Protein AF-A0A971F1V4-F1 (afdb_monomer_lite)

Sequence (699 aa):
MQKIMDLFNEAIDFMSVTNNIVQFIVFFAAVISVFYVFSNKYLYPVSILLNSLGIKRRYVLRAMILCRKNPRKYIRIFCEYFILKSQGQYKDKNWWKDNYKEFVAFFKDSLPSDFIYEIDNCTDILCEDVSNKADCYFNYFDQQKIRKKYDLNQELPISFCMEIRIKQGFLSPNFLLSGLLDRYKNNWGNLVRKYVSSTCNENDTNYSSEIYYTFAWLLWGPSYQMKYQEGHYKLCQYAFGDESNSLNVVLNSNEKLTDLWNSITNDSNGILCELTCRLFKAKKYIDYYRDEFSPLNIYFTNKVANESTGFLLEPIVFDIKKNYAALNYYCTAYVWIMFESITDEDSCFQPSKAITFFEHANLANKISYEACINSLITKSFEHFDRIFSNDNIERKYRYCLSMNTYIESKFLDRYKAKIELDDELSQKYRSCIITNMSCAESDVFSSFDTYFSNSYEDLSLMEVNIQDKPSVALLGEYYTSIYINAFPKNERESLDNIIDYLSKKENGWYGKNNYHVILAIESGVTIGGLICDYFERSNCGVIEFIAIKQECQSEGIGTRIYQKAIELLRKDARNNKKNNIDYIFCEIEKSDTSINKEASKYLWFWNKMGYRKISLRYIQPALDDGKENVHCLDLVALQLNEKIESQRGINANTIKNFLLDYARYAMRIEEPEKNISISRMIEEIESLKTSIIETDTIL

Foldseek 3Di:
DVVVVVVVVVVVVVVVVVVVVVVVVVVVVVVVVVVVVQCVLQLVVVCVLCVQQVDDPVLSVVQCVLCVVQSLLSSLVVSLLCLLVSLLHHDDPVCCVVVSVVVSVLSVVDDQQAQEDEDAALLSCVRPSSLVSVVVSQVVCLDPVNCVSSVHDNQDFDWRSYWYKHNKWKKFLKAWQDAPQLPPPPPVVLLVVLLCVLQPPVPDNLLNVQLVQLSVCRHRTAIARDDFDQQAKGWIWTAAQENVSIAIEIQHSDPVSVVVVVVNVVVFGTFMKIFTWIKGQLLSNCVSCVLRHDLLCLLVSLSLNPRPRHMYTYGDDMGTDDDCVPPPGFYKHKWKWKKFWDDPPDLADASSRMGMQIDIAGRHDRVRRVVRLVVSLVVVVVSLLVQLVDPVDPIAMEGEDTRDVVSVVVNVVVLVVLLVVPDPSSVCSVRRYHDPQYDSPSRNVVNVVCSSLDPAPQKDKDKQQLVDPLSLVLVVQCCVQKQPVPDDPQLDDDSVVVSVLNVCQVVCVCPLKDKIKMFIAGPSHTFWIWIKIADQVLLEMETRDTIGHPVCPPSCVSVVRVSVVLSVSQVSCVVSVHSGRFKYKYKAFAPVVCPDPVSVVVLVVCLSSSKWFWQFQDWACRLDPPHHIDRRITMIMRGDDPVDDDDQFDFLVSVLVVLQRCCCSVSVPVGLCPDPNSVVRNVVSVPDPDRGTGTHRSD

Structure (mmCIF, N/CA/C/O backbone):
data_AF-A0A971F1V4-F1
#
_entry.id   AF-A0A971F1V4-F1
#
loop_
_atom_site.group_PDB
_atom_site.id
_atom_site.type_symbol
_atom_site.label_atom_id
_atom_site.label_alt_id
_atom_site.label_comp_id
_atom_site.label_asym_id
_atom_site.label_entity_id
_atom_site.label_seq_id
_atom_site.pdbx_PDB_ins_code
_atom_site.Cartn_x
_atom_site.Cartn_y
_atom_site.Cartn_z
_atom_site.occupancy
_atom_site.B_iso_or_equiv
_atom_site.auth_seq_id
_atom_site.auth_comp_id
_atom_site.auth_asym_id
_atom_site.auth_atom_id
_atom_site.pdbx_PDB_model_num
ATOM 1 N N . MET A 1 1 ? 49.795 -37.412 -77.909 1.00 56.66 1 MET A N 1
ATOM 2 C CA . MET A 1 1 ? 50.248 -37.371 -76.503 1.00 56.66 1 MET A CA 1
ATOM 3 C C . MET A 1 1 ? 50.131 -35.958 -75.932 1.00 56.66 1 MET A C 1
ATOM 5 O O . MET A 1 1 ? 49.363 -35.797 -75.000 1.00 56.66 1 MET A O 1
ATOM 9 N N . GLN A 1 2 ? 50.735 -34.934 -76.556 1.00 63.81 2 GLN A N 1
ATOM 10 C CA . GLN A 1 2 ? 50.627 -33.521 -76.129 1.00 63.81 2 GLN A CA 1
ATOM 11 C C . GLN A 1 2 ? 49.178 -33.025 -75.942 1.00 63.81 2 GLN A C 1
ATOM 13 O O . GLN A 1 2 ? 48.805 -32.637 -74.848 1.00 63.81 2 GLN A O 1
ATOM 18 N N . LYS A 1 3 ? 48.312 -33.196 -76.955 1.00 64.06 3 LYS A N 1
ATOM 19 C CA . LYS A 1 3 ? 46.885 -32.815 -76.874 1.00 64.06 3 LYS A CA 1
ATOM 20 C C . LYS A 1 3 ? 46.101 -33.498 -75.745 1.00 64.06 3 LYS A C 1
ATOM 22 O O . LYS A 1 3 ? 45.101 -32.960 -75.299 1.00 64.06 3 LYS A O 1
ATOM 27 N N . ILE A 1 4 ? 46.521 -34.693 -75.320 1.00 66.06 4 ILE A N 1
ATOM 28 C CA . ILE A 1 4 ? 45.875 -35.413 -74.213 1.00 66.06 4 ILE A CA 1
ATOM 29 C C . ILE A 1 4 ? 46.336 -34.820 -72.879 1.00 66.06 4 ILE A C 1
ATOM 31 O O . ILE A 1 4 ? 45.510 -34.662 -71.992 1.00 66.06 4 ILE A O 1
ATOM 35 N N . MET A 1 5 ? 47.616 -34.446 -72.753 1.00 63.56 5 MET A N 1
ATOM 36 C CA . MET A 1 5 ? 48.119 -33.719 -71.582 1.00 63.56 5 MET A CA 1
ATOM 37 C C . MET A 1 5 ? 47.484 -32.333 -71.444 1.00 63.56 5 MET A C 1
ATOM 39 O O . MET A 1 5 ? 47.124 -31.961 -70.335 1.00 63.56 5 MET A O 1
ATOM 43 N N . ASP A 1 6 ? 47.295 -31.604 -72.546 1.00 72.25 6 ASP A N 1
ATOM 44 C CA . ASP A 1 6 ? 46.666 -30.277 -72.518 1.00 72.25 6 ASP A CA 1
ATOM 45 C C . ASP A 1 6 ? 45.198 -30.367 -72.061 1.00 72.25 6 ASP A C 1
ATOM 47 O O . ASP A 1 6 ? 44.794 -29.650 -71.152 1.00 72.25 6 ASP A O 1
ATOM 51 N N . LEU A 1 7 ? 44.437 -31.339 -72.582 1.00 68.19 7 LEU A N 1
ATOM 52 C CA . LEU A 1 7 ? 43.073 -31.648 -72.122 1.00 68.19 7 LEU A CA 1
ATOM 53 C C . LEU A 1 7 ? 43.021 -32.081 -70.648 1.00 68.19 7 LEU A C 1
ATOM 55 O O . LEU A 1 7 ? 42.063 -31.770 -69.944 1.00 68.19 7 LEU A O 1
ATOM 59 N N . PHE A 1 8 ? 44.035 -32.808 -70.172 1.00 68.12 8 PHE A N 1
ATOM 60 C CA . PHE A 1 8 ? 44.112 -33.239 -68.776 1.00 68.12 8 PHE A CA 1
ATOM 61 C C . PHE A 1 8 ? 44.419 -32.063 -67.840 1.00 68.12 8 PHE A C 1
ATOM 63 O O . PHE A 1 8 ? 43.823 -31.964 -66.770 1.00 68.12 8 PHE A O 1
ATOM 70 N N . ASN A 1 9 ? 45.293 -31.147 -68.260 1.00 70.12 9 ASN A N 1
ATOM 71 C CA . ASN A 1 9 ? 45.602 -29.926 -67.518 1.00 70.12 9 ASN A CA 1
ATOM 72 C C . ASN A 1 9 ? 44.402 -28.967 -67.488 1.00 70.12 9 ASN A C 1
ATOM 74 O O . ASN A 1 9 ? 44.065 -28.468 -66.418 1.00 70.12 9 ASN A O 1
ATOM 78 N N . GLU A 1 10 ? 43.686 -28.794 -68.604 1.00 71.06 10 GLU A N 1
ATOM 79 C CA . GLU A 1 10 ? 42.431 -28.025 -68.644 1.00 71.06 10 GLU A CA 1
ATOM 80 C C . GLU A 1 10 ? 41.349 -28.639 -67.742 1.00 71.06 10 GLU A C 1
ATOM 82 O O . GLU A 1 10 ? 40.634 -27.917 -67.046 1.00 71.06 10 GLU A O 1
ATOM 87 N N . ALA A 1 11 ? 41.243 -29.972 -67.696 1.00 62.62 11 ALA A N 1
ATOM 88 C CA . ALA A 1 11 ? 40.315 -30.660 -66.800 1.00 62.62 11 ALA A CA 1
ATOM 89 C C . ALA A 1 11 ? 40.697 -30.492 -65.318 1.00 62.62 11 ALA A C 1
ATOM 91 O O . ALA A 1 11 ? 39.814 -30.331 -64.474 1.00 62.62 11 ALA A O 1
ATOM 92 N N . ILE A 1 12 ? 41.993 -30.495 -64.989 1.00 69.81 12 ILE A N 1
ATOM 93 C CA . ILE A 1 12 ? 42.494 -30.236 -63.630 1.00 69.81 12 ILE A CA 1
ATOM 94 C C . ILE A 1 12 ? 42.215 -28.785 -63.215 1.00 69.81 12 ILE A C 1
ATOM 96 O O . ILE A 1 12 ? 41.717 -28.561 -62.109 1.00 69.81 12 ILE A O 1
ATOM 100 N N . ASP A 1 13 ? 42.447 -27.812 -64.097 1.00 70.38 13 ASP A N 1
ATOM 101 C CA . ASP A 1 13 ? 42.135 -26.401 -63.839 1.00 70.38 13 ASP A CA 1
ATOM 102 C C . ASP A 1 13 ? 40.625 -26.169 -63.692 1.00 70.38 13 ASP A C 1
ATOM 104 O O . ASP A 1 13 ? 40.181 -25.469 -62.778 1.00 70.38 13 ASP A O 1
ATOM 108 N N . PHE A 1 14 ? 39.805 -26.828 -64.511 1.00 71.62 14 PHE A N 1
ATOM 109 C CA . PHE A 1 14 ? 38.350 -26.793 -64.372 1.00 71.62 14 PHE A CA 1
ATOM 110 C C . PHE A 1 14 ? 37.878 -27.417 -63.046 1.00 71.62 14 PHE A C 1
ATOM 112 O O . PHE A 1 14 ? 37.012 -26.858 -62.363 1.00 71.62 14 PHE A O 1
ATOM 119 N N . MET A 1 15 ? 38.471 -28.540 -62.624 1.00 63.19 15 MET A N 1
ATOM 120 C CA . MET A 1 15 ? 38.194 -29.154 -61.317 1.00 63.19 15 MET A CA 1
ATOM 121 C C . MET A 1 15 ? 38.641 -28.267 -60.142 1.00 63.19 15 MET A C 1
ATOM 123 O O . MET A 1 15 ? 37.952 -28.192 -59.127 1.00 63.19 15 MET A O 1
ATOM 127 N N . SER A 1 16 ? 39.749 -27.541 -60.284 1.00 69.31 16 SER A N 1
ATOM 128 C CA . SER A 1 16 ? 40.227 -26.548 -59.312 1.00 69.31 16 SER A CA 1
ATOM 129 C C . SER A 1 16 ? 39.246 -25.377 -59.159 1.00 69.31 16 SER A C 1
ATOM 131 O O . SER A 1 16 ? 38.829 -25.045 -58.045 1.00 69.31 16 SER A O 1
ATOM 133 N N . VAL A 1 17 ? 38.796 -24.793 -60.274 1.00 75.25 17 VAL A N 1
ATOM 134 C CA . VAL A 1 17 ? 37.833 -23.679 -60.277 1.00 75.25 17 VAL A CA 1
ATOM 135 C C . VAL A 1 17 ? 36.484 -24.109 -59.701 1.00 75.25 17 VAL A C 1
ATOM 137 O O . VAL A 1 17 ? 35.913 -23.400 -58.871 1.00 75.25 17 VAL A O 1
ATOM 140 N N . THR A 1 18 ? 35.981 -25.283 -60.084 1.00 71.81 18 THR A N 1
ATOM 141 C CA . THR A 1 18 ? 34.719 -25.813 -59.545 1.00 71.81 18 THR A CA 1
ATOM 142 C C . THR A 1 18 ? 34.819 -26.123 -58.052 1.00 71.81 18 THR A C 1
ATOM 144 O O . THR A 1 18 ? 33.910 -25.755 -57.308 1.00 71.81 18 THR A O 1
ATOM 147 N N . ASN A 1 19 ? 35.933 -26.685 -57.571 1.00 74.88 19 ASN A N 1
ATOM 148 C CA . ASN A 1 19 ? 36.167 -26.893 -56.139 1.00 74.88 19 ASN A CA 1
ATOM 149 C C . ASN A 1 19 ? 36.203 -25.563 -55.364 1.00 74.88 19 ASN A C 1
ATOM 151 O O . ASN A 1 19 ? 35.571 -25.449 -54.317 1.00 74.88 19 ASN A O 1
ATOM 155 N N . ASN A 1 20 ? 36.843 -24.522 -55.905 1.00 78.50 20 ASN A N 1
ATOM 156 C CA . ASN A 1 20 ? 36.846 -23.185 -55.298 1.00 78.50 20 ASN A CA 1
ATOM 157 C C . ASN A 1 20 ? 35.438 -22.568 -55.229 1.00 78.50 20 ASN A C 1
ATOM 159 O O . ASN A 1 20 ? 35.076 -21.964 -54.218 1.00 78.50 20 ASN A O 1
ATOM 163 N N . ILE A 1 21 ? 34.612 -22.752 -56.265 1.00 79.25 21 ILE A N 1
ATOM 164 C CA . ILE A 1 21 ? 33.214 -22.290 -56.274 1.00 79.25 21 ILE A CA 1
ATOM 165 C C . ILE A 1 21 ? 32.380 -23.055 -55.239 1.00 79.25 21 ILE A C 1
ATOM 167 O O . ILE A 1 21 ? 31.633 -22.439 -54.479 1.00 79.25 21 ILE A O 1
ATOM 171 N N . VAL A 1 22 ? 32.522 -24.381 -55.159 1.00 78.56 22 VAL A N 1
ATOM 172 C CA . VAL A 1 22 ? 31.827 -25.212 -54.161 1.00 78.56 22 VAL A CA 1
ATOM 173 C C . VAL A 1 22 ? 32.255 -24.820 -52.746 1.00 78.56 22 VAL A C 1
ATOM 175 O O . VAL A 1 22 ? 31.394 -24.615 -51.893 1.00 78.56 22 VAL A O 1
ATOM 178 N N . GLN A 1 23 ? 33.552 -24.629 -52.493 1.00 73.44 23 GLN A N 1
ATOM 179 C CA . GLN A 1 23 ? 34.060 -24.156 -51.200 1.00 73.44 23 GLN A CA 1
ATOM 180 C C . GLN A 1 23 ? 33.522 -22.768 -50.844 1.00 73.44 23 GLN A C 1
ATOM 182 O O . GLN A 1 23 ? 33.129 -22.546 -49.698 1.00 73.44 23 GLN A O 1
ATOM 187 N N . PHE A 1 24 ? 33.425 -21.855 -51.813 1.00 78.38 24 PHE A N 1
ATOM 188 C CA . PHE A 1 24 ? 32.818 -20.541 -51.608 1.00 78.38 24 PHE A CA 1
ATOM 189 C C . PHE A 1 24 ? 31.323 -20.642 -51.276 1.00 78.38 24 PHE A C 1
ATOM 191 O O . PHE A 1 24 ? 30.864 -19.988 -50.342 1.00 78.38 24 PHE A O 1
ATOM 198 N N . ILE A 1 25 ? 30.564 -21.495 -51.974 1.00 81.06 25 ILE A N 1
ATOM 199 C CA . ILE A 1 25 ? 29.137 -21.734 -51.699 1.00 81.06 25 ILE A CA 1
ATOM 200 C C . ILE A 1 25 ? 28.944 -22.361 -50.314 1.00 81.06 25 ILE A C 1
ATOM 202 O O . ILE A 1 25 ? 28.070 -21.923 -49.570 1.00 81.06 25 ILE A O 1
ATOM 206 N N . VAL A 1 26 ? 29.766 -23.342 -49.933 1.00 75.69 26 VAL A N 1
ATOM 207 C CA . VAL A 1 26 ? 29.714 -23.988 -48.611 1.00 75.69 26 VAL A CA 1
ATOM 208 C C . VAL A 1 26 ? 30.084 -22.999 -47.507 1.00 75.69 26 VAL A C 1
ATOM 210 O O . VAL A 1 26 ? 29.381 -22.922 -46.501 1.00 75.69 26 VAL A O 1
ATOM 213 N N . PHE A 1 27 ? 31.125 -22.187 -47.702 1.00 78.00 27 PHE A N 1
ATOM 214 C CA . PHE A 1 27 ? 31.477 -21.104 -46.785 1.00 78.00 27 PHE A CA 1
ATOM 215 C C . PHE A 1 27 ? 30.332 -20.093 -46.655 1.00 78.00 27 PHE A C 1
ATOM 217 O O . PHE A 1 27 ? 29.944 -19.733 -45.545 1.00 78.00 27 PHE A O 1
ATOM 224 N N . PHE A 1 28 ? 29.729 -19.681 -47.770 1.00 76.19 28 PHE A N 1
ATOM 225 C CA . PHE A 1 28 ? 28.610 -18.744 -47.784 1.00 76.19 28 PHE A CA 1
ATOM 226 C C . PHE A 1 28 ? 27.362 -19.326 -47.102 1.00 76.19 28 PHE A C 1
ATOM 228 O O . PHE A 1 28 ? 26.725 -18.643 -46.302 1.00 76.19 28 PHE A O 1
ATOM 235 N N . ALA A 1 29 ? 27.052 -20.603 -47.329 1.00 70.38 29 ALA A N 1
ATOM 236 C CA . ALA A 1 29 ? 25.966 -21.319 -46.664 1.00 70.38 29 ALA A CA 1
ATOM 237 C C . ALA A 1 29 ? 26.224 -21.498 -45.159 1.00 70.38 29 ALA A C 1
ATOM 239 O O . ALA A 1 29 ? 25.301 -21.335 -44.359 1.00 70.38 29 ALA A O 1
ATOM 240 N N . ALA A 1 30 ? 27.467 -21.766 -44.749 1.00 70.25 30 ALA A N 1
ATOM 241 C CA . ALA A 1 30 ? 27.863 -21.837 -43.344 1.00 70.25 30 ALA A CA 1
ATOM 242 C C . ALA A 1 30 ? 27.744 -20.467 -42.660 1.00 70.25 30 ALA A C 1
ATOM 244 O O . ALA A 1 30 ? 27.166 -20.371 -41.578 1.00 70.25 30 ALA A O 1
ATOM 245 N N . VAL A 1 31 ? 28.193 -19.391 -43.316 1.00 71.31 31 VAL A N 1
ATOM 246 C CA . VAL A 1 31 ? 28.009 -18.012 -42.844 1.00 71.31 31 VAL A CA 1
ATOM 247 C C . VAL A 1 31 ? 26.519 -17.693 -42.716 1.00 71.31 31 VAL A C 1
ATOM 249 O O . VAL A 1 31 ? 26.094 -17.261 -41.648 1.00 71.31 31 VAL A O 1
ATOM 252 N N . ILE A 1 32 ? 25.697 -17.972 -43.733 1.00 71.69 32 ILE A N 1
ATOM 253 C CA . ILE A 1 32 ? 24.239 -17.766 -43.676 1.00 71.69 32 ILE A CA 1
ATOM 254 C C . ILE A 1 32 ? 23.606 -18.574 -42.544 1.00 71.69 32 ILE A C 1
ATOM 256 O O . ILE A 1 32 ? 22.764 -18.040 -41.829 1.00 71.69 32 ILE A O 1
ATOM 260 N N . SER A 1 33 ? 24.017 -19.824 -42.337 1.00 63.06 33 SER A N 1
ATOM 261 C CA . SER A 1 33 ? 23.469 -20.696 -41.292 1.00 63.06 33 SER A CA 1
ATOM 262 C C . SER A 1 33 ? 23.841 -20.205 -39.893 1.00 63.06 33 SER A C 1
ATOM 264 O O . SER A 1 33 ? 22.980 -20.134 -39.017 1.00 63.06 33 SER A O 1
ATOM 266 N N . VAL A 1 34 ? 25.090 -19.773 -39.688 1.00 64.31 34 VAL A N 1
ATOM 267 C CA . VAL A 1 34 ? 25.532 -19.131 -38.441 1.00 64.31 34 VAL A CA 1
ATOM 268 C C . VAL A 1 34 ? 24.749 -17.841 -38.206 1.00 64.31 34 VAL A C 1
ATOM 270 O O . VAL A 1 34 ? 24.225 -17.643 -37.110 1.00 64.31 34 VAL A O 1
ATOM 273 N N . PHE A 1 35 ? 24.588 -17.001 -39.233 1.00 64.12 35 PHE A N 1
ATOM 274 C CA . PHE A 1 35 ? 23.773 -15.786 -39.168 1.00 64.12 35 PHE A CA 1
ATOM 275 C C . PHE A 1 35 ? 22.302 -16.094 -38.872 1.00 64.12 35 PHE A C 1
ATOM 277 O O . PHE A 1 35 ? 21.695 -15.397 -38.065 1.00 64.12 35 PHE A O 1
ATOM 284 N N . TYR A 1 36 ? 21.719 -17.132 -39.468 1.00 63.94 36 TYR A N 1
ATOM 285 C CA . TYR A 1 36 ? 20.329 -17.538 -39.269 1.00 63.94 36 TYR A CA 1
ATOM 286 C C . TYR A 1 36 ? 20.096 -18.052 -37.842 1.00 63.94 36 TYR A C 1
ATOM 288 O O . TYR A 1 36 ? 19.192 -17.584 -37.151 1.00 63.94 36 TYR A O 1
ATOM 296 N N . VAL A 1 37 ? 20.966 -18.931 -37.341 1.00 60.50 37 VAL A N 1
ATOM 297 C CA . VAL A 1 37 ? 20.886 -19.464 -35.972 1.00 60.50 37 VAL A CA 1
ATOM 298 C C . VAL A 1 37 ? 21.106 -18.358 -34.933 1.00 60.50 37 VAL A C 1
ATOM 300 O O . VAL A 1 37 ? 20.349 -18.270 -33.964 1.00 60.50 37 VAL A O 1
ATOM 303 N N . PHE A 1 38 ? 22.078 -17.460 -35.135 1.00 59.62 38 PHE A N 1
ATOM 304 C CA . PHE A 1 38 ? 22.305 -16.327 -34.226 1.00 59.62 38 PHE A CA 1
ATOM 305 C C . PHE A 1 38 ? 21.182 -15.284 -34.275 1.00 59.62 38 PHE A C 1
ATOM 307 O O . PHE A 1 38 ? 20.748 -14.804 -33.223 1.00 59.62 38 PHE A O 1
ATOM 314 N N . SER A 1 39 ? 20.682 -14.949 -35.469 1.00 59.03 39 SER A N 1
ATOM 315 C CA . SER A 1 39 ? 19.616 -13.955 -35.642 1.00 59.03 39 SER A CA 1
ATOM 316 C C . SER A 1 39 ? 18.288 -14.425 -35.047 1.00 59.03 39 SER A C 1
ATOM 318 O O . SER A 1 39 ? 17.641 -13.666 -34.325 1.00 59.03 39 SER A O 1
ATOM 320 N N . ASN A 1 40 ? 17.920 -15.694 -35.226 1.00 61.81 40 ASN A N 1
ATOM 321 C CA . ASN A 1 40 ? 16.687 -16.242 -34.654 1.00 61.81 40 ASN A CA 1
ATOM 322 C C . ASN A 1 40 ? 16.792 -16.438 -33.121 1.00 61.81 40 ASN A C 1
ATOM 324 O O . ASN A 1 40 ? 15.812 -16.324 -32.372 1.00 61.81 40 ASN A O 1
ATOM 328 N N . LYS A 1 41 ? 18.008 -16.671 -32.600 1.00 65.62 41 LYS A N 1
ATOM 329 C CA . LYS A 1 41 ? 18.238 -16.828 -31.157 1.00 65.62 41 LYS A CA 1
ATOM 330 C C . LYS A 1 41 ? 18.249 -15.488 -30.400 1.00 65.62 41 LYS A C 1
ATOM 332 O O . LYS A 1 41 ? 17.609 -15.404 -29.361 1.00 65.62 41 LYS A O 1
ATOM 337 N N . TYR A 1 42 ? 18.866 -14.417 -30.889 1.00 66.19 42 TYR A N 1
ATOM 338 C CA . TYR A 1 42 ? 19.013 -13.201 -30.061 1.00 66.19 42 TYR A CA 1
ATOM 339 C C . TYR A 1 42 ? 18.424 -11.909 -30.650 1.00 66.19 42 TYR A C 1
ATOM 341 O O . TYR A 1 42 ? 18.390 -10.910 -29.940 1.00 66.19 42 TYR A O 1
ATOM 349 N N . LEU A 1 43 ? 17.914 -11.899 -31.892 1.00 66.81 43 LEU A N 1
ATOM 350 C CA . LEU A 1 43 ? 17.397 -10.669 -32.533 1.00 66.81 43 LEU A CA 1
ATOM 351 C C . LEU A 1 43 ? 15.885 -10.618 -32.740 1.00 66.81 43 LEU A C 1
ATOM 353 O O . LEU A 1 43 ? 15.344 -9.524 -32.891 1.00 66.81 43 LEU A O 1
ATOM 357 N N . TYR A 1 44 ? 15.194 -11.760 -32.713 1.00 70.38 44 TYR A N 1
ATOM 358 C CA . TYR A 1 44 ? 13.729 -11.795 -32.659 1.00 70.38 44 TYR A CA 1
ATOM 359 C C . TYR A 1 44 ? 13.144 -10.839 -31.588 1.00 70.38 44 TYR A C 1
ATOM 361 O O . TYR A 1 44 ? 12.267 -10.050 -31.938 1.00 70.38 44 TYR A O 1
ATOM 369 N N . PRO A 1 45 ? 13.688 -10.770 -30.351 1.00 71.06 45 PRO A N 1
ATOM 370 C CA . PRO A 1 45 ? 13.277 -9.770 -29.358 1.00 71.06 45 PRO A CA 1
ATOM 371 C C . PRO A 1 45 ? 13.373 -8.317 -29.820 1.00 71.06 45 PRO A C 1
ATOM 373 O O . PRO A 1 45 ? 12.455 -7.545 -29.583 1.00 71.06 45 PRO A O 1
ATOM 376 N N . VAL A 1 46 ? 14.465 -7.931 -30.490 1.00 79.31 46 VAL A N 1
ATOM 377 C CA . VAL A 1 46 ? 14.674 -6.550 -30.963 1.00 79.31 46 VAL A CA 1
ATOM 378 C C . VAL A 1 46 ? 13.593 -6.176 -31.973 1.00 79.31 46 VAL A C 1
ATOM 380 O O . VAL A 1 46 ? 13.049 -5.075 -31.941 1.00 79.31 46 VAL A O 1
ATOM 383 N N . SER A 1 47 ? 13.249 -7.118 -32.854 1.00 79.25 47 SER A N 1
ATOM 384 C CA . SER A 1 47 ? 12.164 -6.934 -33.813 1.00 79.25 47 SER A CA 1
ATOM 385 C C . SER A 1 47 ? 10.782 -6.945 -33.163 1.00 79.25 47 SER A C 1
ATOM 387 O O . SER A 1 47 ? 9.873 -6.358 -33.728 1.00 79.25 47 SER A O 1
ATOM 389 N N . ILE A 1 48 ? 10.575 -7.598 -32.022 1.00 83.12 48 ILE A N 1
ATOM 390 C CA . ILE A 1 48 ? 9.291 -7.520 -31.311 1.00 83.12 48 ILE A CA 1
ATOM 391 C C . ILE A 1 48 ? 9.180 -6.180 -30.587 1.00 83.12 48 ILE A C 1
ATOM 393 O O . ILE A 1 48 ? 8.211 -5.450 -30.773 1.00 83.12 48 ILE A O 1
ATOM 397 N N . LEU A 1 49 ? 10.194 -5.846 -29.791 1.00 88.00 49 LEU A N 1
ATOM 398 C CA . LEU A 1 49 ? 10.150 -4.728 -28.853 1.00 88.00 49 LEU A CA 1
ATOM 399 C C . LEU A 1 49 ? 10.275 -3.368 -29.548 1.00 88.00 49 LEU A C 1
ATOM 401 O O . LEU A 1 49 ? 9.634 -2.409 -29.127 1.00 88.00 49 LEU A O 1
ATOM 405 N N . LEU A 1 50 ? 11.068 -3.271 -30.623 1.00 91.81 50 LEU A N 1
ATOM 406 C CA . LEU A 1 50 ? 11.389 -1.986 -31.261 1.00 91.81 50 LEU A CA 1
ATOM 407 C C . LEU A 1 50 ? 10.750 -1.791 -32.646 1.00 91.81 50 LEU A C 1
ATOM 409 O O . LEU A 1 50 ? 10.914 -0.727 -33.242 1.00 91.81 50 LEU A O 1
ATOM 413 N N . ASN A 1 51 ? 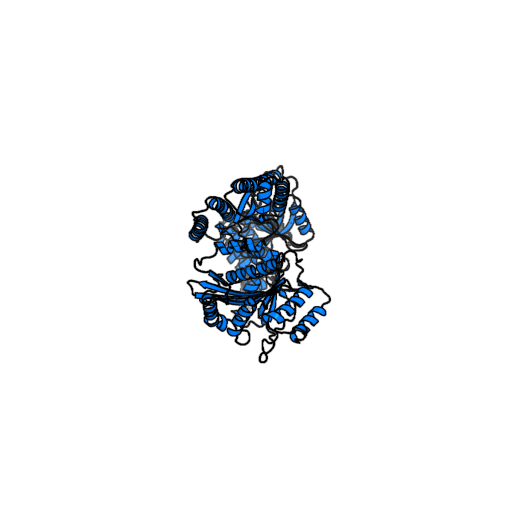10.019 -2.766 -33.201 1.00 89.81 51 ASN A N 1
ATOM 414 C CA . ASN A 1 51 ? 9.406 -2.604 -34.532 1.00 89.81 51 ASN A CA 1
ATOM 415 C C . ASN A 1 51 ? 8.336 -1.510 -34.561 1.00 89.81 51 ASN A C 1
ATOM 417 O O . ASN A 1 51 ? 8.295 -0.726 -35.507 1.00 89.81 51 ASN A O 1
ATOM 421 N N . SER A 1 52 ? 7.557 -1.369 -33.487 1.00 91.06 52 SER A N 1
ATOM 422 C CA . SER A 1 52 ? 6.636 -0.236 -33.325 1.00 91.06 52 SER A CA 1
ATOM 423 C C . SER A 1 52 ? 7.347 1.122 -33.290 1.00 91.06 52 SER A C 1
ATOM 425 O O . SER A 1 52 ? 6.726 2.137 -33.569 1.00 91.06 52 SER A O 1
ATOM 427 N N . LEU A 1 53 ? 8.648 1.147 -32.977 1.00 93.69 53 LEU A N 1
ATOM 428 C CA . LEU A 1 53 ? 9.475 2.359 -32.967 1.00 93.69 53 LEU A CA 1
ATOM 429 C C . LEU A 1 53 ? 10.082 2.668 -34.352 1.00 93.69 53 LEU A C 1
ATOM 431 O O . LEU A 1 53 ? 10.855 3.613 -34.510 1.00 93.69 53 LEU A O 1
ATOM 435 N N . GLY A 1 54 ? 9.772 1.865 -35.376 1.00 91.56 54 GLY A N 1
ATOM 436 C CA . GLY A 1 54 ? 10.218 2.082 -36.754 1.00 91.56 54 GLY A CA 1
ATOM 437 C C . GLY A 1 54 ? 11.600 1.519 -37.095 1.00 91.56 54 GLY A C 1
ATOM 438 O O . GLY A 1 54 ? 12.137 1.835 -38.167 1.00 91.56 54 GLY A O 1
ATOM 439 N N . ILE A 1 55 ? 12.181 0.667 -36.235 1.00 91.38 55 ILE A N 1
ATOM 440 C CA . ILE A 1 55 ? 13.508 0.090 -36.484 1.00 91.38 55 ILE A CA 1
ATOM 441 C C . ILE A 1 55 ? 13.536 -0.682 -37.811 1.00 91.38 55 ILE A C 1
ATOM 443 O O . ILE A 1 55 ? 12.690 -1.521 -38.115 1.00 91.38 55 ILE A O 1
ATOM 447 N N . LYS A 1 56 ? 14.552 -0.417 -38.637 1.00 87.06 56 LYS A N 1
ATOM 448 C CA . LYS A 1 56 ? 14.759 -1.152 -39.895 1.00 87.06 56 LYS A CA 1
ATOM 449 C C . LYS A 1 56 ? 15.667 -2.358 -39.672 1.00 87.06 56 LYS A C 1
ATOM 451 O O . LYS A 1 56 ? 16.643 -2.271 -38.927 1.00 87.06 56 LYS A O 1
ATOM 456 N N . ARG A 1 57 ? 15.439 -3.440 -40.431 1.00 83.44 57 ARG A N 1
ATOM 457 C CA . ARG A 1 57 ? 16.232 -4.692 -40.388 1.00 83.44 57 ARG A CA 1
ATOM 458 C C . ARG A 1 57 ? 17.750 -4.471 -40.409 1.00 83.44 57 ARG A C 1
ATOM 460 O O . ARG A 1 57 ? 18.481 -5.162 -39.710 1.00 83.44 57 ARG A O 1
ATOM 467 N N . ARG A 1 58 ? 18.235 -3.469 -41.152 1.00 85.00 58 ARG A N 1
ATOM 468 C CA . ARG A 1 58 ? 19.667 -3.119 -41.199 1.00 85.00 58 ARG A CA 1
ATOM 469 C C . ARG A 1 58 ? 20.255 -2.728 -39.835 1.00 85.00 58 ARG A C 1
ATOM 471 O O . ARG A 1 58 ? 21.412 -3.032 -39.582 1.00 85.00 58 ARG A O 1
ATOM 478 N N . TYR A 1 59 ? 19.491 -2.059 -38.970 1.00 87.50 59 TYR A N 1
ATOM 479 C CA . TYR A 1 59 ? 19.956 -1.650 -37.639 1.00 87.50 59 TYR A CA 1
ATOM 480 C C . TYR A 1 59 ? 19.892 -2.805 -36.646 1.00 87.50 59 TYR A C 1
ATOM 482 O O . TYR A 1 59 ? 20.805 -2.948 -35.844 1.00 87.50 59 TYR A O 1
ATOM 490 N N . VAL A 1 60 ? 18.901 -3.691 -36.786 1.00 84.25 60 VAL A N 1
ATOM 491 C CA . VAL A 1 60 ? 18.853 -4.972 -36.061 1.00 84.25 60 VAL A CA 1
ATOM 492 C C . VAL A 1 60 ? 20.112 -5.800 -36.357 1.00 84.25 60 VAL A C 1
ATOM 494 O O . VAL A 1 60 ? 20.771 -6.291 -35.442 1.00 84.25 60 VAL A O 1
ATOM 497 N N . LEU A 1 61 ? 20.511 -5.887 -37.632 1.00 81.81 61 LEU A N 1
ATOM 498 C CA . LEU A 1 61 ? 21.734 -6.587 -38.039 1.00 81.81 61 LEU A CA 1
ATOM 499 C C . LEU A 1 61 ? 23.008 -5.928 -37.491 1.00 81.81 61 LEU A C 1
ATOM 501 O O . LEU A 1 61 ? 23.943 -6.615 -37.092 1.00 81.81 61 LEU A O 1
ATOM 505 N N . ARG A 1 62 ? 23.063 -4.593 -37.469 1.00 86.44 62 ARG A N 1
ATOM 506 C CA . ARG A 1 62 ? 24.223 -3.868 -36.934 1.00 86.44 62 ARG A CA 1
ATOM 507 C C . ARG A 1 62 ? 24.340 -4.004 -35.414 1.00 86.44 62 ARG A C 1
ATOM 509 O O . ARG A 1 62 ? 25.449 -4.223 -34.931 1.00 86.44 62 ARG A O 1
ATOM 516 N N . ALA A 1 63 ? 23.218 -3.967 -34.694 1.00 84.38 63 ALA A N 1
ATOM 517 C CA . ALA A 1 63 ? 23.172 -4.229 -33.258 1.00 84.38 63 ALA A CA 1
ATOM 518 C C . ALA A 1 63 ? 23.740 -5.618 -32.936 1.00 84.38 63 ALA A C 1
ATOM 520 O O . ALA A 1 63 ? 24.568 -5.751 -32.043 1.00 84.38 63 ALA A O 1
ATOM 521 N N . MET A 1 64 ? 23.409 -6.641 -33.733 1.00 78.56 64 MET A N 1
ATOM 522 C CA . MET A 1 64 ? 23.989 -7.983 -33.584 1.00 78.56 64 MET A CA 1
ATOM 523 C C . MET A 1 64 ? 25.520 -7.978 -33.638 1.00 78.56 64 MET A C 1
ATOM 525 O O . MET A 1 64 ? 26.174 -8.579 -32.788 1.00 78.56 64 MET A O 1
ATOM 529 N N . ILE A 1 65 ? 26.091 -7.318 -34.649 1.00 82.25 65 ILE A N 1
ATOM 530 C CA . ILE A 1 65 ? 27.543 -7.289 -34.855 1.00 82.25 65 ILE A CA 1
ATOM 531 C C . ILE A 1 65 ? 28.221 -6.582 -33.680 1.00 82.25 65 ILE A C 1
ATOM 533 O O . ILE A 1 65 ? 29.247 -7.051 -33.187 1.00 82.25 65 ILE A O 1
ATOM 537 N N . LEU A 1 66 ? 27.630 -5.482 -33.215 1.00 86.12 66 LEU A N 1
ATOM 538 C CA . LEU A 1 66 ? 28.143 -4.704 -32.093 1.00 86.12 66 LEU A CA 1
ATOM 539 C C . LEU A 1 66 ? 28.079 -5.493 -30.774 1.00 86.12 66 LEU A C 1
ATOM 541 O O . LEU A 1 66 ? 29.063 -5.564 -30.040 1.00 86.12 66 LEU A O 1
ATOM 545 N N . CYS A 1 67 ? 26.957 -6.164 -30.516 1.00 85.62 67 CYS A N 1
ATOM 546 C CA . CYS A 1 67 ? 26.670 -6.874 -29.270 1.00 85.62 67 CYS A CA 1
ATOM 547 C C . CYS A 1 67 ? 27.246 -8.305 -29.207 1.00 85.62 67 CYS A C 1
ATOM 549 O O . CYS A 1 67 ? 27.051 -8.994 -28.205 1.00 85.62 67 CYS A O 1
ATOM 551 N N . ARG A 1 68 ? 27.978 -8.770 -30.234 1.00 84.00 68 ARG A N 1
ATOM 552 C CA . ARG A 1 68 ? 28.419 -10.175 -30.387 1.00 84.00 68 ARG A CA 1
ATOM 553 C C . ARG A 1 68 ? 29.246 -10.745 -29.230 1.00 84.00 68 ARG A C 1
ATOM 555 O O . ARG A 1 68 ? 29.267 -11.956 -29.054 1.00 84.00 68 ARG A O 1
ATOM 562 N N . LYS A 1 69 ? 29.935 -9.893 -28.459 1.00 83.69 69 LYS A N 1
ATOM 563 C CA . LYS A 1 69 ? 30.778 -10.318 -27.325 1.00 83.69 69 LYS A CA 1
ATOM 564 C C . LYS A 1 69 ? 29.955 -10.861 -26.151 1.00 83.69 69 LYS A C 1
ATOM 566 O O . LYS A 1 69 ? 30.380 -11.805 -25.503 1.00 83.69 69 LYS A O 1
ATOM 571 N N . ASN A 1 70 ? 28.791 -10.270 -25.884 1.00 86.25 70 ASN A N 1
ATOM 572 C CA . ASN A 1 70 ? 27.846 -10.742 -24.872 1.00 86.25 70 ASN A CA 1
ATOM 573 C C . ASN A 1 70 ? 26.415 -10.419 -25.337 1.00 86.25 70 ASN A C 1
ATOM 575 O O . ASN A 1 70 ? 25.808 -9.446 -24.879 1.00 86.25 70 ASN A O 1
ATOM 579 N N . PRO A 1 71 ? 25.862 -11.208 -26.274 1.00 84.81 71 PRO A N 1
ATOM 580 C CA . PRO A 1 71 ? 24.565 -10.911 -26.873 1.00 84.81 71 PRO A CA 1
ATOM 581 C C . PRO A 1 71 ? 23.419 -10.984 -25.857 1.00 84.81 71 PRO A C 1
ATOM 583 O O . PRO A 1 71 ? 22.399 -10.332 -26.053 1.00 84.81 71 PRO A O 1
ATOM 586 N N . ARG A 1 72 ? 23.583 -11.733 -24.758 1.00 86.75 72 ARG A N 1
ATOM 587 C CA . ARG A 1 72 ? 22.574 -11.853 -23.697 1.00 86.75 72 ARG A CA 1
ATOM 588 C C . ARG A 1 72 ? 22.382 -10.526 -22.956 1.00 86.75 72 ARG A C 1
ATOM 590 O O . ARG A 1 72 ? 21.252 -10.080 -22.796 1.00 86.75 72 ARG A O 1
ATOM 597 N N . LYS A 1 73 ? 23.475 -9.863 -22.568 1.00 88.94 73 LYS A N 1
ATOM 598 C CA . LYS A 1 73 ? 23.428 -8.564 -21.876 1.00 88.94 73 LYS A CA 1
ATOM 599 C C . LYS A 1 73 ? 23.228 -7.397 -22.848 1.00 88.94 73 LYS A C 1
ATOM 601 O O . LYS A 1 73 ? 22.350 -6.562 -22.663 1.00 88.94 73 LYS A O 1
ATOM 606 N N . TYR A 1 74 ? 24.019 -7.340 -23.916 1.00 90.69 74 TYR A N 1
ATOM 607 C CA . TYR A 1 74 ? 24.114 -6.135 -24.744 1.00 90.69 74 TYR A CA 1
ATOM 608 C C . TYR A 1 74 ? 22.909 -5.900 -25.661 1.00 90.69 74 TYR A C 1
ATOM 610 O O . TYR A 1 74 ? 22.612 -4.754 -25.982 1.00 90.69 74 TYR A O 1
ATOM 618 N N . ILE A 1 75 ? 22.172 -6.948 -26.045 1.00 90.75 75 ILE A N 1
ATOM 619 C CA . ILE A 1 75 ? 20.903 -6.767 -26.767 1.00 90.75 75 ILE A CA 1
ATOM 620 C C . ILE A 1 75 ? 19.835 -6.146 -25.864 1.00 90.75 75 ILE A C 1
ATOM 622 O O . ILE A 1 75 ? 19.039 -5.338 -26.335 1.00 90.75 75 ILE A O 1
ATOM 626 N N . ARG A 1 76 ? 19.828 -6.490 -24.571 1.00 92.88 76 ARG A N 1
ATOM 627 C CA . ARG A 1 76 ? 18.911 -5.888 -23.597 1.00 92.88 76 ARG A CA 1
ATOM 628 C C . ARG A 1 76 ? 19.197 -4.396 -23.454 1.00 92.88 76 ARG A C 1
ATOM 630 O O . ARG A 1 76 ? 18.290 -3.606 -23.675 1.00 92.88 76 ARG A O 1
ATOM 637 N N . ILE A 1 77 ? 20.469 -4.031 -23.274 1.00 93.38 77 ILE A N 1
ATOM 638 C CA . ILE A 1 77 ? 20.942 -2.633 -23.272 1.00 93.38 77 ILE A CA 1
ATOM 639 C C . ILE A 1 77 ? 20.529 -1.893 -24.550 1.00 93.38 77 ILE A C 1
ATOM 641 O O . ILE A 1 77 ? 20.040 -0.773 -24.476 1.00 93.38 77 ILE A O 1
ATOM 645 N N . PHE A 1 78 ? 20.670 -2.516 -25.726 1.00 93.88 78 PHE A N 1
ATOM 646 C CA . PHE A 1 78 ? 20.220 -1.912 -26.984 1.00 93.88 78 PHE A CA 1
ATOM 647 C C . PHE A 1 78 ? 18.714 -1.609 -26.966 1.00 93.88 78 PHE A C 1
ATOM 649 O O . PHE A 1 78 ? 18.303 -0.511 -27.332 1.00 93.88 78 PHE A O 1
ATOM 656 N N . CYS A 1 79 ? 17.883 -2.562 -26.535 1.00 94.31 79 CYS A N 1
ATOM 657 C CA . CYS A 1 79 ? 16.442 -2.343 -26.421 1.00 94.31 79 CYS A CA 1
ATOM 658 C C . CYS A 1 79 ? 16.109 -1.244 -25.407 1.00 94.31 79 CYS A C 1
ATOM 660 O O . CYS A 1 79 ? 15.355 -0.337 -25.742 1.00 94.31 79 CYS A O 1
ATOM 662 N N . GLU A 1 80 ? 16.683 -1.303 -24.207 1.00 95.12 80 GLU A N 1
ATOM 663 C CA . GLU A 1 80 ? 16.436 -0.342 -23.125 1.00 95.12 80 GLU A CA 1
ATOM 664 C C . GLU A 1 80 ? 16.831 1.084 -23.542 1.00 95.12 80 GLU A C 1
ATOM 666 O O . GLU A 1 80 ? 16.031 2.008 -23.401 1.00 95.12 80 GLU A O 1
ATOM 671 N N . TYR A 1 81 ? 18.009 1.253 -24.158 1.00 95.56 81 TYR A N 1
ATOM 672 C CA . TYR A 1 81 ? 18.477 2.540 -24.679 1.00 95.56 81 TYR A CA 1
ATOM 673 C C . TYR A 1 81 ? 17.483 3.143 -25.666 1.00 95.56 81 TYR A C 1
ATOM 675 O O . TYR A 1 81 ? 17.132 4.312 -25.554 1.00 95.56 81 TYR A O 1
ATOM 683 N N . PHE A 1 82 ? 17.004 2.359 -26.636 1.00 95.88 82 PHE A N 1
ATOM 684 C CA . PHE A 1 82 ? 16.092 2.882 -27.652 1.00 95.88 82 PHE A CA 1
ATOM 685 C C . PHE A 1 82 ? 14.657 3.054 -27.155 1.00 95.88 82 PHE A C 1
ATOM 687 O O . PHE A 1 82 ? 13.965 3.918 -27.688 1.00 95.88 82 PHE A O 1
ATOM 694 N N . ILE A 1 83 ? 14.214 2.310 -26.137 1.00 94.88 83 ILE A N 1
ATOM 695 C CA . ILE A 1 83 ? 12.937 2.575 -25.456 1.00 94.88 83 ILE A CA 1
ATOM 696 C C . ILE A 1 83 ? 12.966 3.983 -24.845 1.00 94.88 83 ILE A C 1
ATOM 698 O O . ILE A 1 83 ? 12.097 4.790 -25.175 1.00 94.88 83 ILE A O 1
ATOM 702 N N . LEU A 1 84 ? 14.007 4.304 -24.067 1.00 94.75 84 LEU A N 1
ATOM 703 C CA . LEU A 1 84 ? 14.169 5.616 -23.425 1.00 94.75 84 LEU A CA 1
ATOM 704 C C . LEU A 1 84 ? 14.448 6.724 -24.452 1.00 94.75 84 LEU A C 1
ATOM 706 O O . LEU A 1 84 ? 13.728 7.714 -24.525 1.00 94.75 84 LEU A O 1
ATOM 710 N N . LYS A 1 85 ? 15.440 6.540 -25.329 1.00 95.31 85 LYS A N 1
ATOM 711 C CA . LYS A 1 85 ? 15.862 7.557 -26.308 1.00 95.31 85 LYS A CA 1
ATOM 712 C C . LYS A 1 85 ? 14.758 7.934 -27.297 1.00 95.31 85 LYS A C 1
ATOM 714 O O . LYS A 1 85 ? 14.691 9.080 -27.735 1.00 95.31 85 LYS A O 1
ATOM 719 N N . SER A 1 86 ? 13.900 6.985 -27.680 1.00 94.00 86 SER A N 1
ATOM 720 C CA . SER A 1 86 ? 12.769 7.264 -28.577 1.00 94.00 86 SER A CA 1
ATOM 721 C C . SER A 1 86 ? 11.563 7.881 -27.869 1.00 94.00 86 SER A C 1
ATOM 723 O O . SER A 1 86 ? 10.633 8.301 -28.564 1.00 94.00 86 SER A O 1
ATOM 725 N N . GLN A 1 87 ? 11.568 7.943 -26.533 1.00 93.25 87 GLN A N 1
ATOM 726 C CA . GLN A 1 87 ? 10.399 8.289 -25.723 1.00 93.25 87 GLN A CA 1
ATOM 727 C C . GLN A 1 87 ? 9.199 7.375 -26.044 1.00 93.25 87 GLN A C 1
ATOM 729 O O . GLN A 1 87 ? 8.062 7.819 -26.107 1.00 93.25 87 GLN A O 1
ATOM 734 N N . GLY A 1 88 ? 9.463 6.096 -26.351 1.00 90.69 88 GLY A N 1
ATOM 735 C CA . GLY A 1 88 ? 8.445 5.090 -26.682 1.00 90.69 88 GLY A CA 1
ATOM 736 C C . GLY A 1 88 ? 7.731 5.258 -28.035 1.00 90.69 88 GLY A C 1
ATOM 737 O O . GLY A 1 88 ? 6.883 4.433 -28.386 1.00 90.69 88 GLY A O 1
ATOM 738 N N . GLN A 1 89 ? 8.100 6.264 -28.832 1.00 93.06 89 GLN A N 1
ATOM 739 C CA . GLN A 1 89 ? 7.388 6.654 -30.053 1.00 93.06 89 GLN A CA 1
ATOM 740 C C . GLN A 1 89 ? 8.036 6.150 -31.348 1.00 93.06 89 GLN A C 1
ATOM 742 O O . GLN A 1 89 ? 9.239 5.893 -31.425 1.00 93.06 89 GLN A O 1
ATOM 747 N N . TYR A 1 90 ? 7.239 6.078 -32.418 1.00 95.25 90 TYR A N 1
ATOM 748 C CA . TYR A 1 90 ? 7.739 5.793 -33.765 1.00 95.25 90 TYR A CA 1
ATOM 749 C C . TYR A 1 90 ? 8.755 6.848 -34.224 1.00 95.25 90 TYR A C 1
ATOM 751 O O . TYR A 1 90 ? 8.501 8.049 -34.129 1.00 95.25 90 TYR A O 1
ATOM 759 N N . LYS A 1 91 ? 9.889 6.400 -34.778 1.00 95.81 91 LYS A N 1
ATOM 760 C CA . LYS A 1 91 ? 10.943 7.270 -35.316 1.00 95.81 91 LYS A CA 1
ATOM 761 C C . LYS A 1 91 ? 11.265 6.953 -36.771 1.00 95.81 91 LYS A C 1
ATOM 763 O O . LYS A 1 91 ? 11.217 5.806 -37.223 1.00 95.81 91 LYS A O 1
ATOM 768 N N . ASP A 1 92 ? 11.627 7.995 -37.512 1.00 93.75 92 ASP A N 1
ATOM 769 C CA . ASP A 1 92 ? 11.927 7.897 -38.934 1.00 93.75 92 ASP A CA 1
ATOM 770 C C . ASP A 1 92 ? 13.337 7.343 -39.230 1.00 93.75 92 ASP A C 1
ATOM 772 O O . ASP A 1 92 ? 14.156 7.044 -38.356 1.00 93.75 92 ASP A O 1
ATOM 776 N N . LYS A 1 93 ? 13.643 7.197 -40.521 1.00 91.44 93 LYS A N 1
ATOM 777 C CA . LYS A 1 93 ? 14.914 6.636 -40.994 1.00 91.44 93 LYS A CA 1
ATOM 778 C C . LYS A 1 93 ? 16.136 7.495 -40.633 1.00 91.44 93 LYS A C 1
ATOM 780 O O . LYS A 1 93 ? 17.219 6.921 -40.473 1.00 91.44 93 LYS A O 1
ATOM 785 N N . ASN A 1 94 ? 15.994 8.817 -40.587 1.00 93.25 94 ASN A N 1
ATOM 786 C CA . ASN A 1 94 ? 17.099 9.736 -40.313 1.00 93.25 94 ASN A CA 1
ATOM 787 C C . ASN A 1 94 ? 17.422 9.712 -38.823 1.00 93.25 94 ASN A C 1
ATOM 789 O O . ASN A 1 94 ? 18.572 9.471 -38.462 1.00 93.25 94 ASN A O 1
ATOM 793 N N . TRP A 1 95 ? 16.393 9.758 -37.980 1.00 96.06 95 TRP A N 1
ATOM 794 C CA . TRP A 1 95 ? 16.526 9.604 -36.539 1.00 96.06 95 TRP A CA 1
ATOM 795 C C . TRP A 1 95 ? 17.283 8.321 -36.174 1.00 96.06 95 TRP A C 1
ATOM 797 O O . TRP A 1 95 ? 18.283 8.375 -35.461 1.00 96.06 95 TRP A O 1
ATOM 807 N N . TRP A 1 96 ? 16.904 7.170 -36.747 1.00 94.19 96 TRP A N 1
ATOM 808 C CA . TRP A 1 96 ? 17.611 5.902 -36.510 1.00 94.19 96 TRP A CA 1
ATOM 809 C C . TRP A 1 96 ? 19.061 5.908 -37.010 1.00 94.19 96 TRP A C 1
ATOM 811 O O . TRP A 1 96 ? 19.903 5.187 -36.480 1.00 94.19 96 TRP A O 1
ATOM 821 N N . LYS A 1 97 ? 19.383 6.664 -38.065 1.00 92.38 97 LYS A N 1
ATOM 822 C CA . LYS A 1 97 ? 20.759 6.772 -38.574 1.00 92.38 97 LYS A CA 1
ATOM 823 C C . LYS A 1 97 ? 21.649 7.515 -37.586 1.00 92.38 97 LYS A C 1
ATOM 825 O O . LYS A 1 97 ? 22.775 7.063 -37.377 1.00 92.38 97 LYS A O 1
ATOM 830 N N . ASP A 1 98 ? 21.151 8.601 -37.016 1.00 93.69 98 ASP A N 1
ATOM 831 C CA . ASP A 1 98 ? 21.937 9.476 -36.152 1.00 93.69 98 ASP A CA 1
ATOM 832 C C . ASP A 1 98 ? 22.019 8.899 -34.734 1.00 93.69 98 ASP A C 1
ATOM 834 O O . ASP A 1 98 ? 23.116 8.655 -34.234 1.00 93.69 98 ASP A O 1
ATOM 838 N N . ASN A 1 99 ? 20.891 8.461 -34.171 1.00 95.31 99 ASN A N 1
ATOM 839 C CA . ASN A 1 99 ? 20.838 7.885 -32.824 1.00 95.31 99 ASN A CA 1
ATOM 840 C C . ASN A 1 99 ? 21.513 6.507 -32.726 1.00 95.31 99 ASN A C 1
ATOM 842 O O . ASN A 1 99 ? 22.011 6.129 -31.670 1.00 95.31 99 ASN A O 1
ATOM 846 N N . TYR A 1 100 ? 21.611 5.746 -33.824 1.00 94.62 100 TYR A N 1
ATOM 847 C CA . TYR A 1 100 ? 22.438 4.533 -33.828 1.00 94.62 100 TYR A CA 1
ATOM 848 C C . TYR A 1 100 ? 23.931 4.855 -33.684 1.00 94.62 100 TYR A C 1
ATOM 850 O O . TYR A 1 100 ? 24.662 4.080 -33.073 1.00 94.62 100 TYR A O 1
ATOM 858 N N . LYS A 1 101 ? 24.411 5.975 -34.244 1.00 93.06 101 LYS A N 1
ATOM 859 C CA . LYS A 1 101 ? 25.811 6.390 -34.058 1.00 93.06 101 LYS A CA 1
ATOM 860 C C . LYS A 1 101 ? 26.063 6.817 -32.617 1.00 93.06 101 LYS A C 1
ATOM 862 O O . LYS A 1 101 ? 27.084 6.420 -32.068 1.00 93.06 101 LYS A O 1
ATOM 867 N N . GLU A 1 102 ? 25.127 7.552 -32.019 1.00 94.00 102 GLU A N 1
ATOM 868 C CA . GLU A 1 102 ? 25.174 7.907 -30.594 1.00 94.00 102 GLU A CA 1
ATOM 869 C C . GLU A 1 102 ? 25.212 6.656 -29.716 1.00 94.00 102 GLU A C 1
ATOM 871 O O . GLU A 1 102 ? 26.093 6.537 -28.871 1.00 94.00 102 GLU A O 1
ATOM 876 N N . PHE A 1 103 ? 24.352 5.667 -29.989 1.00 94.06 103 PHE A N 1
ATOM 877 C CA . PHE A 1 103 ? 24.399 4.390 -29.280 1.00 94.06 103 PHE A CA 1
ATOM 878 C C . PHE A 1 103 ? 25.750 3.682 -29.435 1.00 94.06 103 PHE A C 1
ATOM 880 O O . PHE A 1 103 ? 26.251 3.109 -28.479 1.00 94.06 103 PHE A O 1
ATOM 887 N N . VAL A 1 104 ? 26.363 3.695 -30.624 1.00 93.62 104 VAL A N 1
ATOM 888 C CA . VAL A 1 104 ? 27.688 3.081 -30.826 1.00 93.62 104 VAL A CA 1
ATOM 889 C C . VAL A 1 104 ? 28.766 3.783 -30.000 1.00 93.62 104 VAL A C 1
ATOM 891 O O . VAL A 1 104 ? 29.661 3.096 -29.514 1.00 93.62 104 VAL A O 1
ATOM 894 N N . ALA A 1 105 ? 28.707 5.112 -29.876 1.00 91.69 105 ALA A N 1
ATOM 895 C CA . ALA A 1 105 ? 29.629 5.875 -29.037 1.00 91.69 105 ALA A CA 1
ATOM 896 C C . ALA A 1 105 ? 29.415 5.520 -27.560 1.00 91.69 105 ALA A C 1
ATOM 898 O O . ALA A 1 105 ? 30.311 4.955 -26.943 1.00 91.69 105 ALA A O 1
ATOM 899 N N . PHE A 1 106 ? 28.178 5.667 -27.073 1.00 91.44 106 PHE A N 1
ATOM 900 C CA . PHE A 1 106 ? 27.752 5.235 -25.738 1.00 91.44 106 PHE A CA 1
ATOM 901 C C . PHE A 1 106 ? 28.227 3.811 -25.416 1.00 91.44 106 PHE A C 1
ATOM 903 O O . PHE A 1 106 ? 28.868 3.564 -24.404 1.00 91.44 106 PHE A O 1
ATOM 910 N N . PHE A 1 107 ? 28.003 2.870 -26.333 1.00 90.81 107 PHE A N 1
ATOM 911 C CA . PHE A 1 107 ? 28.347 1.470 -26.129 1.00 90.81 107 PHE A CA 1
ATOM 912 C C . PHE A 1 107 ? 29.856 1.197 -26.050 1.00 90.81 107 PHE A C 1
ATOM 914 O O . PHE A 1 107 ? 30.267 0.211 -25.439 1.00 90.81 107 PHE A O 1
ATOM 921 N N . LYS A 1 108 ? 30.681 2.007 -26.720 1.00 88.12 108 LYS A N 1
ATOM 922 C CA . LYS A 1 108 ? 32.143 1.852 -26.728 1.00 88.12 108 LYS A CA 1
ATOM 923 C C . LYS A 1 108 ? 32.814 2.562 -25.561 1.00 88.12 108 LYS A C 1
ATOM 925 O O . LYS A 1 108 ? 33.846 2.075 -25.105 1.00 88.12 108 LYS A O 1
ATOM 930 N N . ASP A 1 109 ? 32.240 3.677 -25.130 1.00 84.81 109 ASP A N 1
ATOM 931 C CA . ASP A 1 109 ? 32.796 4.524 -24.080 1.00 84.81 109 ASP A CA 1
ATOM 932 C C . ASP A 1 109 ? 32.423 4.001 -22.679 1.00 84.81 109 ASP A C 1
ATOM 934 O O . ASP A 1 109 ? 33.134 4.264 -21.712 1.00 84.81 109 ASP A O 1
ATOM 938 N N . SER A 1 110 ? 31.355 3.202 -22.565 1.00 82.69 110 SER A N 1
ATOM 939 C CA . SER A 1 110 ? 30.963 2.536 -21.318 1.00 82.69 110 SER A CA 1
ATOM 940 C C . SER A 1 110 ? 31.792 1.283 -21.017 1.00 82.69 110 SER A C 1
ATOM 942 O O . SER A 1 110 ? 32.001 0.412 -21.869 1.00 82.69 110 SER A O 1
ATOM 944 N N . LEU A 1 111 ? 32.184 1.127 -19.750 1.00 75.50 111 LEU A N 1
ATOM 945 C CA . LEU A 1 111 ? 32.689 -0.145 -19.240 1.00 75.50 111 LEU A CA 1
ATOM 946 C C . LEU A 1 111 ? 31.555 -1.185 -19.173 1.00 75.50 111 LEU A C 1
ATOM 948 O O . LEU A 1 111 ? 30.390 -0.823 -19.002 1.00 75.50 111 LEU A O 1
ATOM 952 N N . PRO A 1 112 ? 31.856 -2.498 -19.252 1.00 64.19 112 PRO A N 1
ATOM 953 C CA . PRO A 1 112 ? 30.838 -3.547 -19.184 1.00 64.19 112 PRO A CA 1
ATOM 954 C C . PRO A 1 112 ? 29.941 -3.511 -17.936 1.00 64.19 112 PRO A C 1
ATOM 956 O O . PRO A 1 112 ? 28.859 -4.104 -17.971 1.00 64.19 112 PRO A O 1
ATOM 959 N N . SER A 1 113 ? 30.380 -2.871 -16.849 1.00 60.81 113 SER A N 1
ATOM 960 C CA . SER A 1 113 ? 29.637 -2.665 -15.600 1.00 60.81 113 SER A CA 1
ATOM 961 C C . SER A 1 113 ? 28.843 -1.351 -15.542 1.00 60.81 113 SER A C 1
ATOM 963 O O . SER A 1 113 ? 27.934 -1.280 -14.729 1.00 60.81 113 SER A O 1
ATOM 965 N N . ASP A 1 114 ? 29.099 -0.378 -16.428 1.00 77.19 114 ASP A N 1
ATOM 966 C CA . ASP A 1 114 ? 28.762 1.043 -16.204 1.00 77.19 114 ASP A CA 1
ATOM 967 C C . ASP A 1 114 ? 27.895 1.630 -17.338 1.00 77.19 114 ASP A C 1
ATOM 969 O O . ASP A 1 114 ? 28.135 2.728 -17.848 1.00 77.19 114 ASP A O 1
ATOM 973 N N . PHE A 1 115 ? 26.887 0.885 -17.796 1.00 91.44 115 PHE A N 1
ATOM 974 C CA . PHE A 1 115 ? 25.924 1.427 -18.759 1.00 91.44 115 PHE A CA 1
ATOM 975 C C . PHE A 1 115 ? 24.899 2.293 -18.028 1.00 91.44 115 PHE A C 1
ATOM 977 O O . PHE A 1 115 ? 23.864 1.788 -17.597 1.00 91.44 115 PHE A O 1
ATOM 984 N N . ILE A 1 116 ? 25.197 3.586 -17.903 1.00 93.75 116 ILE A N 1
ATOM 985 C CA . ILE A 1 116 ? 24.338 4.571 -17.238 1.00 93.75 116 ILE A CA 1
ATOM 986 C C . ILE A 1 116 ? 23.657 5.441 -18.294 1.00 93.75 116 ILE A C 1
ATOM 988 O O . ILE A 1 116 ? 24.325 6.146 -19.050 1.00 93.75 116 ILE A O 1
ATOM 992 N N . TYR A 1 117 ? 22.328 5.401 -18.344 1.00 94.38 117 TYR A N 1
ATOM 993 C CA . TYR A 1 117 ? 21.531 6.301 -19.172 1.00 94.38 117 TYR A CA 1
ATOM 994 C C . TYR A 1 117 ? 21.041 7.476 -18.322 1.00 94.38 117 TYR A C 1
ATOM 996 O O . TYR A 1 117 ? 20.408 7.275 -17.287 1.00 94.38 117 TYR A O 1
ATOM 1004 N N . GLU A 1 118 ? 21.349 8.700 -18.744 1.00 94.75 118 GLU A N 1
ATOM 1005 C CA . GLU A 1 118 ? 20.967 9.905 -18.008 1.00 94.75 118 GLU A CA 1
ATOM 1006 C C . GLU A 1 118 ? 19.625 10.455 -18.495 1.00 94.75 118 GLU A C 1
ATOM 1008 O O . GLU A 1 118 ? 19.415 10.613 -19.700 1.00 94.75 118 GLU A O 1
ATOM 1013 N N . ILE A 1 119 ? 18.754 10.789 -17.545 1.00 94.56 119 ILE A N 1
ATOM 1014 C CA . ILE A 1 119 ? 17.507 11.529 -17.754 1.00 94.56 119 ILE A CA 1
ATOM 1015 C C . ILE A 1 119 ? 17.442 12.708 -16.784 1.00 94.56 119 ILE A C 1
ATOM 1017 O O . ILE A 1 119 ? 18.065 12.693 -15.716 1.00 94.56 119 ILE A O 1
ATOM 1021 N N . ASP A 1 120 ? 16.695 13.744 -17.151 1.00 90.62 120 ASP A N 1
ATOM 1022 C CA . ASP A 1 120 ? 16.624 14.956 -16.334 1.00 90.62 120 ASP A CA 1
ATOM 1023 C C . ASP A 1 120 ? 15.769 14.738 -15.079 1.00 90.62 120 ASP A C 1
ATOM 1025 O O . ASP A 1 120 ? 16.166 15.141 -13.986 1.00 90.62 120 ASP A O 1
ATOM 1029 N N . ASN A 1 121 ? 14.634 14.048 -15.216 1.00 91.44 121 ASN A N 1
ATOM 1030 C CA . ASN A 1 121 ? 13.712 13.727 -14.125 1.00 91.44 121 ASN A CA 1
ATOM 1031 C C . ASN A 1 121 ? 12.913 12.438 -14.427 1.00 91.44 121 ASN A C 1
ATOM 1033 O O . ASN A 1 121 ? 13.048 11.846 -15.497 1.00 91.44 121 ASN A O 1
ATOM 1037 N N . CYS A 1 122 ? 12.085 11.980 -13.483 1.00 90.19 122 CYS A N 1
ATOM 1038 C CA . CYS A 1 122 ? 11.349 10.716 -13.595 1.00 90.19 122 CYS A CA 1
ATOM 1039 C C . CYS A 1 122 ? 10.191 10.718 -14.615 1.00 90.19 122 CYS A C 1
ATOM 1041 O O . CYS A 1 122 ? 9.712 9.638 -14.970 1.00 90.19 122 CYS A O 1
ATOM 1043 N N . THR A 1 123 ? 9.764 11.877 -15.134 1.00 89.25 123 THR A N 1
ATOM 1044 C CA . THR A 1 123 ? 8.637 11.956 -16.088 1.00 89.25 123 THR A CA 1
ATOM 1045 C C . THR A 1 123 ? 8.930 11.259 -17.417 1.00 89.25 123 THR A C 1
ATOM 1047 O O . THR A 1 123 ? 8.021 10.690 -18.019 1.00 89.25 123 THR A O 1
ATOM 1050 N N . ASP A 1 124 ? 10.203 11.183 -17.818 1.00 88.69 124 ASP A N 1
ATOM 1051 C CA . ASP A 1 124 ? 10.644 10.442 -19.007 1.00 88.69 124 ASP A CA 1
ATOM 1052 C C . ASP A 1 124 ? 10.285 8.948 -18.933 1.00 88.69 124 ASP A C 1
ATOM 1054 O O . ASP A 1 124 ? 10.039 8.309 -19.953 1.00 88.69 124 ASP A O 1
ATOM 1058 N N . ILE A 1 125 ? 10.236 8.371 -17.729 1.00 90.75 125 ILE A N 1
ATOM 1059 C CA . ILE A 1 125 ? 9.841 6.970 -17.521 1.00 90.75 125 ILE A CA 1
ATOM 1060 C C . ILE A 1 125 ? 8.312 6.853 -17.457 1.00 90.75 125 ILE A C 1
ATOM 1062 O O . ILE A 1 125 ? 7.742 5.910 -18.007 1.00 90.75 125 ILE A O 1
ATOM 1066 N N . LEU A 1 126 ? 7.656 7.814 -16.799 1.00 88.00 126 LEU A N 1
ATOM 1067 C CA . LEU A 1 126 ? 6.206 7.834 -16.562 1.00 88.00 126 LEU A CA 1
ATOM 1068 C C . LEU A 1 126 ? 5.378 8.156 -17.809 1.00 88.00 126 LEU A C 1
ATOM 1070 O O . LEU A 1 126 ? 4.183 7.874 -17.833 1.00 88.00 126 LEU A O 1
ATOM 1074 N N . CYS A 1 127 ? 5.998 8.712 -18.851 1.00 88.00 127 CYS A N 1
ATOM 1075 C CA . CYS A 1 127 ? 5.365 8.910 -20.149 1.00 88.00 127 CYS A CA 1
ATOM 1076 C C . CYS A 1 127 ? 4.672 7.619 -20.622 1.00 88.00 127 CYS A C 1
ATOM 1078 O O . CYS A 1 127 ? 5.296 6.556 -20.659 1.00 88.00 127 CYS A O 1
ATOM 1080 N N . GLU A 1 128 ? 3.394 7.711 -21.011 1.00 88.56 128 GLU A N 1
ATOM 1081 C CA . GLU A 1 128 ? 2.553 6.558 -21.370 1.00 88.56 128 GLU A CA 1
ATOM 1082 C C . GLU A 1 128 ? 3.210 5.670 -22.441 1.00 88.56 128 GLU A C 1
ATOM 1084 O O . GLU A 1 128 ? 3.259 4.444 -22.307 1.00 88.56 128 GLU A O 1
ATOM 1089 N N . ASP A 1 129 ? 3.792 6.283 -23.475 1.00 91.56 129 ASP A N 1
ATOM 1090 C CA . ASP A 1 129 ? 4.486 5.573 -24.551 1.00 91.56 129 ASP A CA 1
ATOM 1091 C C . ASP A 1 129 ? 5.703 4.789 -24.031 1.00 91.56 129 ASP A C 1
ATOM 1093 O O . ASP A 1 129 ? 5.901 3.623 -24.393 1.00 91.56 129 ASP A O 1
ATOM 1097 N N . VAL A 1 130 ? 6.519 5.400 -23.165 1.00 92.12 130 VAL A N 1
ATOM 1098 C CA . VAL A 1 130 ? 7.704 4.758 -22.568 1.00 92.12 130 VAL A CA 1
ATOM 1099 C C . VAL A 1 130 ? 7.282 3.645 -21.623 1.00 92.12 130 VAL A C 1
ATOM 1101 O O . VAL A 1 130 ? 7.780 2.523 -21.743 1.00 92.12 130 VAL A O 1
ATOM 1104 N N . SER A 1 131 ? 6.322 3.925 -20.745 1.00 91.00 131 SER A N 1
ATOM 1105 C CA . SER A 1 131 ? 5.763 2.977 -19.786 1.00 91.00 131 SER A CA 1
ATOM 1106 C C . SER A 1 131 ? 5.224 1.726 -20.481 1.00 91.00 131 SER A C 1
ATOM 1108 O O . SER A 1 131 ? 5.603 0.607 -20.134 1.00 91.00 131 SER A O 1
ATOM 1110 N N . ASN A 1 132 ? 4.441 1.887 -21.549 1.00 91.44 132 ASN A N 1
ATOM 1111 C CA . ASN A 1 132 ? 3.919 0.766 -22.333 1.00 91.44 132 ASN A CA 1
ATOM 1112 C C . ASN A 1 132 ? 5.037 -0.079 -22.970 1.00 91.44 132 ASN A C 1
ATOM 1114 O O . ASN A 1 132 ? 4.948 -1.311 -23.033 1.00 91.44 132 ASN A O 1
ATOM 1118 N N . LYS A 1 133 ? 6.119 0.552 -23.443 1.00 92.56 133 LYS A N 1
ATOM 1119 C CA . LYS A 1 133 ? 7.262 -0.166 -24.034 1.00 92.56 133 LYS A CA 1
ATOM 1120 C C . LYS A 1 133 ? 8.130 -0.858 -22.993 1.00 92.56 133 LYS A C 1
ATOM 1122 O O . LYS A 1 133 ? 8.560 -1.988 -23.238 1.00 92.56 133 LYS A O 1
ATOM 1127 N N . ALA A 1 134 ? 8.368 -0.221 -21.855 1.00 93.00 134 ALA A N 1
ATOM 1128 C CA . ALA A 1 134 ? 9.063 -0.825 -20.729 1.00 93.00 134 ALA A CA 1
ATOM 1129 C C . ALA A 1 134 ? 8.278 -2.033 -20.192 1.00 93.00 134 ALA A C 1
ATOM 1131 O O . ALA A 1 134 ? 8.867 -3.084 -19.945 1.00 93.00 134 ALA A O 1
ATOM 1132 N N . ASP A 1 135 ? 6.948 -1.950 -20.122 1.00 91.81 135 ASP A N 1
ATOM 1133 C CA . ASP A 1 135 ? 6.107 -3.083 -19.730 1.00 91.81 135 ASP A CA 1
ATOM 1134 C C . ASP A 1 135 ? 6.210 -4.254 -20.721 1.00 91.81 135 ASP A C 1
ATOM 1136 O O . ASP A 1 135 ? 6.479 -5.391 -20.327 1.00 91.81 135 ASP A O 1
ATOM 1140 N N . CYS A 1 136 ? 6.124 -3.976 -22.029 1.00 92.06 136 CYS A N 1
ATOM 1141 C CA . CYS A 1 136 ? 6.364 -4.982 -23.070 1.00 92.06 136 CYS A CA 1
ATOM 1142 C C . CYS A 1 136 ? 7.746 -5.640 -22.935 1.00 92.06 136 CYS A C 1
ATOM 1144 O O . CYS A 1 136 ? 7.879 -6.849 -23.140 1.00 92.06 136 CYS A O 1
ATOM 1146 N N . TYR A 1 137 ? 8.775 -4.857 -22.596 1.00 94.25 137 TYR A N 1
ATOM 1147 C CA . TYR A 1 137 ? 10.122 -5.359 -22.345 1.00 94.25 137 TYR A CA 1
ATOM 1148 C C . TYR A 1 137 ? 10.136 -6.344 -21.169 1.00 94.25 137 TYR A C 1
ATOM 1150 O O . TYR A 1 137 ? 10.595 -7.477 -21.341 1.00 94.25 137 TYR A O 1
ATOM 1158 N N . PHE A 1 138 ? 9.603 -5.959 -20.005 1.00 94.06 138 PHE A N 1
ATOM 1159 C CA . PHE A 1 138 ? 9.598 -6.829 -18.825 1.00 94.06 138 PHE A CA 1
ATOM 1160 C C . PHE A 1 138 ? 8.789 -8.102 -19.085 1.00 94.06 138 PHE A C 1
ATOM 1162 O O . PHE A 1 138 ? 9.309 -9.199 -18.878 1.00 94.06 138 PHE A O 1
ATOM 1169 N N . ASN A 1 139 ? 7.586 -7.978 -19.651 1.00 91.75 139 ASN A N 1
ATOM 1170 C CA . ASN A 1 139 ? 6.722 -9.113 -19.989 1.00 91.75 139 ASN A CA 1
ATOM 1171 C C . ASN A 1 139 ? 7.383 -10.084 -20.976 1.00 91.75 139 ASN A C 1
ATOM 1173 O O . ASN A 1 139 ? 7.201 -11.297 -20.875 1.00 91.75 139 ASN A O 1
ATOM 1177 N N . TYR A 1 140 ? 8.162 -9.578 -21.934 1.00 91.88 140 TYR A N 1
ATOM 1178 C CA . TYR A 1 140 ? 8.887 -10.426 -22.876 1.00 91.88 140 TYR A CA 1
ATOM 1179 C C . TYR A 1 140 ? 10.009 -11.213 -22.189 1.00 91.88 140 TYR A C 1
ATOM 1181 O O . TYR A 1 140 ? 10.127 -12.426 -22.384 1.00 91.88 140 TYR A O 1
ATOM 1189 N N . PHE A 1 141 ? 10.843 -10.539 -21.392 1.00 91.88 141 PHE A N 1
ATOM 1190 C CA . PHE A 1 141 ? 11.985 -11.188 -20.745 1.00 91.88 141 PHE A CA 1
ATOM 1191 C C . PHE A 1 141 ? 11.581 -12.100 -19.583 1.00 91.88 141 PHE A C 1
ATOM 1193 O O . PHE A 1 141 ? 12.336 -13.022 -19.279 1.00 91.88 141 PHE A O 1
ATOM 1200 N N . ASP A 1 142 ? 10.399 -11.903 -18.994 1.00 90.75 142 ASP A N 1
ATOM 1201 C CA . ASP A 1 142 ? 9.883 -12.716 -17.885 1.00 90.75 142 ASP A CA 1
ATOM 1202 C C . ASP A 1 142 ? 9.424 -14.120 -18.308 1.00 90.75 142 ASP A C 1
ATOM 1204 O O . ASP A 1 142 ? 9.323 -15.033 -17.491 1.00 90.75 142 ASP A O 1
ATOM 1208 N N . GLN A 1 143 ? 9.213 -14.351 -19.604 1.00 91.00 143 GLN A N 1
ATOM 1209 C CA . GLN A 1 143 ? 8.803 -15.656 -20.118 1.00 91.00 143 GLN A CA 1
ATOM 1210 C C . GLN A 1 143 ? 9.874 -16.721 -19.846 1.00 91.00 143 GLN A C 1
ATOM 1212 O O . GLN A 1 143 ? 11.027 -16.572 -20.252 1.00 91.00 143 GLN A O 1
ATOM 1217 N N . GLN A 1 144 ? 9.488 -17.867 -19.273 1.00 89.31 144 GLN A N 1
ATOM 1218 C CA . GLN A 1 144 ? 10.416 -18.945 -18.890 1.00 89.31 144 GLN A CA 1
ATOM 1219 C C . GLN A 1 144 ? 11.358 -19.384 -20.032 1.00 89.31 144 GLN A C 1
ATOM 1221 O O . GLN A 1 144 ? 12.556 -19.593 -19.828 1.00 89.31 144 GLN A O 1
ATOM 1226 N N . LYS A 1 145 ? 10.835 -19.484 -21.265 1.00 89.00 145 LYS A N 1
ATOM 1227 C CA . LYS A 1 145 ? 11.632 -19.810 -22.464 1.00 89.00 145 LYS A CA 1
ATOM 1228 C C . LYS A 1 145 ? 12.689 -18.743 -22.757 1.00 89.00 145 LYS A C 1
ATOM 1230 O O . LYS A 1 145 ? 13.796 -19.079 -23.175 1.00 89.00 145 LYS A O 1
ATOM 1235 N N . ILE A 1 146 ? 12.355 -17.471 -22.548 1.00 89.19 146 ILE A N 1
ATOM 1236 C CA . ILE A 1 146 ? 13.249 -16.336 -22.778 1.00 89.19 146 ILE A CA 1
ATOM 1237 C C . ILE A 1 146 ? 14.280 -16.225 -21.654 1.00 89.19 146 ILE A C 1
ATOM 1239 O O . ILE A 1 146 ? 15.463 -16.093 -21.969 1.00 89.19 146 ILE A O 1
ATOM 1243 N N . ARG A 1 147 ? 13.889 -16.401 -20.385 1.00 90.88 147 ARG A N 1
ATOM 1244 C CA . ARG A 1 147 ? 14.820 -16.448 -19.244 1.00 90.88 147 ARG A CA 1
ATOM 1245 C C . ARG A 1 147 ? 15.925 -17.486 -19.460 1.00 90.88 147 ARG A C 1
ATOM 1247 O O . ARG A 1 147 ? 17.100 -17.129 -19.460 1.00 90.88 147 ARG A O 1
ATOM 1254 N N . LYS A 1 148 ? 15.568 -18.731 -19.811 1.00 88.38 148 LYS A N 1
ATOM 1255 C CA . LYS A 1 148 ? 16.541 -19.793 -20.159 1.00 88.38 148 LYS A CA 1
ATOM 1256 C C . LYS A 1 148 ? 17.441 -19.414 -21.341 1.00 88.38 148 LYS A C 1
ATOM 1258 O O . LYS A 1 148 ? 18.631 -19.709 -21.355 1.00 88.38 148 LYS A O 1
ATOM 1263 N N . LYS A 1 149 ? 16.882 -18.748 -22.354 1.00 85.56 149 LYS A N 1
ATOM 1264 C CA . LYS A 1 149 ? 17.609 -18.338 -23.567 1.00 85.56 149 LYS A CA 1
ATOM 1265 C C . LYS A 1 149 ? 18.653 -17.253 -23.289 1.00 85.56 149 LYS A C 1
ATOM 1267 O O . LYS A 1 149 ? 19.715 -17.259 -23.916 1.00 85.56 149 LYS A O 1
ATOM 1272 N N . TYR A 1 150 ? 18.343 -16.343 -22.371 1.00 87.38 150 TYR A N 1
ATOM 1273 C CA . TYR A 1 150 ? 19.189 -15.220 -21.971 1.00 87.38 150 TYR A CA 1
ATOM 1274 C C . TYR A 1 150 ? 20.020 -15.488 -20.713 1.00 87.38 150 TYR A C 1
ATOM 1276 O O . TYR A 1 150 ? 20.782 -14.607 -20.328 1.00 87.38 150 TYR A O 1
ATOM 1284 N N . ASP A 1 151 ? 19.937 -16.696 -20.146 1.00 88.44 151 ASP A N 1
ATOM 1285 C CA . ASP A 1 151 ? 20.645 -17.093 -18.920 1.00 88.44 151 ASP A CA 1
ATOM 1286 C C . ASP A 1 151 ? 20.297 -16.190 -17.730 1.00 88.44 151 ASP A C 1
ATOM 1288 O O . ASP A 1 151 ? 21.152 -15.733 -16.977 1.00 88.44 151 ASP A O 1
ATOM 1292 N N . LEU A 1 152 ? 19.009 -15.860 -17.628 1.00 89.94 152 LEU A N 1
ATOM 1293 C CA . LEU A 1 152 ? 18.451 -15.101 -16.517 1.00 89.94 152 LEU A CA 1
ATOM 1294 C C . LEU A 1 152 ? 18.010 -16.084 -15.432 1.00 89.94 152 LEU A C 1
ATOM 1296 O O . LEU A 1 152 ? 17.419 -17.122 -15.745 1.00 89.94 152 LEU A O 1
ATOM 1300 N N . ASN A 1 153 ? 18.255 -15.728 -14.170 1.00 89.31 153 ASN A N 1
ATOM 1301 C CA . ASN A 1 153 ? 17.738 -16.469 -13.020 1.00 89.31 153 ASN A CA 1
ATOM 1302 C C . ASN A 1 153 ? 16.206 -16.605 -13.152 1.00 89.31 153 ASN A C 1
ATOM 1304 O O . ASN A 1 153 ? 15.552 -15.678 -13.627 1.00 89.31 153 ASN A O 1
ATOM 1308 N N . GLN A 1 154 ? 15.639 -17.770 -12.829 1.00 84.31 154 GLN A N 1
ATOM 1309 C CA . GLN A 1 154 ? 14.206 -18.029 -13.014 1.00 84.31 154 GLN A CA 1
ATOM 1310 C C . GLN A 1 154 ? 13.332 -17.381 -11.938 1.00 84.31 154 GLN A C 1
ATOM 1312 O O . GLN A 1 154 ? 12.179 -17.077 -12.224 1.00 84.31 154 GLN A O 1
ATOM 1317 N N . GLU A 1 155 ? 13.892 -17.132 -10.761 1.00 83.25 155 GLU A N 1
ATOM 1318 C CA . GLU A 1 155 ? 13.167 -16.656 -9.584 1.00 83.25 155 GLU A CA 1
ATOM 1319 C C . GLU A 1 155 ? 13.310 -15.139 -9.421 1.00 83.25 155 GLU A C 1
ATOM 1321 O O . GLU A 1 1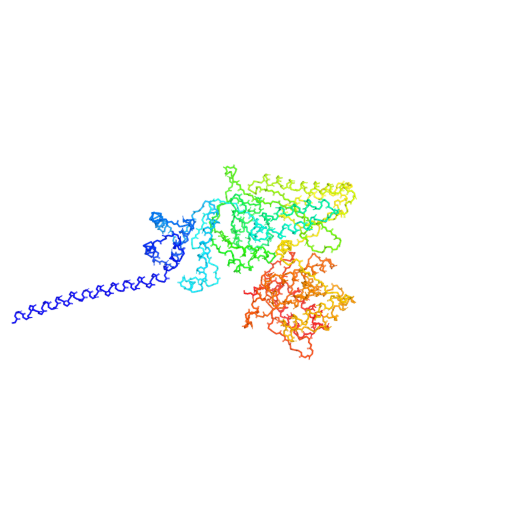55 ? 12.343 -14.458 -9.097 1.00 83.25 155 GLU A O 1
ATOM 1326 N N . LEU A 1 156 ? 14.485 -14.579 -9.741 1.00 90.81 156 LEU A N 1
ATOM 1327 C CA . LEU A 1 156 ? 14.740 -13.152 -9.524 1.00 90.81 156 LEU A CA 1
ATOM 1328 C C . LEU A 1 156 ? 13.877 -12.233 -10.414 1.00 90.81 156 LEU A C 1
ATOM 1330 O O . LEU A 1 156 ? 13.689 -12.508 -11.615 1.00 90.81 156 LEU A O 1
ATOM 1334 N N . PRO A 1 157 ? 13.424 -11.082 -9.878 1.00 92.94 157 PRO A N 1
ATOM 1335 C CA . PRO A 1 157 ? 12.746 -10.065 -10.667 1.00 92.94 157 PRO A CA 1
ATOM 1336 C C . PRO A 1 157 ? 13.689 -9.498 -11.734 1.00 92.94 157 PRO A C 1
ATOM 1338 O O . PRO A 1 157 ? 14.881 -9.284 -11.511 1.00 92.94 157 PRO A O 1
ATOM 1341 N N . ILE A 1 158 ? 13.154 -9.258 -12.932 1.00 94.00 158 ILE A N 1
ATOM 1342 C CA . ILE A 1 158 ? 13.936 -8.683 -14.030 1.00 94.00 158 ILE A CA 1
ATOM 1343 C C . ILE A 1 158 ? 14.059 -7.179 -13.818 1.00 94.00 158 ILE A C 1
ATOM 1345 O O . ILE A 1 158 ? 13.051 -6.485 -13.712 1.00 94.00 158 ILE A O 1
ATOM 1349 N N . SER A 1 159 ? 15.294 -6.686 -13.842 1.00 94.69 159 SER A N 1
ATOM 1350 C CA . SER A 1 159 ? 15.617 -5.263 -13.942 1.00 94.69 159 SER A CA 1
ATOM 1351 C C . SER A 1 159 ? 16.024 -4.888 -15.363 1.00 94.69 159 SER A C 1
ATOM 1353 O O . SER A 1 159 ? 16.404 -5.760 -16.155 1.00 94.69 159 SER A O 1
ATOM 1355 N N . PHE A 1 160 ? 16.064 -3.594 -15.675 1.00 94.25 160 PHE A N 1
ATOM 1356 C CA . PHE A 1 160 ? 16.917 -3.113 -16.767 1.00 94.25 160 PHE A CA 1
ATOM 1357 C C . PHE A 1 160 ? 18.384 -3.512 -16.522 1.00 94.25 160 PHE A C 1
ATOM 1359 O O . PHE A 1 160 ? 18.839 -3.623 -15.380 1.00 94.25 160 PHE A O 1
ATOM 1366 N N . CYS A 1 161 ? 19.106 -3.811 -17.602 1.00 92.19 161 CYS A N 1
ATOM 1367 C CA . CYS A 1 161 ? 20.548 -4.049 -17.574 1.00 92.19 161 CYS A CA 1
ATOM 1368 C C . CYS A 1 161 ? 21.340 -2.749 -17.444 1.00 92.19 161 CYS A C 1
ATOM 1370 O O . CYS A 1 161 ? 22.443 -2.780 -16.899 1.00 92.19 161 CYS A O 1
ATOM 1372 N N . MET A 1 162 ? 20.814 -1.659 -18.001 1.00 93.69 162 MET A N 1
ATOM 1373 C CA . MET A 1 162 ? 21.321 -0.311 -17.788 1.00 93.69 162 MET A CA 1
ATOM 1374 C C . MET A 1 162 ? 20.843 0.234 -16.445 1.00 93.69 162 MET A C 1
ATOM 1376 O O . MET A 1 162 ? 19.727 -0.044 -16.001 1.00 93.69 162 MET A O 1
ATOM 1380 N N . GLU A 1 163 ? 21.682 1.061 -15.844 1.00 95.31 163 GLU A N 1
ATOM 1381 C CA . GLU A 1 163 ? 21.307 1.917 -14.726 1.00 95.31 163 GLU A CA 1
ATOM 1382 C C . GLU A 1 163 ? 20.771 3.239 -15.274 1.00 95.31 163 GLU A C 1
ATOM 1384 O O . GLU A 1 163 ? 21.187 3.706 -16.339 1.00 95.31 163 GLU A O 1
ATOM 1389 N N . ILE A 1 164 ? 19.828 3.840 -14.557 1.00 95.94 164 ILE A N 1
ATOM 1390 C CA . ILE A 1 164 ? 19.236 5.121 -14.931 1.00 95.94 164 ILE A CA 1
ATOM 1391 C C . ILE A 1 164 ? 19.682 6.155 -13.910 1.00 95.94 164 ILE A C 1
ATOM 1393 O O . ILE A 1 164 ? 19.408 6.004 -12.718 1.00 95.94 164 ILE A O 1
ATOM 1397 N N . ARG A 1 165 ? 20.360 7.203 -14.378 1.00 96.12 165 ARG A N 1
ATOM 1398 C CA . ARG A 1 165 ? 20.696 8.373 -13.566 1.00 96.12 165 ARG A CA 1
ATOM 1399 C C . ARG A 1 165 ? 19.651 9.452 -13.789 1.00 96.12 165 ARG A C 1
ATOM 1401 O O . ARG A 1 165 ? 19.547 9.987 -14.890 1.00 96.12 165 ARG A O 1
ATOM 1408 N N . ILE A 1 166 ? 18.914 9.771 -12.736 1.00 95.19 166 ILE A N 1
ATOM 1409 C CA . ILE A 1 166 ? 17.900 10.817 -12.708 1.00 95.19 166 ILE A CA 1
ATOM 1410 C C . ILE A 1 166 ? 18.492 12.029 -11.998 1.00 95.19 166 ILE A C 1
ATOM 1412 O O . ILE A 1 166 ? 18.808 11.960 -10.808 1.00 95.19 166 ILE A O 1
ATOM 1416 N N . LYS A 1 167 ? 18.688 13.119 -12.744 1.00 91.69 167 LYS A N 1
ATOM 1417 C CA . LYS A 1 167 ? 19.417 14.308 -12.270 1.00 91.69 167 LYS A CA 1
ATOM 1418 C C . LYS A 1 167 ? 18.662 15.088 -11.202 1.00 91.69 167 LYS A C 1
ATOM 1420 O O . LYS A 1 167 ? 19.292 15.700 -10.339 1.00 91.69 167 LYS A O 1
ATOM 1425 N N . GLN A 1 168 ? 17.335 15.115 -11.289 1.00 88.19 168 GLN A N 1
ATOM 1426 C CA . GLN A 1 168 ? 16.488 15.944 -10.442 1.00 88.19 168 GLN A CA 1
ATOM 1427 C C . GLN A 1 168 ? 15.243 15.183 -9.988 1.00 88.19 168 GLN A C 1
ATOM 1429 O O . GLN A 1 168 ? 14.502 14.629 -10.801 1.00 88.19 168 GLN A O 1
ATOM 1434 N N . GLY A 1 169 ? 14.997 15.218 -8.683 1.00 90.75 169 GLY A N 1
ATOM 1435 C CA . GLY A 1 169 ? 13.806 14.653 -8.068 1.00 90.75 169 GLY A CA 1
ATOM 1436 C C . GLY A 1 169 ? 13.837 14.786 -6.550 1.00 90.75 169 GLY A C 1
ATOM 1437 O O . GLY A 1 169 ? 14.907 14.906 -5.943 1.00 90.75 169 GLY A O 1
ATOM 1438 N N . PHE A 1 170 ? 12.651 14.802 -5.948 1.00 91.50 170 PHE A N 1
ATOM 1439 C CA . PHE A 1 170 ? 12.452 14.902 -4.506 1.00 91.50 170 PHE A CA 1
ATOM 1440 C C . PHE A 1 170 ? 12.075 13.543 -3.955 1.00 91.50 170 PHE A C 1
ATOM 1442 O O . PHE A 1 170 ? 11.032 12.991 -4.299 1.00 91.50 170 PHE A O 1
ATOM 1449 N N . LEU A 1 171 ? 12.960 12.998 -3.128 1.00 92.81 171 LEU A N 1
ATOM 1450 C CA . LEU A 1 171 ? 12.772 11.724 -2.466 1.00 92.81 171 LEU A CA 1
ATOM 1451 C C . LEU A 1 171 ? 12.060 11.965 -1.137 1.00 92.81 171 LEU A C 1
ATOM 1453 O O . LEU A 1 171 ? 12.637 12.538 -0.214 1.00 92.81 171 LEU A O 1
ATOM 1457 N N . SER A 1 172 ? 10.808 11.534 -1.051 1.00 91.50 172 SER A N 1
ATOM 1458 C CA . SER A 1 172 ? 9.940 11.710 0.114 1.00 91.50 172 SER A CA 1
ATOM 1459 C C . SER A 1 172 ? 9.603 10.352 0.734 1.00 91.50 172 SER A C 1
ATOM 1461 O O . SER A 1 172 ? 9.419 9.393 -0.014 1.00 91.50 172 SER A O 1
ATOM 1463 N N . PRO A 1 173 ? 9.483 10.227 2.073 1.00 90.94 173 PRO A N 1
ATOM 1464 C CA . PRO A 1 173 ? 9.060 8.977 2.706 1.00 90.94 173 PRO A CA 1
ATOM 1465 C C . PRO A 1 173 ? 7.549 8.730 2.547 1.00 90.94 173 PRO A C 1
ATOM 1467 O O . PRO A 1 173 ? 7.042 7.705 2.999 1.00 90.94 173 PRO A O 1
ATOM 1470 N N . ASN A 1 174 ? 6.837 9.679 1.935 1.00 89.56 174 ASN A N 1
ATOM 1471 C CA . ASN A 1 174 ? 5.434 9.571 1.573 1.00 89.56 174 ASN A CA 1
ATOM 1472 C C . ASN A 1 174 ? 5.296 8.894 0.209 1.00 89.56 174 ASN A C 1
ATOM 1474 O O . ASN A 1 174 ? 6.219 8.938 -0.602 1.00 89.56 174 ASN A O 1
ATOM 1478 N N . PHE A 1 175 ? 4.134 8.311 -0.052 1.00 87.38 175 PHE A N 1
ATOM 1479 C CA . PHE A 1 175 ? 3.761 7.823 -1.375 1.00 87.38 175 PHE A CA 1
ATOM 1480 C C . PHE A 1 175 ? 2.284 8.121 -1.634 1.00 87.38 175 PHE A C 1
ATOM 1482 O O . PHE A 1 175 ? 1.462 8.095 -0.711 1.00 87.38 175 PHE A O 1
ATOM 1489 N N . LEU A 1 176 ? 1.962 8.420 -2.889 1.00 87.25 176 LEU A N 1
ATOM 1490 C CA . LEU A 1 176 ? 0.597 8.672 -3.334 1.00 87.25 176 LEU A CA 1
ATOM 1491 C C . LEU A 1 176 ? -0.175 7.352 -3.398 1.00 87.25 176 LEU A C 1
ATOM 1493 O O . LEU A 1 176 ? 0.227 6.407 -4.075 1.00 87.25 176 LEU A O 1
ATOM 1497 N N . LEU A 1 177 ? -1.312 7.292 -2.715 1.00 84.56 177 LEU A N 1
ATOM 1498 C CA . LEU A 1 177 ? -2.289 6.231 -2.897 1.00 84.56 177 LEU A CA 1
ATOM 1499 C C . LEU A 1 177 ? -3.192 6.615 -4.064 1.00 84.56 177 LEU A C 1
ATOM 1501 O O . LEU A 1 177 ? -3.803 7.681 -4.036 1.00 84.56 177 LEU A O 1
ATOM 1505 N N . SER A 1 178 ? -3.353 5.713 -5.034 1.00 77.62 178 SER A N 1
ATOM 1506 C CA . SER A 1 178 ? -4.268 5.938 -6.158 1.00 77.62 178 SER A CA 1
ATOM 1507 C C . SER A 1 178 ? -5.656 6.372 -5.665 1.00 77.62 178 SER A C 1
ATOM 1509 O O . SER A 1 178 ? -6.269 5.706 -4.808 1.00 77.62 178 SER A O 1
ATOM 1511 N N . GLY A 1 179 ? -6.090 7.527 -6.179 1.00 74.69 179 GLY A N 1
ATOM 1512 C CA . GLY A 1 179 ? -7.316 8.220 -5.795 1.00 74.69 179 GLY A CA 1
ATOM 1513 C C . GLY A 1 179 ? -8.554 7.677 -6.494 1.00 74.69 179 GLY A C 1
ATOM 1514 O O . GLY A 1 179 ? -8.516 6.657 -7.189 1.00 74.69 179 GLY A O 1
ATOM 1515 N N . LEU A 1 180 ? -9.684 8.368 -6.325 1.00 70.81 180 LEU A N 1
ATOM 1516 C CA . LEU A 1 180 ? -10.912 7.986 -7.023 1.00 70.81 180 LEU A CA 1
ATOM 1517 C C . LEU A 1 180 ? -10.756 8.162 -8.545 1.00 70.81 180 LEU A C 1
ATOM 1519 O O . LEU A 1 180 ? -11.251 7.333 -9.298 1.00 70.81 180 LEU A O 1
ATOM 1523 N N . LEU A 1 181 ? -10.032 9.168 -9.039 1.00 70.25 181 LEU A N 1
ATOM 1524 C CA . LEU A 1 181 ? -9.917 9.398 -10.489 1.00 70.25 181 LEU A CA 1
ATOM 1525 C C . LEU A 1 181 ? -9.240 8.248 -11.262 1.00 70.25 181 LEU A C 1
ATOM 1527 O O . LEU A 1 181 ? -9.709 7.889 -12.346 1.00 70.25 181 LEU A O 1
ATOM 1531 N N . ASP A 1 182 ? -8.209 7.615 -10.697 1.00 63.78 182 ASP A N 1
ATOM 1532 C CA . ASP A 1 182 ? -7.416 6.583 -11.390 1.00 63.78 182 ASP A CA 1
ATOM 1533 C C . ASP A 1 182 ? -8.194 5.292 -11.675 1.00 63.78 182 ASP A C 1
ATOM 1535 O O . ASP A 1 182 ? -7.866 4.534 -12.590 1.00 63.78 182 ASP A O 1
ATOM 1539 N N . ARG A 1 183 ? -9.253 5.022 -10.908 1.00 58.12 183 ARG A N 1
ATOM 1540 C CA . ARG A 1 183 ? -9.988 3.752 -10.966 1.00 58.12 183 ARG A CA 1
ATOM 1541 C C . ARG A 1 183 ? -11.165 3.752 -11.949 1.00 58.12 183 ARG A C 1
ATOM 1543 O O . ARG A 1 183 ? -11.690 2.680 -12.251 1.00 58.12 183 ARG A O 1
ATOM 1550 N N . TYR A 1 184 ? -11.623 4.909 -12.444 1.00 54.81 184 TYR A N 1
ATOM 1551 C CA . TYR A 1 184 ? -13.044 5.040 -12.815 1.00 54.81 184 TYR A CA 1
ATOM 1552 C C . TYR A 1 184 ? -13.369 5.808 -14.098 1.00 54.81 184 TYR A C 1
ATOM 1554 O O . TYR A 1 184 ? -14.419 6.452 -14.151 1.00 54.81 184 TYR A O 1
ATOM 1562 N N . LYS A 1 185 ? -12.608 5.641 -15.191 1.00 50.69 185 LYS A N 1
ATOM 1563 C CA . LYS A 1 185 ? -13.054 6.135 -16.518 1.00 50.69 185 LYS A CA 1
ATOM 1564 C C . LYS A 1 185 ? -14.504 5.717 -16.893 1.00 50.69 185 LYS A C 1
ATOM 1566 O O . LYS A 1 185 ? -15.082 6.360 -17.758 1.00 50.69 185 LYS A O 1
ATOM 1571 N N . ASN A 1 186 ? -15.125 4.736 -16.208 1.00 46.56 186 ASN A N 1
ATOM 1572 C CA . ASN A 1 186 ? -16.475 4.225 -16.496 1.00 46.56 186 ASN A CA 1
ATOM 1573 C C . ASN A 1 186 ? -17.524 4.264 -15.346 1.00 46.56 186 ASN A C 1
ATOM 1575 O O . ASN A 1 186 ? -18.626 3.778 -15.574 1.00 46.56 186 ASN A O 1
ATOM 1579 N N . ASN A 1 187 ? -17.253 4.787 -14.131 1.00 55.09 187 ASN A N 1
ATOM 1580 C CA . ASN A 1 187 ? -18.166 4.589 -12.969 1.00 55.09 187 ASN A CA 1
ATOM 1581 C C . ASN A 1 187 ? -18.556 5.856 -12.172 1.00 55.09 187 ASN A C 1
ATOM 1583 O O . ASN A 1 187 ? -18.971 5.776 -11.014 1.00 55.09 187 ASN A O 1
ATOM 1587 N N . TRP A 1 188 ? -18.456 7.034 -12.797 1.00 66.50 188 TRP A N 1
ATOM 1588 C CA . TRP A 1 188 ? -18.700 8.341 -12.162 1.00 66.50 188 TRP A CA 1
ATOM 1589 C C . TRP A 1 188 ? -20.083 8.471 -11.495 1.00 66.50 188 TRP A C 1
ATOM 1591 O O . TRP A 1 188 ? -20.202 9.026 -10.404 1.00 66.50 188 TRP A O 1
ATOM 1601 N N . GLY A 1 189 ? -21.129 7.902 -12.108 1.00 65.12 189 GLY A N 1
ATOM 1602 C CA . GLY A 1 189 ? -22.500 7.979 -11.592 1.00 65.12 189 GLY A CA 1
ATOM 1603 C C . GLY A 1 189 ? -22.683 7.339 -10.210 1.00 65.12 189 GLY A C 1
ATOM 1604 O O . GLY A 1 189 ? -23.365 7.908 -9.365 1.00 65.12 189 GLY A O 1
ATOM 1605 N N . ASN A 1 190 ? -22.035 6.202 -9.937 1.00 65.75 190 ASN A N 1
ATOM 1606 C CA . ASN A 1 190 ? -22.123 5.513 -8.639 1.00 65.75 190 ASN A CA 1
ATOM 1607 C C . ASN A 1 190 ? -21.502 6.322 -7.503 1.00 65.75 190 ASN A C 1
ATOM 1609 O O . ASN A 1 190 ? -22.027 6.366 -6.396 1.00 65.75 190 ASN A O 1
ATOM 1613 N N . LEU A 1 191 ? -20.388 6.981 -7.790 1.00 68.44 191 LEU A N 1
ATOM 1614 C CA . LEU A 1 191 ? -19.645 7.774 -6.825 1.00 68.44 191 LEU A CA 1
ATOM 1615 C C . LEU A 1 191 ? -20.402 9.057 -6.463 1.00 68.44 191 LEU A C 1
ATOM 1617 O O . LEU A 1 191 ? -20.557 9.359 -5.281 1.00 68.44 191 LEU A O 1
ATOM 1621 N N . VAL A 1 192 ? -20.956 9.750 -7.465 1.00 71.38 192 VAL A N 1
ATOM 1622 C CA . VAL A 1 192 ? -21.849 10.894 -7.233 1.00 71.38 192 VAL A CA 1
ATOM 1623 C C . VAL A 1 192 ? -23.086 10.450 -6.454 1.00 71.38 192 VAL A C 1
ATOM 1625 O O . VAL A 1 192 ? -23.445 11.106 -5.483 1.00 71.38 192 VAL A O 1
ATOM 1628 N N . ARG A 1 193 ? -23.699 9.309 -6.803 1.00 72.25 193 ARG A N 1
ATOM 1629 C CA . ARG A 1 193 ? -24.843 8.763 -6.057 1.00 72.25 193 ARG A CA 1
ATOM 1630 C C . ARG A 1 193 ? -24.513 8.465 -4.597 1.00 72.25 193 ARG A C 1
ATOM 1632 O O . ARG A 1 193 ? -25.287 8.878 -3.748 1.00 72.25 193 ARG A O 1
ATOM 1639 N N . LYS A 1 194 ? -23.372 7.834 -4.292 1.00 71.69 194 LYS A N 1
ATOM 1640 C CA . LYS A 1 194 ? -22.935 7.560 -2.906 1.00 71.69 194 LYS A CA 1
ATOM 1641 C C . LYS A 1 194 ? -22.672 8.831 -2.103 1.00 71.69 194 LYS A C 1
ATOM 1643 O O . LYS A 1 194 ? -23.024 8.906 -0.926 1.00 71.69 194 LYS A O 1
ATOM 1648 N N . TYR A 1 195 ? -22.077 9.841 -2.734 1.00 73.44 195 TYR A N 1
ATOM 1649 C CA . TYR A 1 195 ? -21.911 11.152 -2.112 1.00 73.44 195 TYR A CA 1
ATOM 1650 C C . TYR A 1 195 ? -23.271 11.807 -1.825 1.00 73.44 195 TYR A C 1
ATOM 1652 O O . TYR A 1 195 ? -23.530 12.233 -0.701 1.00 73.44 195 TYR A O 1
ATOM 1660 N N . VAL A 1 196 ? -24.174 11.827 -2.810 1.00 70.69 196 VAL A N 1
ATOM 1661 C CA . VAL A 1 196 ? -25.525 12.393 -2.670 1.00 70.69 196 VAL A CA 1
ATOM 1662 C C . VAL A 1 196 ? -26.320 11.643 -1.597 1.00 70.69 196 VAL A C 1
ATOM 1664 O O . VAL A 1 196 ? -26.843 12.265 -0.680 1.00 70.69 196 VAL A O 1
ATOM 1667 N N . SER A 1 197 ? -26.342 10.310 -1.617 1.00 69.31 197 SER A N 1
ATOM 1668 C CA . SER A 1 197 ? -27.062 9.514 -0.615 1.00 69.31 197 SER A CA 1
ATOM 1669 C C . SER A 1 197 ? -26.533 9.737 0.802 1.00 69.31 197 SER A C 1
ATOM 1671 O O . SER A 1 197 ? -27.313 9.737 1.746 1.00 69.31 197 SER A O 1
ATOM 1673 N N . SER A 1 198 ? -25.225 9.961 0.959 1.00 68.69 198 SER A N 1
ATOM 1674 C CA . SER A 1 198 ? -24.617 10.249 2.267 1.00 68.69 198 SER A CA 1
ATOM 1675 C C . SER A 1 198 ? -24.894 11.672 2.760 1.00 68.69 198 SER A C 1
ATOM 1677 O O . SER A 1 198 ? -24.817 11.927 3.957 1.00 68.69 198 SER A O 1
ATOM 1679 N N . THR A 1 199 ? -25.224 12.600 1.855 1.00 64.88 199 THR A N 1
ATOM 1680 C CA . THR A 1 199 ? -25.482 14.017 2.168 1.00 64.88 199 THR A CA 1
ATOM 1681 C C . THR A 1 199 ? -26.972 14.365 2.273 1.00 64.88 199 THR A C 1
ATOM 1683 O O . THR A 1 199 ? -27.302 15.385 2.869 1.00 64.88 199 THR A O 1
ATOM 1686 N N . CYS A 1 200 ? -27.880 13.529 1.755 1.00 54.28 200 CYS A N 1
ATOM 1687 C CA . CYS A 1 200 ? -29.329 13.783 1.700 1.00 54.28 200 CYS A CA 1
ATOM 1688 C C . CYS A 1 200 ? -30.125 13.500 2.993 1.00 54.28 200 CYS A C 1
ATOM 1690 O O . CYS A 1 200 ? -31.353 13.490 2.943 1.00 54.28 200 CYS A O 1
ATOM 1692 N N . ASN A 1 201 ? -29.491 13.300 4.152 1.00 54.78 201 ASN A N 1
ATOM 1693 C CA . ASN A 1 201 ? -30.234 13.273 5.418 1.00 54.78 201 ASN A CA 1
ATOM 1694 C C . ASN A 1 201 ? -30.705 14.699 5.769 1.00 54.78 201 ASN A C 1
ATOM 1696 O O . ASN A 1 201 ? -29.922 15.523 6.236 1.00 54.78 201 ASN A O 1
ATOM 1700 N N . GLU A 1 202 ? -31.993 14.983 5.544 1.00 46.00 202 GLU A N 1
ATOM 1701 C CA . GLU A 1 202 ? -32.614 16.323 5.610 1.00 46.00 202 GLU A CA 1
ATOM 1702 C C . GLU A 1 202 ? -32.501 17.036 6.975 1.00 46.00 202 GLU A C 1
ATOM 1704 O O . GLU A 1 202 ? -32.703 18.246 7.052 1.00 46.00 202 GLU A O 1
ATOM 1709 N N . ASN A 1 203 ? -32.132 16.323 8.043 1.00 50.16 203 ASN A N 1
ATOM 1710 C CA . ASN A 1 203 ? -32.084 16.864 9.403 1.00 50.16 203 ASN A CA 1
ATOM 1711 C C . ASN A 1 203 ? -30.721 17.453 9.827 1.00 50.16 203 ASN A C 1
ATOM 1713 O O . ASN A 1 203 ? -30.633 17.961 10.943 1.00 50.16 203 ASN A O 1
ATOM 1717 N N . ASP A 1 204 ? -29.660 17.404 9.002 1.00 54.69 204 ASP A N 1
ATOM 1718 C CA . ASP A 1 204 ? -28.311 17.790 9.463 1.00 54.69 204 ASP A CA 1
ATOM 1719 C C . ASP A 1 204 ? -27.435 18.487 8.399 1.00 54.69 204 ASP A C 1
ATOM 1721 O O . ASP A 1 204 ? -26.539 17.907 7.780 1.00 54.69 204 ASP A O 1
ATOM 1725 N N . THR A 1 205 ? -27.670 19.786 8.187 1.00 52.97 205 THR A N 1
ATOM 1726 C CA . THR A 1 205 ? -26.937 20.604 7.201 1.00 52.97 205 THR A CA 1
ATOM 1727 C C . THR A 1 205 ? -25.450 20.804 7.521 1.00 52.97 205 THR A C 1
ATOM 1729 O O . THR A 1 205 ? -24.688 21.160 6.625 1.00 52.97 205 THR A O 1
ATOM 1732 N N . ASN A 1 206 ? -25.005 20.599 8.768 1.00 55.06 206 ASN A N 1
ATOM 1733 C CA . ASN A 1 206 ? -23.581 20.718 9.117 1.00 55.06 206 ASN A CA 1
ATOM 1734 C C . ASN A 1 206 ? -22.769 19.531 8.580 1.00 55.06 206 ASN A C 1
ATOM 1736 O O . ASN A 1 206 ? -21.621 19.705 8.162 1.00 55.06 206 ASN A O 1
ATOM 1740 N N . TYR A 1 207 ? -23.400 18.358 8.494 1.00 65.25 207 TYR A N 1
ATOM 1741 C CA . TYR A 1 207 ? -22.784 17.121 8.023 1.00 65.25 207 TYR A CA 1
ATOM 1742 C C . TYR A 1 207 ? -22.408 17.140 6.538 1.00 65.25 207 TYR A C 1
ATOM 1744 O O . TYR A 1 207 ? -21.383 16.585 6.142 1.00 65.25 207 TYR A O 1
ATOM 1752 N N . SER A 1 208 ? -23.195 17.819 5.697 1.00 66.19 208 SER A N 1
ATOM 1753 C CA . SER A 1 208 ? -22.936 17.855 4.251 1.00 66.19 208 SER A CA 1
ATOM 1754 C C . SER A 1 208 ? -21.604 18.534 3.911 1.00 66.19 208 SER A C 1
ATOM 1756 O O . SER A 1 208 ? -20.907 18.110 2.985 1.00 66.19 208 SER A O 1
ATOM 1758 N N . SER A 1 209 ? -21.221 19.557 4.686 1.00 73.00 209 SER A N 1
ATOM 1759 C CA . SER A 1 209 ? -19.946 20.263 4.519 1.00 73.00 209 SER A CA 1
ATOM 1760 C C . SER A 1 209 ? -18.744 19.413 4.940 1.00 73.00 209 SER A C 1
ATOM 1762 O O . SER A 1 209 ? -17.703 19.455 4.288 1.00 73.00 209 SER A O 1
ATOM 1764 N N . GLU A 1 210 ? -18.909 18.590 5.976 1.00 83.00 210 GLU A N 1
ATOM 1765 C CA . GLU A 1 210 ? -17.878 17.688 6.495 1.00 83.00 210 GLU A CA 1
ATOM 1766 C C . GLU A 1 210 ? -17.581 16.552 5.506 1.00 83.00 210 GLU A C 1
ATOM 1768 O O . GLU A 1 210 ? -16.416 16.313 5.177 1.00 83.00 210 GLU A O 1
ATOM 1773 N N . ILE A 1 211 ? -18.628 15.931 4.943 1.00 78.56 211 ILE A N 1
ATOM 1774 C CA . ILE A 1 211 ? -18.496 14.885 3.914 1.00 78.56 211 ILE A CA 1
ATOM 1775 C C . ILE A 1 211 ? -17.795 15.432 2.665 1.00 78.56 211 ILE A C 1
ATOM 1777 O O . ILE A 1 211 ? -16.980 14.738 2.047 1.00 78.56 211 ILE A O 1
ATOM 1781 N N . TYR A 1 212 ? -18.093 16.677 2.273 1.00 83.81 212 TYR A N 1
ATOM 1782 C CA . TYR A 1 212 ? -17.466 17.291 1.102 1.00 83.81 212 TYR A CA 1
ATOM 1783 C C . TYR A 1 212 ? -15.940 17.355 1.228 1.00 83.81 212 TYR A C 1
ATOM 1785 O O . TYR A 1 212 ? -15.247 17.092 0.244 1.00 83.81 212 TYR A O 1
ATOM 1793 N N . TYR A 1 213 ? -15.401 17.642 2.417 1.00 88.44 213 TYR A N 1
ATOM 1794 C CA . TYR A 1 213 ? -13.951 17.699 2.611 1.00 88.44 213 TYR A CA 1
ATOM 1795 C C . TYR A 1 213 ? -13.281 16.347 2.351 1.00 88.44 213 TYR A C 1
ATOM 1797 O O . TYR A 1 213 ? -12.319 16.277 1.586 1.00 88.44 213 TYR A O 1
ATOM 1805 N N . THR A 1 214 ? -13.827 15.259 2.898 1.00 88.94 214 THR A N 1
ATOM 1806 C CA . THR A 1 214 ? -13.303 13.908 2.643 1.00 88.94 214 THR A CA 1
ATOM 1807 C C . THR A 1 214 ? -13.441 13.512 1.180 1.00 88.94 214 THR A C 1
ATOM 1809 O O . THR A 1 214 ? -12.512 12.952 0.600 1.00 88.94 214 THR A O 1
ATOM 1812 N N . PHE A 1 215 ? -14.571 13.828 0.552 1.00 85.31 215 PHE A N 1
ATOM 1813 C CA . PHE A 1 215 ? -14.775 13.518 -0.858 1.00 85.31 215 PHE A CA 1
ATOM 1814 C C . PHE A 1 215 ? -13.778 14.260 -1.762 1.00 85.31 215 PHE A C 1
ATOM 1816 O O . PHE A 1 215 ? -13.161 13.644 -2.629 1.00 85.31 215 PHE A O 1
ATOM 1823 N N . ALA A 1 216 ? -13.569 15.560 -1.530 1.00 86.00 216 ALA A N 1
ATOM 1824 C CA . ALA A 1 216 ? -12.618 16.370 -2.288 1.00 86.00 216 ALA A CA 1
ATOM 1825 C C . ALA A 1 216 ? -11.170 15.878 -2.125 1.00 86.00 216 ALA A C 1
ATOM 1827 O O . ALA A 1 216 ? -10.428 15.826 -3.106 1.00 86.00 216 ALA A O 1
ATOM 1828 N N . TRP A 1 217 ? -10.797 15.466 -0.913 1.00 89.50 217 TRP A N 1
ATOM 1829 C CA . TRP A 1 217 ? -9.506 14.845 -0.616 1.00 89.50 217 TRP A CA 1
ATOM 1830 C C . TRP A 1 217 ? -9.289 13.538 -1.398 1.00 89.50 217 TRP A C 1
ATOM 1832 O O . TRP A 1 217 ? -8.239 13.338 -2.005 1.00 89.50 217 TRP A O 1
ATOM 1842 N N . LEU A 1 218 ? -10.296 12.662 -1.459 1.00 86.19 218 LEU A N 1
ATOM 1843 C CA . LEU A 1 218 ? -10.181 11.364 -2.136 1.00 86.19 218 LEU A CA 1
ATOM 1844 C C . LEU A 1 218 ? -10.122 11.442 -3.665 1.00 86.19 218 LEU A C 1
ATOM 1846 O O . LEU A 1 218 ? -9.606 10.514 -4.292 1.00 86.19 218 LEU A O 1
ATOM 1850 N N . LEU A 1 219 ? -10.669 12.498 -4.279 1.00 81.00 219 LEU A N 1
ATOM 1851 C CA . LEU A 1 219 ? -10.702 12.633 -5.741 1.00 81.00 219 LEU A CA 1
ATOM 1852 C C . LEU A 1 219 ? -9.301 12.532 -6.352 1.00 81.00 219 LEU A C 1
ATOM 1854 O O . LEU A 1 219 ? -9.105 11.777 -7.303 1.00 81.00 219 LEU A O 1
ATOM 1858 N N . TRP A 1 220 ? -8.345 13.248 -5.768 1.00 75.31 220 TRP A N 1
ATOM 1859 C CA . TRP A 1 220 ? -6.975 13.354 -6.270 1.00 75.31 220 TRP A CA 1
ATOM 1860 C C . TRP A 1 220 ? -6.042 12.261 -5.742 1.00 75.31 220 TRP A C 1
ATOM 1862 O O . TRP A 1 220 ? -5.022 11.985 -6.361 1.00 75.31 220 TRP A O 1
ATOM 1872 N N . GLY A 1 221 ? -6.441 11.585 -4.664 1.00 81.25 221 GLY A N 1
ATOM 1873 C CA . GLY A 1 221 ? -5.671 10.513 -4.043 1.00 81.25 221 GLY A CA 1
ATOM 1874 C C . GLY A 1 221 ? -4.863 11.002 -2.841 1.00 81.25 221 GLY A C 1
ATOM 1875 O O . GLY A 1 221 ? -4.269 12.076 -2.892 1.00 81.25 221 GLY A O 1
ATOM 1876 N N . PRO A 1 222 ? -4.859 10.250 -1.729 1.00 86.12 222 PRO A N 1
ATOM 1877 C CA . PRO A 1 222 ? -4.132 10.663 -0.543 1.00 86.12 222 PRO A CA 1
ATOM 1878 C C . PRO A 1 222 ? -2.676 10.217 -0.558 1.00 86.12 222 PRO A C 1
ATOM 1880 O O . PRO A 1 222 ? -2.381 9.035 -0.722 1.00 86.12 222 PRO A O 1
ATOM 1883 N N . SER A 1 223 ? -1.763 11.132 -0.262 1.00 88.81 223 SER A N 1
ATOM 1884 C CA . SER A 1 223 ? -0.404 10.779 0.146 1.00 88.81 223 SER A CA 1
ATOM 1885 C C . SER A 1 223 ? -0.413 10.221 1.565 1.00 88.81 223 SER A C 1
ATOM 1887 O O . SER A 1 223 ? -1.136 10.720 2.432 1.00 88.81 223 SER A O 1
ATOM 1889 N N . TYR A 1 224 ? 0.414 9.219 1.842 1.00 91.12 224 TYR A N 1
ATOM 1890 C CA . TYR A 1 224 ? 0.544 8.673 3.191 1.00 91.12 224 TYR A CA 1
ATOM 1891 C C . TYR A 1 224 ? 1.986 8.255 3.495 1.00 91.12 224 TYR A C 1
ATOM 1893 O O . TYR A 1 224 ? 2.699 7.769 2.616 1.00 91.12 224 TYR A O 1
ATOM 1901 N N . GLN A 1 225 ? 2.419 8.445 4.744 1.00 90.94 225 GLN A N 1
ATOM 1902 C CA . GLN A 1 225 ? 3.690 7.934 5.247 1.00 90.94 225 GLN A CA 1
ATOM 1903 C C . GLN A 1 225 ? 3.461 6.616 5.984 1.00 90.94 225 GLN A C 1
ATOM 1905 O O . GLN A 1 225 ? 2.965 6.601 7.108 1.00 90.94 225 GLN A O 1
ATOM 1910 N N . MET A 1 226 ? 3.883 5.508 5.373 1.00 88.31 226 MET A N 1
ATOM 1911 C CA . MET A 1 226 ? 3.891 4.207 6.043 1.00 88.31 226 MET A CA 1
ATOM 1912 C C . MET A 1 226 ? 4.766 4.231 7.303 1.00 88.31 226 MET A C 1
ATOM 1914 O O . MET A 1 226 ? 5.854 4.817 7.321 1.00 88.31 226 MET A O 1
ATOM 1918 N N . LYS A 1 227 ? 4.320 3.522 8.341 1.00 82.62 227 LYS A N 1
ATOM 1919 C CA . LYS A 1 227 ? 5.121 3.255 9.537 1.00 82.62 227 LYS A CA 1
ATOM 1920 C C . LYS A 1 227 ? 6.041 2.066 9.271 1.00 82.62 227 LYS A C 1
ATOM 1922 O O . LYS A 1 227 ? 5.590 0.990 8.887 1.00 82.62 227 LYS A O 1
ATOM 1927 N N . TYR A 1 228 ? 7.342 2.250 9.469 1.00 82.69 228 TYR A N 1
ATOM 1928 C CA . TYR A 1 228 ? 8.346 1.211 9.228 1.00 82.69 228 TYR A CA 1
ATOM 1929 C C . TYR A 1 228 ? 9.008 0.769 10.527 1.00 82.69 228 TYR A C 1
ATOM 1931 O O . TYR A 1 228 ? 9.291 1.591 11.395 1.00 82.69 228 TYR A O 1
ATOM 1939 N N . GLN A 1 229 ? 9.293 -0.527 10.616 1.00 80.94 229 GLN A N 1
ATOM 1940 C CA . GLN A 1 229 ? 10.166 -1.095 11.637 1.00 80.94 229 GLN A CA 1
ATOM 1941 C C . GLN A 1 229 ? 11.625 -1.070 11.152 1.00 80.94 229 GLN A C 1
ATOM 1943 O O . GLN A 1 229 ? 11.898 -0.973 9.949 1.00 80.94 229 GLN A O 1
ATOM 1948 N N . GLU A 1 230 ? 12.568 -1.121 12.091 1.00 78.00 230 GLU A N 1
ATOM 1949 C CA . GLU A 1 230 ? 13.999 -1.118 11.784 1.00 78.00 230 GLU A CA 1
ATOM 1950 C C . GLU A 1 230 ? 14.383 -2.327 10.912 1.00 78.00 230 GLU A C 1
ATOM 1952 O O . GLU A 1 230 ? 13.814 -3.407 11.031 1.00 78.00 230 GLU A O 1
ATOM 1957 N N . GLY A 1 231 ? 15.319 -2.138 9.977 1.00 75.75 231 GLY A N 1
ATOM 1958 C CA . GLY A 1 231 ? 15.816 -3.214 9.109 1.00 75.75 231 GLY A CA 1
ATOM 1959 C C . GLY A 1 231 ? 14.898 -3.657 7.959 1.00 75.75 231 GLY A C 1
ATOM 1960 O O . GLY A 1 231 ? 15.396 -4.289 7.032 1.00 75.75 231 GLY A O 1
ATOM 1961 N N . HIS A 1 232 ? 13.613 -3.290 7.938 1.00 86.94 232 HIS A N 1
ATOM 1962 C CA . HIS A 1 232 ? 12.714 -3.619 6.822 1.00 86.94 232 HIS A CA 1
ATOM 1963 C C . HIS A 1 232 ? 12.954 -2.756 5.576 1.00 86.94 232 HIS A C 1
ATOM 1965 O O . HIS A 1 232 ? 13.445 -1.619 5.665 1.00 86.94 232 HIS A O 1
ATOM 1971 N N . TYR A 1 233 ? 12.564 -3.293 4.414 1.00 92.44 233 TYR A N 1
ATOM 1972 C CA . TYR A 1 233 ? 12.534 -2.558 3.150 1.00 92.44 233 TYR A CA 1
ATOM 1973 C C . TYR A 1 233 ? 11.500 -1.438 3.239 1.00 92.44 233 TYR A C 1
ATOM 1975 O O . TYR A 1 233 ? 10.374 -1.636 3.709 1.00 92.44 233 TYR A O 1
ATOM 1983 N N . LYS A 1 234 ? 11.895 -0.248 2.789 1.00 92.31 234 LYS A N 1
ATOM 1984 C CA . LYS A 1 234 ? 11.109 0.977 2.954 1.00 92.31 234 LYS A CA 1
ATOM 1985 C C . LYS A 1 234 ? 10.654 1.474 1.597 1.00 92.31 234 LYS A C 1
ATOM 1987 O O . LYS A 1 234 ? 11.478 1.644 0.701 1.00 92.31 234 LYS A O 1
ATOM 1992 N N . LEU A 1 235 ? 9.351 1.687 1.454 1.00 92.31 235 LEU A N 1
ATOM 1993 C CA . LEU A 1 235 ? 8.757 2.256 0.255 1.00 92.31 235 LEU A CA 1
ATOM 1994 C C . LEU A 1 235 ? 8.685 3.780 0.398 1.00 92.31 235 LEU A C 1
ATOM 1996 O O . LEU A 1 235 ? 8.201 4.315 1.396 1.00 92.31 235 LEU A O 1
ATOM 2000 N N . CYS A 1 236 ? 9.188 4.473 -0.605 1.00 91.44 236 CYS A N 1
ATOM 2001 C CA . CYS A 1 236 ? 9.188 5.923 -0.701 1.00 91.44 236 CYS A CA 1
ATOM 2002 C C . CYS A 1 236 ? 8.886 6.341 -2.140 1.00 91.44 236 CYS A C 1
ATOM 2004 O O . CYS A 1 236 ? 8.690 5.498 -3.020 1.00 91.44 236 CYS A O 1
ATOM 2006 N N . GLN A 1 237 ? 8.833 7.643 -2.388 1.00 91.00 237 GLN A N 1
ATOM 2007 C CA . GLN A 1 237 ? 8.453 8.187 -3.683 1.00 91.00 237 GLN A CA 1
ATOM 2008 C C . GLN A 1 237 ? 9.484 9.203 -4.157 1.00 91.00 237 GLN A C 1
ATOM 2010 O O . GLN A 1 237 ? 9.967 10.029 -3.381 1.00 91.00 237 GLN A O 1
ATOM 2015 N N . TYR A 1 238 ? 9.826 9.132 -5.441 1.00 93.25 238 TYR A N 1
ATOM 2016 C CA . TYR A 1 238 ? 10.716 10.079 -6.100 1.00 93.25 238 TYR A CA 1
ATOM 2017 C C . TYR A 1 238 ? 9.924 10.920 -7.094 1.00 93.25 238 TYR A C 1
ATOM 2019 O O . TYR A 1 238 ? 9.581 10.460 -8.189 1.00 93.25 238 TYR A O 1
ATOM 2027 N N . ALA A 1 239 ? 9.590 12.134 -6.667 1.00 90.88 239 ALA A N 1
ATOM 2028 C CA . ALA A 1 239 ? 8.629 13.007 -7.324 1.00 90.88 239 ALA A CA 1
ATOM 2029 C C . ALA A 1 239 ? 9.288 14.183 -8.048 1.00 90.88 239 ALA A C 1
ATOM 2031 O O . ALA A 1 239 ? 10.311 14.724 -7.604 1.00 90.88 239 ALA A O 1
ATOM 2032 N N . PHE A 1 240 ? 8.657 14.611 -9.142 1.00 89.38 240 PHE A N 1
ATOM 2033 C CA . PHE A 1 240 ? 9.038 15.802 -9.890 1.00 89.38 240 PHE A CA 1
ATOM 2034 C C . PHE A 1 240 ? 7.853 16.748 -10.093 1.00 89.38 240 PHE A C 1
ATOM 2036 O O . PHE A 1 240 ? 6.919 16.442 -10.828 1.00 89.38 240 PHE A O 1
ATOM 2043 N N . GLY A 1 241 ? 7.899 17.918 -9.445 1.00 86.94 241 GLY A N 1
ATOM 2044 C CA . GLY A 1 241 ? 6.818 18.906 -9.472 1.00 86.94 241 GLY A CA 1
ATOM 2045 C C . GLY A 1 241 ? 5.653 18.527 -8.560 1.00 86.94 241 GLY A C 1
ATOM 2046 O O . GLY A 1 241 ? 5.406 19.204 -7.568 1.00 86.94 241 GLY A O 1
ATOM 2047 N N . ASP A 1 242 ? 4.977 17.429 -8.883 1.00 84.25 242 ASP A N 1
ATOM 2048 C CA . ASP A 1 242 ? 3.787 16.937 -8.188 1.00 84.25 242 ASP A CA 1
ATOM 2049 C C . ASP A 1 242 ? 3.900 15.430 -7.920 1.00 84.25 242 ASP A C 1
ATOM 2051 O O . ASP A 1 242 ? 4.527 14.706 -8.698 1.00 84.25 242 ASP A O 1
ATOM 2055 N N . GLU A 1 243 ? 3.306 14.942 -6.833 1.00 81.06 243 GLU A N 1
ATOM 2056 C CA . GLU A 1 243 ? 3.329 13.519 -6.474 1.00 81.06 243 GLU A CA 1
ATOM 2057 C C . GLU A 1 243 ? 2.664 12.601 -7.510 1.00 81.06 243 GLU A C 1
ATOM 2059 O O . GLU A 1 243 ? 3.055 11.438 -7.620 1.00 81.06 243 GLU A O 1
ATOM 2064 N N . SER A 1 244 ? 1.740 13.108 -8.332 1.00 80.31 244 SER A N 1
ATOM 2065 C CA . SER A 1 244 ? 1.196 12.370 -9.485 1.00 80.31 244 SER A CA 1
ATOM 2066 C C . SER A 1 244 ? 2.256 12.057 -10.552 1.00 80.31 244 SER A C 1
ATOM 2068 O O . SER A 1 244 ? 2.124 11.097 -11.308 1.00 80.31 244 SER A O 1
ATOM 2070 N N . ASN A 1 245 ? 3.348 12.827 -10.584 1.00 85.38 245 ASN A N 1
ATOM 2071 C CA . ASN A 1 245 ? 4.475 12.679 -11.501 1.00 85.38 245 ASN A CA 1
ATOM 2072 C C . ASN A 1 245 ? 5.677 12.059 -10.785 1.00 85.38 245 ASN A C 1
ATOM 2074 O O . ASN A 1 245 ? 6.759 12.649 -10.698 1.00 85.38 245 ASN A O 1
ATOM 2078 N N . SER A 1 246 ? 5.487 10.870 -10.226 1.00 88.38 246 SER A N 1
ATOM 2079 C CA . SER A 1 246 ? 6.504 10.233 -9.401 1.00 88.38 246 SER A CA 1
ATOM 2080 C C . SER A 1 246 ? 6.649 8.736 -9.643 1.00 88.38 246 SER A C 1
ATOM 2082 O O . SER A 1 246 ? 5.770 8.069 -10.184 1.00 88.38 246 SER A O 1
ATOM 2084 N N . LEU A 1 247 ? 7.797 8.206 -9.229 1.00 91.62 247 LEU A N 1
ATOM 2085 C CA . LEU A 1 247 ? 8.073 6.776 -9.235 1.00 91.62 247 LEU A CA 1
ATOM 2086 C C . LEU A 1 247 ? 8.212 6.260 -7.812 1.00 91.62 247 LEU A C 1
ATOM 2088 O O . LEU A 1 247 ? 8.824 6.907 -6.959 1.00 91.62 247 LEU A O 1
ATOM 2092 N N . ASN A 1 248 ? 7.703 5.053 -7.590 1.00 93.06 248 ASN A N 1
ATOM 2093 C CA . ASN A 1 248 ? 7.926 4.328 -6.352 1.00 93.06 248 ASN A CA 1
ATOM 2094 C C . ASN A 1 248 ? 9.400 3.922 -6.246 1.00 93.06 248 ASN A C 1
ATOM 2096 O O . ASN A 1 248 ? 10.007 3.452 -7.213 1.00 93.06 248 ASN A O 1
ATOM 2100 N N . VAL A 1 249 ? 9.968 4.082 -5.059 1.00 94.81 249 VAL A N 1
ATOM 2101 C CA . VAL A 1 249 ? 11.352 3.750 -4.732 1.00 94.81 249 VAL A CA 1
ATOM 2102 C C . VAL A 1 249 ? 11.357 2.789 -3.557 1.00 94.81 249 VAL A C 1
ATOM 2104 O O . VAL A 1 249 ? 10.623 2.985 -2.592 1.00 94.81 249 VAL A O 1
ATOM 2107 N N . VAL A 1 250 ? 12.200 1.762 -3.618 1.00 95.12 250 VAL A N 1
ATOM 2108 C CA . VAL A 1 250 ? 12.461 0.893 -2.468 1.00 95.12 250 VAL A CA 1
ATOM 2109 C C . VAL A 1 250 ? 13.873 1.111 -1.966 1.00 95.12 250 VAL A C 1
ATOM 2111 O O . VAL A 1 250 ? 14.845 0.974 -2.709 1.00 95.12 250 VAL A O 1
ATOM 2114 N N . LEU A 1 251 ? 13.976 1.417 -0.677 1.00 94.50 251 LEU A N 1
ATOM 2115 C CA . LEU A 1 251 ? 15.227 1.415 0.064 1.00 94.50 251 LEU A CA 1
ATOM 2116 C C . LEU A 1 251 ? 15.350 0.072 0.778 1.00 94.50 251 LEU A C 1
ATOM 2118 O O . LEU A 1 251 ? 14.640 -0.191 1.751 1.00 94.50 251 LEU A O 1
ATOM 2122 N N . ASN A 1 252 ? 16.232 -0.785 0.267 1.00 90.69 252 ASN A N 1
ATOM 2123 C CA . ASN A 1 252 ? 16.566 -2.044 0.922 1.00 90.69 252 ASN A CA 1
ATOM 2124 C C . ASN A 1 252 ? 17.411 -1.811 2.191 1.00 90.69 252 ASN A C 1
ATOM 2126 O O . ASN A 1 252 ? 17.831 -0.693 2.493 1.00 90.69 252 ASN A O 1
ATOM 2130 N N . SER A 1 253 ? 17.680 -2.881 2.934 1.00 83.75 253 SER A N 1
ATOM 2131 C CA . SER A 1 253 ? 18.359 -2.844 4.239 1.00 83.75 253 SER A CA 1
ATOM 2132 C C . SER A 1 253 ? 19.873 -2.588 4.173 1.00 83.75 253 SER A C 1
ATOM 2134 O O . SER A 1 253 ? 20.582 -2.821 5.148 1.00 83.75 253 SER A O 1
ATOM 2136 N N . ASN A 1 254 ? 20.405 -2.132 3.034 1.00 88.19 254 ASN A N 1
ATOM 2137 C CA . ASN A 1 254 ? 21.801 -1.717 2.930 1.00 88.19 254 ASN A CA 1
ATOM 2138 C C . ASN A 1 254 ? 22.072 -0.530 3.870 1.00 88.19 254 ASN A C 1
ATOM 2140 O O . ASN A 1 254 ? 21.273 0.406 3.936 1.00 88.19 254 ASN A O 1
ATOM 2144 N N . GLU A 1 255 ? 23.219 -0.543 4.552 1.00 87.19 255 GLU A N 1
ATOM 2145 C CA . GLU A 1 255 ? 23.668 0.521 5.460 1.00 87.19 255 GLU A CA 1
ATOM 2146 C C . GLU A 1 255 ? 23.540 1.914 4.819 1.00 87.19 255 GLU A C 1
ATOM 2148 O O . GLU A 1 255 ? 22.874 2.789 5.365 1.00 87.19 255 GLU A O 1
ATOM 2153 N N . LYS A 1 256 ? 24.020 2.086 3.578 1.00 90.31 256 LYS A N 1
ATOM 2154 C CA . LYS A 1 256 ? 23.946 3.373 2.862 1.00 90.31 256 LYS A CA 1
ATOM 2155 C C . LYS A 1 256 ? 22.514 3.846 2.608 1.00 90.31 256 LYS A C 1
ATOM 2157 O O . LYS A 1 256 ? 22.248 5.044 2.636 1.00 90.31 256 LYS A O 1
ATOM 2162 N N . LEU A 1 257 ? 21.596 2.928 2.303 1.00 91.81 257 LEU A N 1
ATOM 2163 C CA . LEU A 1 257 ? 20.191 3.274 2.055 1.00 91.81 257 LEU A CA 1
ATOM 2164 C C . LEU A 1 257 ? 19.419 3.478 3.363 1.00 91.81 257 LEU A C 1
ATOM 2166 O O . LEU A 1 257 ? 18.453 4.238 3.392 1.00 91.81 257 LEU A O 1
ATOM 2170 N N . THR A 1 258 ? 19.873 2.860 4.451 1.00 89.88 258 THR A N 1
ATOM 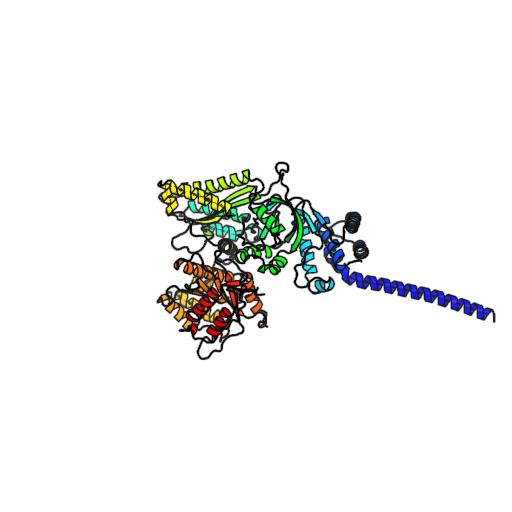2171 C CA . THR A 1 258 ? 19.376 3.130 5.803 1.00 89.88 258 THR A CA 1
ATOM 2172 C C . THR A 1 258 ? 19.777 4.535 6.253 1.00 89.88 258 THR A C 1
ATOM 2174 O O . THR A 1 258 ? 18.927 5.282 6.733 1.00 89.88 258 THR A O 1
ATOM 2177 N N . ASP A 1 259 ? 21.016 4.954 5.990 1.00 89.06 259 ASP A N 1
ATOM 2178 C CA . ASP A 1 259 ? 21.462 6.332 6.231 1.00 89.06 259 ASP A CA 1
ATOM 2179 C C . ASP A 1 259 ? 20.690 7.349 5.383 1.00 89.06 259 ASP A C 1
ATOM 2181 O O . ASP A 1 259 ? 20.310 8.422 5.866 1.00 89.06 259 ASP A O 1
ATOM 2185 N N . LEU A 1 260 ? 20.416 7.003 4.120 1.00 90.94 260 LEU A N 1
ATOM 2186 C CA . LEU A 1 260 ? 19.573 7.811 3.244 1.00 90.94 260 LEU A CA 1
ATOM 2187 C C . LEU A 1 260 ? 18.164 7.961 3.826 1.00 90.94 260 LEU A C 1
ATOM 2189 O O . LEU A 1 260 ? 17.662 9.079 3.904 1.00 90.94 260 LEU A O 1
ATOM 2193 N N . TRP A 1 261 ? 17.548 6.867 4.280 1.00 91.06 261 TRP A N 1
ATOM 2194 C CA . TRP A 1 261 ? 16.246 6.903 4.948 1.00 91.06 261 TRP A CA 1
ATOM 2195 C C . TRP A 1 261 ? 16.250 7.814 6.174 1.00 91.06 261 TRP A C 1
ATOM 2197 O O . TRP A 1 261 ? 15.397 8.692 6.283 1.00 91.06 261 TRP A O 1
ATOM 2207 N N . ASN A 1 262 ? 17.240 7.663 7.053 1.00 88.56 262 ASN A N 1
ATOM 2208 C CA . ASN A 1 262 ? 17.370 8.497 8.246 1.00 88.56 262 ASN A CA 1
ATOM 2209 C C . ASN A 1 262 ? 17.519 9.981 7.878 1.00 88.56 262 ASN A C 1
ATOM 2211 O O . ASN A 1 262 ? 16.942 10.849 8.531 1.00 88.56 262 ASN A O 1
ATOM 2215 N N . SER A 1 263 ? 18.244 10.281 6.797 1.00 87.56 263 SER A N 1
ATOM 2216 C CA . SER A 1 263 ? 18.378 11.645 6.273 1.00 87.56 263 SER A CA 1
ATOM 2217 C C . SER A 1 263 ? 17.036 12.200 5.776 1.00 87.56 263 SER A C 1
ATOM 2219 O O . SER A 1 263 ? 16.671 13.316 6.136 1.00 87.56 263 SER A O 1
ATOM 2221 N N . ILE A 1 264 ? 16.271 11.404 5.018 1.00 88.00 264 ILE A N 1
ATOM 2222 C CA . ILE A 1 264 ? 14.928 11.750 4.514 1.00 88.00 264 ILE A CA 1
ATOM 2223 C C . ILE A 1 264 ? 13.960 12.062 5.662 1.00 88.00 264 ILE A C 1
ATOM 2225 O O . ILE A 1 264 ? 13.185 13.015 5.578 1.00 88.00 264 ILE A O 1
ATOM 2229 N N . THR A 1 265 ? 13.979 11.259 6.728 1.00 82.88 265 THR A N 1
ATOM 2230 C CA . THR A 1 265 ? 13.048 11.421 7.853 1.00 82.88 265 THR A CA 1
ATOM 2231 C C . THR A 1 265 ? 13.451 12.540 8.810 1.00 82.88 265 THR A C 1
ATOM 2233 O O . THR A 1 265 ? 12.575 13.150 9.418 1.00 82.88 265 THR A O 1
ATOM 2236 N N . ASN A 1 266 ? 14.748 12.842 8.930 1.00 77.00 266 ASN A N 1
ATOM 2237 C CA . ASN A 1 266 ? 15.242 13.923 9.788 1.00 77.00 266 ASN A CA 1
ATOM 2238 C C . ASN A 1 266 ? 15.061 15.316 9.156 1.00 77.00 266 ASN A C 1
ATOM 2240 O O . ASN A 1 266 ? 14.777 16.277 9.872 1.00 77.00 266 ASN A O 1
ATOM 2244 N N . ASP A 1 267 ? 15.215 15.442 7.834 1.00 60.72 267 ASP A N 1
ATOM 2245 C CA . ASP A 1 267 ? 15.318 16.735 7.136 1.00 60.72 267 ASP A CA 1
ATOM 2246 C C . ASP A 1 267 ? 13.988 17.238 6.543 1.00 60.72 267 ASP A C 1
ATOM 2248 O O . ASP A 1 267 ? 13.935 17.809 5.458 1.00 60.72 267 ASP A O 1
ATOM 2252 N N . SER A 1 268 ? 12.883 17.097 7.283 1.00 59.69 268 SER A N 1
ATOM 2253 C CA . SER A 1 268 ? 11.557 17.633 6.910 1.00 59.69 268 SER A CA 1
ATOM 2254 C C . SER A 1 268 ? 10.939 17.045 5.621 1.00 59.69 268 SER A C 1
ATOM 2256 O O . SER A 1 268 ? 10.796 17.715 4.604 1.00 59.69 268 SER A O 1
ATOM 2258 N N . ASN A 1 269 ? 10.407 15.819 5.735 1.00 74.25 269 ASN A N 1
ATOM 2259 C CA . ASN A 1 269 ? 9.492 15.131 4.789 1.00 74.25 269 ASN A CA 1
ATOM 2260 C C . ASN A 1 269 ? 10.056 14.782 3.408 1.00 74.25 269 ASN A C 1
ATOM 2262 O O . ASN A 1 269 ? 9.307 14.341 2.529 1.00 74.25 269 ASN A O 1
ATOM 2266 N N . GLY A 1 270 ? 11.355 14.947 3.210 1.00 87.31 270 GLY A N 1
ATOM 2267 C CA . GLY A 1 270 ? 12.034 14.538 1.999 1.00 87.31 270 GLY A CA 1
ATOM 2268 C C . GLY A 1 270 ? 13.316 15.309 1.764 1.00 87.31 270 GLY A C 1
ATOM 2269 O O . GLY A 1 270 ? 13.635 16.260 2.469 1.00 87.31 270 GLY A O 1
ATOM 2270 N N . ILE A 1 271 ? 14.051 14.887 0.748 1.00 88.50 271 ILE A N 1
ATOM 2271 C CA . ILE A 1 271 ? 15.293 15.525 0.322 1.00 88.50 271 ILE A CA 1
ATOM 2272 C C . ILE A 1 271 ? 15.324 15.587 -1.193 1.00 88.50 271 ILE A C 1
ATOM 2274 O O . ILE A 1 271 ? 14.840 14.683 -1.877 1.00 88.50 271 ILE A O 1
ATOM 2278 N N . LEU A 1 272 ? 15.945 16.630 -1.732 1.00 88.62 272 LEU A N 1
ATOM 2279 C CA . LEU A 1 272 ? 16.233 16.661 -3.154 1.00 88.62 272 LEU A CA 1
ATOM 2280 C C . LEU A 1 272 ? 17.593 16.007 -3.414 1.00 88.62 272 LEU A C 1
ATOM 2282 O O . LEU A 1 272 ? 18.609 16.324 -2.784 1.00 88.62 272 LEU A O 1
ATOM 2286 N N . CYS A 1 273 ? 17.592 15.032 -4.312 1.00 90.19 273 CYS A N 1
ATOM 2287 C CA . CYS A 1 273 ? 18.767 14.229 -4.598 1.00 90.19 273 CYS A CA 1
ATOM 2288 C C . CYS A 1 273 ? 18.790 13.791 -6.056 1.00 90.19 273 CYS A C 1
ATOM 2290 O O . CYS A 1 273 ? 17.762 13.701 -6.722 1.00 90.19 273 CYS A O 1
ATOM 2292 N N . GLU A 1 274 ? 19.990 13.516 -6.543 1.00 93.69 274 GLU A N 1
ATOM 2293 C CA . GLU A 1 274 ? 20.205 12.772 -7.778 1.00 93.69 274 GLU A CA 1
ATOM 2294 C C . GLU A 1 274 ? 20.255 11.281 -7.438 1.00 93.69 274 GLU A C 1
ATOM 2296 O O . GLU A 1 274 ? 20.897 10.897 -6.456 1.00 93.69 274 GLU A O 1
ATOM 2301 N N . LEU A 1 275 ? 19.598 10.444 -8.243 1.00 94.81 275 LEU A N 1
ATOM 2302 C CA . LEU A 1 275 ? 19.562 8.996 -8.039 1.00 94.81 275 LEU A CA 1
ATOM 2303 C C . LEU A 1 275 ? 20.079 8.264 -9.272 1.00 94.81 275 LEU A C 1
ATOM 2305 O O . LEU A 1 275 ? 19.569 8.444 -10.372 1.00 94.81 275 LEU A O 1
ATOM 2309 N N . THR A 1 276 ? 21.054 7.379 -9.083 1.00 95.56 276 THR A N 1
ATOM 2310 C CA . THR A 1 276 ? 21.371 6.313 -10.041 1.00 95.56 276 THR A CA 1
ATOM 2311 C C . THR A 1 276 ? 20.740 5.023 -9.538 1.00 95.56 276 THR A C 1
ATOM 2313 O O . THR A 1 276 ? 21.025 4.583 -8.422 1.00 95.56 276 THR A O 1
ATOM 2316 N N . CYS A 1 277 ? 19.853 4.435 -10.334 1.00 95.62 277 CYS A N 1
ATOM 2317 C CA . CYS A 1 277 ? 18.956 3.373 -9.892 1.00 95.62 277 CYS A CA 1
ATOM 2318 C C . CYS A 1 277 ? 18.757 2.284 -10.951 1.00 95.62 277 CYS A C 1
ATOM 2320 O O . CYS A 1 277 ? 19.028 2.473 -12.141 1.00 95.62 277 CYS A O 1
ATOM 2322 N N . ARG A 1 278 ? 18.250 1.132 -10.505 1.00 95.12 278 ARG A N 1
ATOM 2323 C CA . ARG A 1 278 ? 17.710 0.083 -11.377 1.00 95.12 278 ARG A CA 1
ATOM 2324 C C . ARG A 1 278 ? 16.200 0.193 -11.456 1.00 95.12 278 ARG A C 1
ATOM 2326 O O . ARG A 1 278 ? 15.535 0.352 -10.438 1.00 95.12 278 ARG A O 1
ATOM 2333 N N . LEU A 1 279 ? 15.680 0.042 -12.670 1.00 95.75 279 LEU A N 1
ATOM 2334 C CA . LEU A 1 279 ? 14.249 -0.000 -12.943 1.00 95.75 279 LEU A CA 1
ATOM 2335 C C . LEU A 1 279 ? 13.742 -1.444 -12.926 1.00 95.75 279 LEU A C 1
ATOM 2337 O O . LEU A 1 279 ? 14.279 -2.300 -13.640 1.00 95.75 279 LEU A O 1
ATOM 2341 N N . PHE A 1 280 ? 12.675 -1.684 -12.172 1.00 95.50 280 PHE A N 1
ATOM 2342 C CA . PHE A 1 280 ? 11.965 -2.956 -12.076 1.00 95.50 280 PHE A CA 1
ATOM 2343 C C . PHE A 1 280 ? 10.475 -2.782 -12.370 1.00 95.50 280 PHE A C 1
ATOM 2345 O O . PHE A 1 280 ? 9.906 -1.699 -12.218 1.00 95.50 280 PHE A O 1
ATOM 2352 N N . LYS A 1 281 ? 9.810 -3.889 -12.714 1.00 93.06 281 LYS A N 1
ATOM 2353 C CA . LYS A 1 281 ? 8.349 -3.972 -12.621 1.00 93.06 281 LYS A CA 1
ATOM 2354 C C . LYS A 1 281 ? 7.956 -4.119 -11.147 1.00 93.06 281 LYS A C 1
ATOM 2356 O O . LYS A 1 281 ? 8.336 -5.113 -10.525 1.00 93.06 281 LYS A O 1
ATOM 2361 N N . ALA A 1 282 ? 7.177 -3.174 -10.614 1.00 91.94 282 ALA A N 1
ATOM 2362 C CA . ALA A 1 282 ? 6.858 -3.097 -9.184 1.00 91.94 282 ALA A CA 1
ATOM 2363 C C . ALA A 1 282 ? 6.254 -4.399 -8.653 1.00 91.94 282 ALA A C 1
ATOM 2365 O O . ALA A 1 282 ? 6.768 -4.961 -7.691 1.00 91.94 282 ALA A O 1
ATOM 2366 N N . LYS A 1 283 ? 5.243 -4.937 -9.352 1.00 89.56 283 LYS A N 1
ATOM 2367 C CA . LYS A 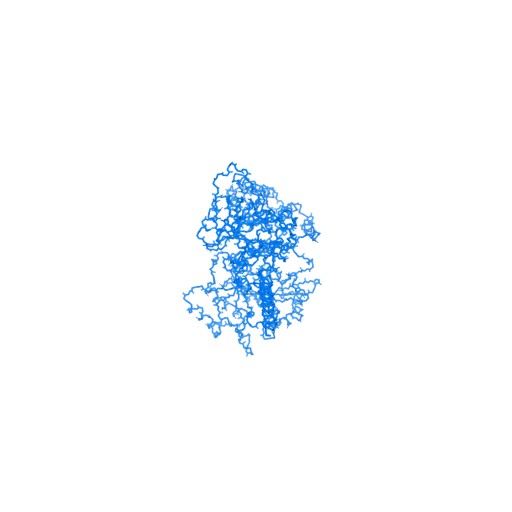1 283 ? 4.578 -6.197 -8.994 1.00 89.56 283 LYS A CA 1
ATOM 2368 C C . LYS A 1 283 ? 5.562 -7.334 -8.729 1.00 89.56 283 LYS A C 1
ATOM 2370 O O . LYS A 1 283 ? 5.534 -7.953 -7.678 1.00 89.56 283 LYS A O 1
ATOM 2375 N N . LYS A 1 284 ? 6.462 -7.577 -9.686 1.00 90.25 284 LYS A N 1
ATOM 2376 C CA . LYS A 1 284 ? 7.422 -8.687 -9.631 1.00 90.25 284 LYS A CA 1
ATOM 2377 C C . LYS A 1 284 ? 8.458 -8.495 -8.530 1.00 90.25 284 LYS A C 1
ATOM 2379 O O . LYS A 1 284 ? 8.870 -9.475 -7.926 1.00 90.25 284 LYS A O 1
ATOM 2384 N N . TYR A 1 285 ? 8.875 -7.254 -8.287 1.00 93.31 285 TYR A N 1
ATOM 2385 C CA . TYR A 1 285 ? 9.815 -6.938 -7.217 1.00 93.31 285 TYR A CA 1
ATOM 2386 C C . TYR A 1 285 ? 9.170 -7.129 -5.839 1.00 93.31 285 TYR A C 1
ATOM 2388 O O . TYR A 1 285 ? 9.721 -7.840 -5.007 1.00 93.31 285 TYR A O 1
ATOM 2396 N N . ILE A 1 286 ? 7.991 -6.542 -5.614 1.00 91.00 286 ILE A N 1
ATOM 2397 C CA . ILE A 1 286 ? 7.283 -6.613 -4.327 1.00 91.00 286 ILE A CA 1
ATOM 2398 C C . ILE A 1 286 ? 6.848 -8.044 -4.015 1.00 91.00 286 ILE A C 1
ATOM 2400 O O . ILE A 1 286 ? 6.997 -8.471 -2.878 1.00 91.00 286 ILE A O 1
ATOM 2404 N N . ASP A 1 287 ? 6.354 -8.797 -5.002 1.00 86.75 287 ASP A N 1
ATOM 2405 C CA . ASP A 1 287 ? 5.971 -10.195 -4.785 1.00 86.75 287 ASP A CA 1
ATOM 2406 C C . ASP A 1 287 ? 7.182 -11.053 -4.377 1.00 86.75 287 ASP A C 1
ATOM 2408 O O . ASP A 1 287 ? 7.052 -11.877 -3.479 1.00 86.75 287 ASP A O 1
ATOM 2412 N N . TYR A 1 288 ? 8.358 -10.824 -4.977 1.00 90.00 288 TYR A N 1
ATOM 2413 C CA . TYR A 1 288 ? 9.585 -11.558 -4.644 1.00 90.00 288 TYR A CA 1
ATOM 2414 C C . TYR A 1 288 ? 10.164 -11.162 -3.277 1.00 90.00 288 TYR A C 1
ATOM 2416 O O . TYR A 1 288 ? 10.543 -12.021 -2.491 1.00 90.00 288 TYR A O 1
ATOM 2424 N N . TYR A 1 289 ? 10.230 -9.861 -2.978 1.00 89.81 289 TYR A N 1
ATOM 2425 C CA . TYR A 1 289 ? 10.780 -9.334 -1.720 1.00 89.81 289 TYR A CA 1
ATOM 2426 C C . TYR A 1 289 ? 9.711 -9.108 -0.647 1.00 89.81 289 TYR A C 1
ATOM 2428 O O . TYR A 1 289 ? 9.921 -8.326 0.279 1.00 89.81 289 TYR A O 1
ATOM 2436 N N . ARG A 1 290 ? 8.558 -9.774 -0.758 1.00 86.00 290 ARG A N 1
ATOM 2437 C CA . ARG A 1 290 ? 7.411 -9.606 0.145 1.00 86.00 290 ARG A CA 1
ATOM 2438 C C . ARG A 1 290 ? 7.810 -9.743 1.610 1.00 86.00 290 ARG A C 1
ATOM 2440 O O . ARG A 1 290 ? 7.333 -8.978 2.445 1.00 86.00 290 ARG A O 1
ATOM 2447 N N . ASP A 1 291 ? 8.715 -10.676 1.888 1.00 83.19 291 ASP A N 1
ATOM 2448 C CA . ASP A 1 291 ? 9.160 -10.974 3.244 1.00 83.19 291 ASP A CA 1
ATOM 2449 C C . ASP A 1 291 ? 10.072 -9.918 3.862 1.00 83.19 291 ASP A C 1
ATOM 2451 O O . ASP A 1 291 ? 10.194 -9.859 5.084 1.00 83.19 291 ASP A O 1
ATOM 2455 N N . GLU A 1 292 ? 10.653 -9.052 3.035 1.00 88.12 292 GLU A N 1
ATOM 2456 C CA . GLU A 1 292 ? 11.520 -7.965 3.482 1.00 88.12 292 GLU A CA 1
ATOM 2457 C C . GLU A 1 292 ? 10.727 -6.705 3.866 1.00 88.12 292 GLU A C 1
ATOM 2459 O O . GLU A 1 292 ? 11.220 -5.854 4.613 1.00 88.12 292 GLU A O 1
ATOM 2464 N N . PHE A 1 293 ? 9.477 -6.583 3.408 1.00 87.38 293 PHE A N 1
ATOM 2465 C CA . PHE A 1 293 ? 8.567 -5.519 3.831 1.00 87.38 293 PHE A CA 1
ATOM 2466 C C . PHE A 1 293 ? 7.878 -5.864 5.154 1.00 87.38 293 PHE A C 1
ATOM 2468 O O . PHE A 1 293 ? 7.642 -7.027 5.478 1.00 87.38 293 PHE A O 1
ATOM 2475 N N . SER A 1 294 ? 7.506 -4.826 5.907 1.00 84.44 294 SER A N 1
ATOM 2476 C CA . SER A 1 294 ? 6.700 -4.996 7.119 1.00 84.44 294 SER A CA 1
ATOM 2477 C C . SER A 1 294 ? 5.331 -5.613 6.774 1.00 84.44 294 SER A C 1
ATOM 2479 O O . SER A 1 294 ? 4.650 -5.097 5.879 1.00 84.44 294 SER A O 1
ATOM 2481 N N . PRO A 1 295 ? 4.875 -6.659 7.489 1.00 76.94 295 PRO A N 1
ATOM 2482 C CA . PRO A 1 295 ? 3.554 -7.255 7.288 1.00 76.94 295 PRO A CA 1
ATOM 2483 C C . PRO A 1 295 ? 2.421 -6.262 7.583 1.00 76.94 295 PRO A C 1
ATOM 2485 O O . PRO A 1 295 ? 1.377 -6.319 6.941 1.00 76.94 295 PRO A O 1
ATOM 2488 N N . LEU A 1 296 ? 2.649 -5.283 8.465 1.00 78.44 296 LEU A N 1
ATOM 2489 C CA . LEU A 1 296 ? 1.688 -4.211 8.763 1.00 78.44 296 LEU A CA 1
ATOM 2490 C C . LEU A 1 296 ? 1.438 -3.304 7.543 1.00 78.44 296 LEU A C 1
ATOM 2492 O O . LEU A 1 296 ? 0.371 -2.710 7.404 1.00 78.44 296 LEU A O 1
ATOM 2496 N N . ASN A 1 297 ? 2.400 -3.252 6.618 1.00 84.88 297 ASN A N 1
ATOM 2497 C CA . ASN A 1 297 ? 2.356 -2.429 5.413 1.00 84.88 297 ASN A CA 1
ATOM 2498 C C . ASN A 1 297 ? 1.853 -3.183 4.174 1.00 84.88 297 ASN A C 1
ATOM 2500 O O . ASN A 1 297 ? 1.813 -2.609 3.082 1.00 84.88 297 ASN A O 1
ATOM 2504 N N . ILE A 1 298 ? 1.455 -4.454 4.318 1.00 81.81 298 ILE A N 1
ATOM 2505 C CA . ILE A 1 298 ? 1.128 -5.336 3.190 1.00 81.81 298 ILE A CA 1
ATOM 2506 C C . ILE A 1 298 ? 0.001 -4.787 2.311 1.00 81.81 298 ILE A C 1
ATOM 2508 O O . ILE A 1 298 ? 0.031 -4.925 1.091 1.00 81.81 298 ILE A O 1
ATOM 2512 N N . TYR A 1 299 ? -0.979 -4.114 2.919 1.00 83.38 299 TYR A N 1
ATOM 2513 C CA . TYR A 1 299 ? -2.060 -3.452 2.196 1.00 83.38 299 TYR A CA 1
ATOM 2514 C C . TYR A 1 299 ? -1.508 -2.441 1.180 1.00 83.38 299 TYR A C 1
ATOM 2516 O O . TYR A 1 299 ? -1.889 -2.447 0.008 1.00 83.38 299 TYR A O 1
ATOM 2524 N N . PHE A 1 300 ? -0.562 -1.609 1.611 1.00 87.00 300 PHE A N 1
ATOM 2525 C CA . PHE A 1 300 ? -0.012 -0.544 0.788 1.00 87.00 300 PHE A CA 1
ATOM 2526 C C . PHE A 1 300 ? 0.987 -1.055 -0.250 1.00 87.00 300 PHE A C 1
ATOM 2528 O O . PHE A 1 300 ? 0.936 -0.632 -1.406 1.00 87.00 300 PHE A O 1
ATOM 2535 N N . THR A 1 301 ? 1.854 -2.002 0.117 1.00 88.00 301 THR A N 1
ATOM 2536 C CA . THR A 1 301 ? 2.775 -2.626 -0.847 1.00 88.00 301 THR A CA 1
ATOM 2537 C C . THR A 1 301 ? 2.000 -3.382 -1.926 1.00 88.00 301 THR A C 1
ATOM 2539 O O . THR A 1 301 ? 2.329 -3.272 -3.107 1.00 88.00 301 THR A O 1
ATOM 2542 N N . ASN A 1 302 ? 0.899 -4.054 -1.569 1.00 84.00 302 ASN A N 1
ATOM 2543 C CA . ASN A 1 302 ? -0.010 -4.663 -2.538 1.00 84.00 302 ASN A CA 1
ATOM 2544 C C . ASN A 1 302 ? -0.711 -3.629 -3.424 1.00 84.00 302 ASN A C 1
ATOM 2546 O O . ASN A 1 302 ? -0.945 -3.915 -4.600 1.00 84.00 302 ASN A O 1
ATOM 2550 N N . LYS A 1 303 ? -1.063 -2.451 -2.896 1.00 83.88 303 LYS A N 1
ATOM 2551 C CA . LYS A 1 303 ? -1.653 -1.378 -3.707 1.00 83.88 303 LYS A CA 1
ATOM 2552 C C . LYS A 1 303 ? -0.673 -0.955 -4.803 1.00 83.88 303 LYS A C 1
ATOM 2554 O O . LYS A 1 303 ? -1.018 -1.059 -5.976 1.00 83.88 303 LYS A O 1
ATOM 2559 N N . VAL A 1 304 ? 0.579 -0.672 -4.444 1.00 86.06 304 VAL A N 1
ATOM 2560 C CA . VAL A 1 304 ? 1.648 -0.332 -5.403 1.00 86.06 304 VAL A CA 1
ATOM 2561 C C . VAL A 1 304 ? 1.960 -1.477 -6.376 1.00 86.06 304 VAL A C 1
ATOM 2563 O O . VAL A 1 304 ? 2.161 -1.256 -7.569 1.00 86.06 304 VAL A O 1
ATOM 2566 N N . ALA A 1 305 ? 1.950 -2.728 -5.911 1.00 85.12 305 ALA A N 1
ATOM 2567 C CA . ALA A 1 305 ? 2.177 -3.894 -6.765 1.00 85.12 305 ALA A CA 1
ATOM 2568 C C . ALA A 1 305 ? 1.074 -4.110 -7.818 1.00 85.12 305 ALA A C 1
ATOM 2570 O O . ALA A 1 305 ? 1.327 -4.743 -8.845 1.00 85.12 305 ALA A O 1
ATOM 2571 N N . ASN A 1 306 ? -0.149 -3.638 -7.568 1.00 77.88 306 ASN A N 1
ATOM 2572 C CA . ASN A 1 306 ? -1.306 -3.875 -8.434 1.00 77.88 306 ASN A CA 1
ATOM 2573 C C . ASN A 1 306 ? -1.712 -2.657 -9.278 1.00 77.88 306 ASN A C 1
ATOM 2575 O O . ASN A 1 306 ? -2.665 -2.756 -10.051 1.00 77.88 306 ASN A O 1
ATOM 2579 N N . GLU A 1 307 ? -0.993 -1.539 -9.184 1.00 74.00 307 GLU A N 1
ATOM 2580 C CA . GLU A 1 307 ? -1.182 -0.401 -10.084 1.00 74.00 307 GLU A CA 1
ATOM 2581 C C . GLU A 1 307 ? -0.814 -0.773 -11.530 1.00 74.00 307 GLU A C 1
ATOM 2583 O O . GLU A 1 307 ? 0.215 -1.404 -11.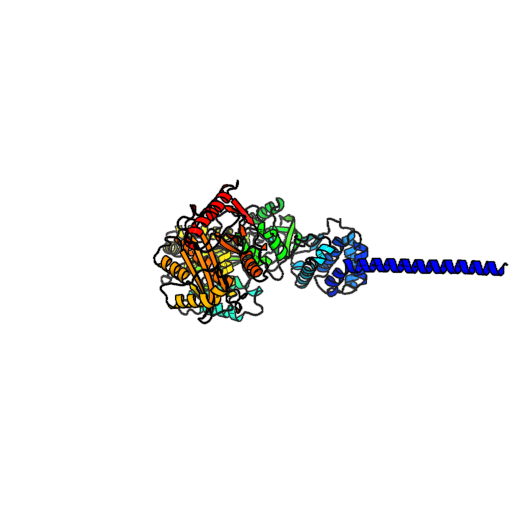800 1.00 74.00 307 GLU A O 1
ATOM 2588 N N . SER A 1 308 ? -1.669 -0.380 -12.484 1.00 54.38 308 SER A N 1
ATOM 2589 C CA . SER A 1 308 ? -1.593 -0.789 -13.898 1.00 54.38 308 SER A CA 1
ATOM 2590 C C . SER A 1 308 ? -0.246 -0.469 -14.559 1.00 54.38 308 SER A C 1
ATOM 2592 O O . SER A 1 308 ? 0.207 -1.209 -15.434 1.00 54.38 308 SER A O 1
ATOM 2594 N N . THR A 1 309 ? 0.438 0.579 -14.100 1.00 57.19 309 THR A N 1
ATOM 2595 C CA . THR A 1 309 ? 1.734 1.049 -14.617 1.00 57.19 309 THR A CA 1
ATOM 2596 C C . THR A 1 309 ? 2.798 1.170 -13.520 1.00 57.19 309 THR A C 1
ATOM 2598 O O . THR A 1 309 ? 3.667 2.033 -13.583 1.00 57.19 309 THR A O 1
ATOM 2601 N N . GLY A 1 310 ? 2.775 0.279 -12.521 1.00 77.25 310 GLY A N 1
ATOM 2602 C CA . GLY A 1 310 ? 3.745 0.303 -11.423 1.00 77.25 310 GLY A CA 1
ATOM 2603 C C . GLY A 1 310 ? 5.162 -0.090 -11.860 1.00 77.25 310 GLY A C 1
ATOM 2604 O O . GLY A 1 310 ? 5.465 -1.279 -12.034 1.00 77.25 310 GLY A O 1
ATOM 2605 N N . PHE A 1 311 ? 6.046 0.896 -12.006 1.00 90.81 311 PHE A N 1
ATOM 2606 C CA . PHE A 1 311 ? 7.495 0.695 -11.970 1.00 90.81 311 PHE A CA 1
ATOM 2607 C C . PHE A 1 311 ? 8.042 1.009 -10.584 1.00 90.81 311 PHE A C 1
ATOM 2609 O O . PHE A 1 311 ? 7.425 1.727 -9.799 1.00 90.81 311 PHE A O 1
ATOM 2616 N N . LEU A 1 312 ? 9.208 0.444 -10.297 1.00 93.88 312 LEU A N 1
ATOM 2617 C CA . LEU A 1 312 ? 9.874 0.579 -9.015 1.00 93.88 312 LEU A CA 1
ATOM 2618 C C . LEU A 1 312 ? 11.362 0.813 -9.242 1.00 93.88 312 LEU A C 1
ATOM 2620 O O . LEU A 1 312 ? 11.985 0.125 -10.057 1.00 93.88 312 LEU A O 1
ATOM 2624 N N . LEU A 1 313 ? 11.911 1.803 -8.544 1.00 95.56 313 LEU A N 1
ATOM 2625 C CA . LEU A 1 313 ? 13.330 2.124 -8.560 1.00 95.56 313 LEU A CA 1
ATOM 2626 C C . LEU A 1 313 ? 14.016 1.546 -7.326 1.00 95.56 313 LEU A C 1
ATOM 2628 O O . LEU A 1 313 ? 13.562 1.741 -6.201 1.00 95.56 313 LEU A O 1
ATOM 2632 N N . GLU A 1 314 ? 15.149 0.890 -7.537 1.00 95.38 314 GLU A N 1
ATOM 2633 C CA . GLU A 1 314 ? 16.076 0.520 -6.467 1.00 95.38 314 GLU A CA 1
ATOM 2634 C C . GLU A 1 314 ? 17.340 1.387 -6.596 1.00 95.38 314 GLU A C 1
ATOM 2636 O O . GLU A 1 314 ? 18.067 1.253 -7.593 1.00 95.38 314 GLU A O 1
ATOM 2641 N N . PRO A 1 315 ? 17.604 2.316 -5.658 1.00 95.50 315 PRO A N 1
ATOM 2642 C CA . PRO A 1 315 ? 18.780 3.176 -5.712 1.00 95.50 315 PRO A CA 1
ATOM 2643 C C . PRO A 1 315 ? 20.082 2.400 -5.495 1.00 95.50 315 PRO A C 1
ATOM 2645 O O . PRO A 1 315 ? 20.172 1.528 -4.635 1.00 95.50 315 PRO A O 1
ATOM 2648 N N . ILE A 1 316 ? 21.117 2.768 -6.250 1.00 92.75 316 ILE A N 1
ATOM 2649 C CA . ILE A 1 316 ? 22.477 2.218 -6.132 1.00 92.75 316 ILE A CA 1
ATOM 2650 C C . ILE A 1 316 ? 23.433 3.296 -5.632 1.00 92.75 316 ILE A C 1
ATOM 2652 O O . ILE A 1 316 ? 24.223 3.071 -4.715 1.00 92.75 316 ILE A O 1
ATOM 2656 N N . VAL A 1 317 ? 23.353 4.476 -6.246 1.00 92.69 317 VAL A N 1
ATOM 2657 C CA . VAL A 1 317 ? 24.137 5.656 -5.884 1.00 92.69 317 VAL A CA 1
ATOM 2658 C C . VAL A 1 317 ? 23.180 6.826 -5.761 1.00 92.69 317 VAL A C 1
ATOM 2660 O O . VAL A 1 317 ? 22.283 6.986 -6.588 1.00 92.69 317 VAL A O 1
ATOM 2663 N N . PHE A 1 318 ? 23.381 7.645 -4.741 1.00 93.12 318 PHE A N 1
ATOM 2664 C CA . PHE A 1 318 ? 22.610 8.856 -4.523 1.00 93.12 318 PHE A CA 1
ATOM 2665 C C . PHE A 1 318 ? 23.546 10.009 -4.177 1.00 93.12 318 PHE A C 1
ATOM 2667 O O . PHE A 1 318 ? 24.586 9.806 -3.548 1.00 93.12 318 PHE A O 1
ATOM 2674 N N . ASP A 1 319 ? 23.161 11.213 -4.582 1.00 91.38 319 ASP A N 1
ATOM 2675 C CA . ASP A 1 319 ? 23.848 12.446 -4.210 1.00 91.38 319 ASP A CA 1
ATOM 2676 C C . ASP A 1 319 ? 22.828 13.458 -3.681 1.00 91.38 319 ASP A C 1
ATOM 2678 O O . ASP A 1 319 ? 22.009 13.998 -4.432 1.00 91.38 319 ASP A O 1
ATOM 2682 N N . ILE A 1 320 ? 22.854 13.671 -2.362 1.00 89.19 320 ILE A N 1
ATOM 2683 C CA . ILE A 1 320 ? 21.985 14.621 -1.663 1.00 89.19 320 ILE A CA 1
ATOM 2684 C C . ILE A 1 320 ? 22.544 16.016 -1.905 1.00 89.19 320 ILE A C 1
ATOM 2686 O O . ILE A 1 320 ? 23.632 16.337 -1.414 1.00 89.19 320 ILE A O 1
ATOM 2690 N N . LYS A 1 321 ? 21.806 16.886 -2.600 1.00 84.38 321 LYS A N 1
ATOM 2691 C CA . LYS A 1 321 ? 22.285 18.263 -2.764 1.00 84.38 321 LYS A CA 1
ATOM 2692 C C . LYS A 1 321 ? 21.821 19.105 -1.570 1.00 84.38 321 LYS A C 1
ATOM 2694 O O . LYS A 1 321 ? 20.664 19.099 -1.175 1.00 84.38 321 LYS A O 1
ATOM 2699 N N . LYS A 1 322 ? 22.754 19.824 -0.946 1.00 70.38 322 LYS A N 1
ATOM 2700 C CA . LYS A 1 322 ? 22.502 20.570 0.304 1.00 70.38 322 LYS A CA 1
ATOM 2701 C C . LYS A 1 322 ? 22.121 22.038 0.095 1.00 70.38 322 LYS A C 1
ATOM 2703 O O . LYS A 1 322 ? 21.768 22.713 1.052 1.00 70.38 322 LYS A O 1
ATOM 2708 N N . ASN A 1 323 ? 22.226 22.560 -1.130 1.00 61.59 323 ASN A N 1
ATOM 2709 C CA . ASN A 1 323 ? 22.138 24.000 -1.395 1.00 61.59 323 ASN A CA 1
ATOM 2710 C C . ASN A 1 323 ? 21.023 24.335 -2.402 1.00 61.59 323 ASN A C 1
ATOM 2712 O O . ASN A 1 323 ? 21.276 24.766 -3.525 1.00 61.59 323 ASN A O 1
ATOM 2716 N N . TYR A 1 324 ? 19.774 24.088 -1.991 1.00 55.53 324 TYR A N 1
ATOM 2717 C CA . TYR A 1 324 ? 18.575 24.213 -2.832 1.00 55.53 324 TYR A CA 1
ATOM 2718 C C . TYR A 1 324 ? 17.881 25.574 -2.815 1.00 55.53 324 TYR A C 1
ATOM 2720 O O . TYR A 1 324 ? 17.031 25.816 -3.670 1.00 55.53 324 TYR A O 1
ATOM 2728 N N . ALA A 1 325 ? 18.278 26.501 -1.935 1.00 49.88 325 ALA A N 1
ATOM 2729 C CA . ALA A 1 325 ? 17.743 27.869 -1.940 1.00 49.88 325 ALA A CA 1
ATOM 2730 C C . ALA A 1 325 ? 17.957 28.596 -3.289 1.00 49.88 325 ALA A C 1
ATOM 2732 O O . ALA A 1 325 ? 17.260 29.560 -3.585 1.00 49.88 325 ALA A O 1
ATOM 2733 N N . ALA A 1 326 ? 18.886 28.113 -4.123 1.00 49.59 326 ALA A N 1
ATOM 2734 C CA . ALA A 1 326 ? 19.178 28.641 -5.455 1.00 49.59 326 ALA A CA 1
ATOM 2735 C C . ALA A 1 326 ? 18.449 27.925 -6.616 1.00 49.59 326 ALA A C 1
ATOM 2737 O O . ALA A 1 326 ? 18.572 28.363 -7.757 1.00 49.59 326 ALA A O 1
ATOM 2738 N N . LEU A 1 327 ? 17.735 26.818 -6.372 1.00 57.88 327 LEU A N 1
ATOM 2739 C CA . LEU A 1 327 ? 17.320 25.879 -7.429 1.00 57.88 327 LEU A CA 1
ATOM 2740 C C . LEU A 1 327 ? 15.820 25.907 -7.776 1.00 57.88 327 LEU A C 1
ATOM 2742 O O . LEU A 1 327 ? 15.414 25.162 -8.660 1.00 57.88 327 LEU A O 1
ATOM 2746 N N . ASN A 1 328 ? 15.015 26.780 -7.146 1.00 62.88 328 ASN A N 1
ATOM 2747 C CA . ASN A 1 328 ? 13.591 27.003 -7.473 1.00 62.88 328 ASN A CA 1
ATOM 2748 C C . ASN A 1 328 ? 12.781 25.703 -7.684 1.00 62.88 328 ASN A C 1
ATOM 2750 O O . ASN A 1 328 ? 11.957 25.620 -8.594 1.00 62.88 328 ASN A O 1
ATOM 2754 N N . TYR A 1 329 ? 13.037 24.673 -6.874 1.00 75.62 329 TYR A N 1
ATOM 2755 C CA . TYR A 1 329 ? 12.387 23.374 -7.024 1.00 75.62 329 TYR A CA 1
ATOM 2756 C C . TYR A 1 329 ? 11.066 23.302 -6.246 1.00 75.62 329 TYR A C 1
ATOM 2758 O O . TYR A 1 329 ? 10.922 23.902 -5.178 1.00 75.62 329 TYR A O 1
ATOM 2766 N N . TYR A 1 330 ? 10.111 22.538 -6.772 1.00 78.19 330 TYR A N 1
ATOM 2767 C CA . TYR A 1 330 ? 8.768 22.373 -6.226 1.00 78.19 330 TYR A CA 1
ATOM 2768 C C . TYR A 1 330 ? 8.401 20.886 -6.189 1.00 78.19 330 TYR A C 1
ATOM 2770 O O . TYR A 1 330 ? 8.633 20.171 -7.163 1.00 78.19 330 TYR A O 1
ATOM 2778 N N . CYS A 1 331 ? 7.869 20.420 -5.060 1.00 86.81 331 CYS A N 1
ATOM 2779 C CA . CYS A 1 331 ? 7.300 19.080 -4.920 1.00 86.81 331 CYS A CA 1
ATOM 2780 C C . CYS A 1 331 ? 6.056 19.171 -4.052 1.00 86.81 331 CYS A C 1
ATOM 2782 O O . CYS A 1 331 ? 6.180 19.478 -2.866 1.00 86.81 331 CYS A O 1
ATOM 2784 N N . THR A 1 332 ? 4.882 18.893 -4.605 1.00 87.88 332 THR A N 1
ATOM 2785 C CA . THR A 1 332 ? 3.630 18.958 -3.848 1.00 87.88 332 THR A CA 1
ATOM 2786 C C . THR A 1 332 ? 3.040 17.631 -3.454 1.00 87.88 332 THR A C 1
ATOM 2788 O O . THR A 1 332 ? 3.221 16.630 -4.140 1.00 87.88 332 THR A O 1
ATOM 2791 N N . ALA A 1 333 ? 2.323 17.676 -2.334 1.00 87.62 333 ALA A N 1
ATOM 2792 C CA . ALA A 1 333 ? 1.457 16.618 -1.855 1.00 87.62 333 ALA A CA 1
ATOM 2793 C C . ALA A 1 333 ? 0.318 17.205 -1.013 1.00 87.62 333 ALA A C 1
ATOM 2795 O O . ALA A 1 333 ? 0.425 18.317 -0.471 1.00 87.62 333 ALA A O 1
ATOM 2796 N N . TYR A 1 334 ? -0.753 16.436 -0.849 1.00 90.56 334 TYR A N 1
ATOM 2797 C CA . TYR A 1 334 ? -1.787 16.766 0.124 1.00 90.56 334 TYR A CA 1
ATOM 2798 C C . TYR A 1 334 ? -1.337 16.411 1.544 1.00 90.56 334 TYR A C 1
ATOM 2800 O O . TYR A 1 334 ? -1.069 15.254 1.861 1.00 90.56 334 TYR A O 1
ATOM 2808 N N . VAL A 1 335 ? -1.325 17.403 2.435 1.00 92.75 335 VAL A N 1
ATOM 2809 C CA . VAL A 1 335 ? -1.204 17.188 3.884 1.00 92.75 335 VAL A CA 1
ATOM 2810 C C . VAL A 1 335 ? -2.594 17.160 4.492 1.00 92.75 335 VAL A C 1
ATOM 2812 O O . VAL A 1 335 ? -3.435 17.986 4.141 1.00 92.75 335 VAL A O 1
ATOM 2815 N N . TRP A 1 336 ? -2.863 16.217 5.390 1.00 95.50 336 TRP A N 1
ATOM 2816 C CA . TRP A 1 336 ? -4.225 16.004 5.872 1.00 95.50 336 TRP A CA 1
ATOM 2817 C C . TRP A 1 336 ? -4.296 15.373 7.264 1.00 95.50 336 TRP A C 1
ATOM 2819 O O . TRP A 1 336 ? -3.356 14.724 7.735 1.00 95.50 336 TRP A O 1
ATOM 2829 N N . ILE A 1 337 ? -5.443 15.579 7.910 1.00 95.31 337 ILE A N 1
ATOM 2830 C CA . ILE A 1 337 ? -5.838 14.995 9.195 1.00 95.31 337 ILE A CA 1
ATOM 2831 C C . ILE A 1 337 ? -7.294 14.538 9.116 1.00 95.31 337 ILE A C 1
ATOM 2833 O O . ILE A 1 337 ? -8.139 15.239 8.552 1.00 95.31 337 ILE A O 1
ATOM 2837 N N . MET A 1 338 ? -7.584 13.360 9.663 1.00 94.62 338 MET A N 1
ATOM 2838 C CA . MET A 1 338 ? -8.892 12.729 9.560 1.00 94.62 338 MET A CA 1
ATOM 2839 C C . MET A 1 338 ? -9.511 12.448 10.923 1.00 94.62 338 MET A C 1
ATOM 2841 O O . MET A 1 338 ? -8.888 11.875 11.821 1.00 94.62 338 MET A O 1
ATOM 2845 N N . PHE A 1 339 ? -10.788 12.787 11.005 1.00 93.50 339 PHE A N 1
ATOM 2846 C CA . PHE A 1 339 ? -11.688 12.438 12.084 1.00 93.50 339 PHE A CA 1
ATOM 2847 C C . PHE A 1 339 ? -12.841 11.608 11.540 1.00 93.50 339 PHE A C 1
ATOM 2849 O O . PHE A 1 339 ? -13.078 11.537 10.335 1.00 93.50 339 PHE A O 1
ATOM 2856 N N . GLU A 1 340 ? -13.584 11.017 12.453 1.00 89.19 340 GLU A N 1
ATOM 2857 C CA . GLU A 1 340 ? -14.822 10.324 12.166 1.00 89.19 340 GLU A CA 1
ATOM 2858 C C . GLU A 1 340 ? -15.858 10.738 13.196 1.00 89.19 340 GLU A C 1
ATOM 2860 O O . GLU A 1 340 ? -15.579 10.727 14.396 1.00 89.19 340 GLU A O 1
ATOM 2865 N N . SER A 1 341 ? -17.051 11.102 12.740 1.00 86.94 341 SER A N 1
ATOM 2866 C CA . SER A 1 341 ? -18.180 11.269 13.650 1.00 86.94 341 SER A CA 1
ATOM 2867 C C . SER A 1 341 ? -18.632 9.894 14.142 1.00 86.94 341 SER A C 1
ATOM 2869 O O . SER A 1 341 ? -18.884 9.006 13.333 1.00 86.94 341 SER A O 1
ATOM 2871 N N . ILE A 1 342 ? -18.721 9.707 15.457 1.00 81.19 342 ILE A N 1
ATOM 2872 C CA . ILE A 1 342 ? -19.050 8.414 16.065 1.00 81.19 342 ILE A CA 1
ATOM 2873 C C . ILE A 1 342 ? -20.280 8.513 16.962 1.00 81.19 342 ILE A C 1
ATOM 2875 O O . ILE A 1 342 ? -20.512 9.520 17.634 1.00 81.19 342 ILE A O 1
ATOM 2879 N N . THR A 1 343 ? -21.039 7.425 16.995 1.00 69.69 343 THR A N 1
ATOM 2880 C CA . THR A 1 343 ? -22.045 7.130 18.020 1.00 69.69 343 THR A CA 1
ATOM 2881 C C . THR A 1 343 ? -21.484 6.094 18.998 1.00 69.69 343 THR A C 1
ATOM 2883 O O . THR A 1 343 ? -20.528 5.392 18.665 1.00 69.69 343 THR A O 1
ATOM 2886 N N . ASP A 1 344 ? -22.054 5.982 20.203 1.00 59.25 344 ASP A N 1
ATOM 2887 C CA . ASP A 1 344 ? -21.556 5.075 21.257 1.00 59.25 344 ASP A CA 1
ATOM 2888 C C . ASP A 1 344 ? -21.571 3.574 20.850 1.00 59.25 344 ASP A C 1
ATOM 2890 O O . ASP A 1 344 ? -21.003 2.738 21.552 1.00 59.25 344 ASP A O 1
ATOM 2894 N N . GLU A 1 345 ? -22.147 3.226 19.691 1.00 51.84 345 GLU A N 1
ATOM 2895 C CA . GLU A 1 345 ? -22.226 1.866 19.137 1.00 51.84 345 GLU A CA 1
ATOM 2896 C C . GLU A 1 345 ? -21.171 1.550 18.045 1.00 51.84 345 GLU A C 1
ATOM 2898 O O . GLU A 1 345 ? -21.003 0.383 17.670 1.00 51.84 345 GLU A O 1
ATOM 2903 N N . ASP A 1 346 ? -20.430 2.545 17.533 1.00 58.69 346 ASP A N 1
ATOM 2904 C CA . ASP A 1 346 ? -19.561 2.389 16.353 1.00 58.69 346 ASP A CA 1
ATOM 2905 C C . ASP A 1 346 ? -18.177 1.784 16.690 1.00 58.69 346 ASP A C 1
ATOM 2907 O O . ASP A 1 346 ? -17.242 2.463 17.134 1.00 58.69 346 ASP A O 1
ATOM 2911 N N . SER A 1 347 ? -17.991 0.488 16.407 1.00 62.53 347 SER A N 1
ATOM 2912 C CA . SER A 1 347 ? -16.702 -0.194 16.606 1.00 62.53 347 SER A CA 1
ATOM 2913 C C . SER A 1 347 ? -15.706 -0.023 15.456 1.00 62.53 347 SER A C 1
ATOM 2915 O O . SER A 1 347 ? -14.509 -0.136 15.691 1.00 62.53 347 SER A O 1
ATOM 2917 N N . CYS A 1 348 ? -16.118 0.278 14.227 1.00 70.69 348 CYS A N 1
ATOM 2918 C CA . CYS A 1 348 ? -15.201 0.377 13.081 1.00 70.69 348 CYS A CA 1
ATOM 2919 C C . CYS A 1 348 ? -15.291 1.715 12.361 1.00 70.69 348 CYS A C 1
ATOM 2921 O O . CYS A 1 348 ? -16.219 2.478 12.599 1.00 70.69 348 CYS A O 1
ATOM 2923 N N . PHE A 1 349 ? -14.279 1.999 11.537 1.00 82.25 349 PHE A N 1
ATOM 2924 C CA . PHE A 1 349 ? -14.222 3.217 10.741 1.00 82.25 349 PHE A CA 1
ATOM 2925 C C . PHE A 1 349 ? -15.265 3.177 9.620 1.00 82.25 349 PHE A C 1
ATOM 2927 O O . PHE A 1 349 ? -15.324 2.217 8.850 1.00 82.25 349 PHE A O 1
ATOM 2934 N N . GLN A 1 350 ? -16.060 4.233 9.509 1.00 79.81 350 GLN A N 1
ATOM 2935 C CA . GLN A 1 350 ? -17.124 4.390 8.530 1.00 79.81 350 GLN A CA 1
ATOM 2936 C C . GLN A 1 350 ? -16.781 5.530 7.562 1.00 79.81 350 GLN A C 1
ATOM 2938 O O . GLN A 1 350 ? -16.872 6.703 7.929 1.00 79.81 350 GLN A O 1
ATOM 2943 N N . PRO A 1 351 ? -16.459 5.222 6.291 1.00 82.06 351 PRO A N 1
ATOM 2944 C CA . PRO A 1 351 ? -16.142 6.222 5.268 1.00 82.06 351 PRO A CA 1
ATOM 2945 C C . PRO A 1 351 ? -17.184 7.333 5.095 1.00 82.06 351 PRO A C 1
ATOM 2947 O O . PRO A 1 351 ? -16.822 8.466 4.794 1.00 82.06 351 PRO A O 1
ATOM 2950 N N . SER A 1 352 ? -18.469 7.029 5.300 1.00 79.06 352 SER A N 1
ATOM 2951 C CA . SER A 1 352 ? -19.563 8.006 5.217 1.00 79.06 352 SER A CA 1
ATOM 2952 C C . SER A 1 352 ? -19.587 9.000 6.378 1.00 79.06 352 SER A C 1
ATOM 2954 O O . SER A 1 352 ? -20.215 10.045 6.249 1.00 79.06 352 SER A O 1
ATOM 2956 N N . LYS A 1 353 ? -18.920 8.681 7.496 1.00 84.19 353 LYS A N 1
ATOM 2957 C CA . LYS A 1 353 ? -18.802 9.541 8.681 1.00 84.19 353 LYS A CA 1
ATOM 2958 C C . LYS A 1 353 ? -17.438 10.218 8.807 1.00 84.19 353 LYS A C 1
ATOM 2960 O O . LYS A 1 353 ? -17.177 10.889 9.807 1.00 84.19 353 LYS A O 1
ATOM 2965 N N . ALA A 1 354 ? -16.574 10.028 7.815 1.00 88.94 354 ALA A N 1
ATOM 2966 C CA . ALA A 1 354 ? -15.235 10.579 7.798 1.00 88.94 354 ALA A CA 1
ATOM 2967 C C . ALA A 1 354 ? -15.247 12.086 7.516 1.00 88.94 354 ALA A C 1
ATOM 2969 O O . ALA A 1 354 ? -16.053 12.589 6.733 1.00 88.94 354 ALA A O 1
ATOM 2970 N N . ILE A 1 355 ? -14.322 12.786 8.165 1.00 92.00 355 ILE A N 1
ATOM 2971 C CA . ILE A 1 355 ? -14.133 14.229 8.071 1.00 92.00 355 ILE A CA 1
ATOM 2972 C C . ILE A 1 355 ? -12.641 14.474 7.927 1.00 92.00 355 ILE A C 1
ATOM 2974 O O . ILE A 1 355 ? -11.874 14.324 8.881 1.00 92.00 355 ILE A O 1
ATOM 2978 N N . THR A 1 356 ? -12.214 14.822 6.721 1.00 93.81 356 THR A N 1
ATOM 2979 C CA . THR A 1 356 ? -10.795 14.955 6.395 1.00 93.81 356 THR A CA 1
ATOM 2980 C C . THR A 1 356 ? -10.477 16.389 6.041 1.00 93.81 356 THR A C 1
ATOM 2982 O O . THR A 1 356 ? -10.857 16.877 4.981 1.00 93.81 356 THR A O 1
ATOM 2985 N N . PHE A 1 357 ? -9.736 17.062 6.911 1.00 95.06 357 PHE A N 1
ATOM 2986 C CA . PHE A 1 357 ? -9.160 18.354 6.578 1.00 95.06 357 PHE A CA 1
ATOM 2987 C C . PHE A 1 357 ? -7.884 18.117 5.784 1.00 95.06 357 PHE A C 1
ATOM 2989 O O . PHE A 1 357 ? -7.096 17.235 6.125 1.00 95.06 357 PHE A O 1
ATOM 2996 N N . PHE A 1 358 ? -7.669 18.915 4.744 1.00 94.94 358 PHE A N 1
ATOM 2997 C CA . PHE A 1 358 ? -6.465 18.840 3.932 1.00 94.94 358 PHE A CA 1
ATOM 2998 C C . PHE A 1 358 ? -6.040 20.218 3.422 1.00 94.94 358 PHE A C 1
ATOM 3000 O O . PHE A 1 358 ? -6.867 21.132 3.316 1.00 94.94 358 PHE A O 1
ATOM 3007 N N . GLU A 1 359 ? -4.751 20.333 3.113 1.00 93.69 359 GLU A N 1
ATOM 3008 C CA . GLU A 1 359 ? -4.098 21.463 2.451 1.00 93.69 359 GLU A CA 1
ATOM 3009 C C . GLU A 1 359 ? -3.125 20.928 1.391 1.00 93.69 359 GLU A C 1
ATOM 3011 O O . GLU A 1 359 ? -2.593 19.825 1.520 1.00 93.69 359 GLU A O 1
ATOM 3016 N N . HIS A 1 360 ? -2.884 21.702 0.335 1.00 89.75 360 HIS A N 1
ATOM 3017 C CA . HIS A 1 360 ? -1.912 21.346 -0.698 1.00 89.75 360 HIS A CA 1
ATOM 3018 C C . HIS A 1 360 ? -0.570 22.008 -0.381 1.00 89.75 360 HIS A C 1
ATOM 3020 O O . HIS A 1 360 ? -0.449 23.233 -0.445 1.00 89.75 360 HIS A O 1
ATOM 3026 N N . ALA A 1 361 ? 0.431 21.212 -0.004 1.00 89.31 361 ALA A N 1
ATOM 3027 C CA . ALA A 1 361 ? 1.683 21.715 0.549 1.00 89.31 361 ALA A CA 1
ATOM 3028 C C . ALA A 1 361 ? 2.874 21.420 -0.364 1.00 89.31 361 ALA A C 1
ATOM 3030 O O . ALA A 1 361 ? 3.000 20.327 -0.909 1.00 89.31 361 ALA A O 1
ATOM 3031 N N . ASN A 1 362 ? 3.798 22.378 -0.467 1.00 88.81 362 ASN A N 1
ATOM 3032 C CA . ASN A 1 362 ? 5.108 22.142 -1.069 1.00 88.81 362 ASN A CA 1
ATOM 3033 C C . ASN A 1 362 ? 6.025 21.456 -0.046 1.00 88.81 362 ASN A C 1
ATOM 3035 O O . ASN A 1 362 ? 6.539 22.112 0.861 1.00 88.81 362 ASN A O 1
ATOM 3039 N N . LEU A 1 363 ? 6.249 20.154 -0.215 1.00 85.88 363 LEU A N 1
ATOM 3040 C CA . LEU A 1 363 ? 7.118 19.335 0.629 1.00 85.88 363 LEU A CA 1
ATOM 3041 C C . LEU A 1 363 ? 8.585 19.772 0.565 1.00 85.88 363 LEU A C 1
ATOM 3043 O O . LEU A 1 363 ? 9.308 19.629 1.545 1.00 85.88 363 LEU A O 1
ATOM 3047 N N . ALA A 1 364 ? 9.023 20.338 -0.563 1.00 84.12 364 ALA A N 1
ATOM 3048 C CA . ALA A 1 364 ? 10.409 20.766 -0.749 1.00 84.12 364 ALA A CA 1
ATOM 3049 C C . ALA A 1 364 ? 10.747 22.087 -0.033 1.00 84.12 364 ALA A C 1
ATOM 3051 O O . ALA A 1 364 ? 11.913 22.480 0.019 1.00 84.12 364 ALA A O 1
ATOM 3052 N N . ASN A 1 365 ? 9.751 22.794 0.516 1.00 84.94 365 ASN A N 1
ATOM 3053 C CA . ASN A 1 365 ? 9.956 24.034 1.257 1.00 84.94 365 ASN A CA 1
ATOM 3054 C C . ASN A 1 365 ? 9.446 23.888 2.692 1.00 84.94 365 ASN A C 1
ATOM 3056 O O . ASN A 1 365 ? 8.247 23.970 2.944 1.00 84.94 365 ASN A O 1
ATOM 3060 N N . LYS A 1 366 ? 10.375 23.749 3.642 1.00 84.19 366 LYS A N 1
ATOM 3061 C CA . LYS A 1 366 ? 10.057 23.568 5.064 1.00 84.19 366 LYS A CA 1
ATOM 3062 C C . LYS A 1 366 ? 9.149 24.662 5.633 1.00 84.19 366 LYS A C 1
ATOM 3064 O O . LYS A 1 366 ? 8.212 24.346 6.354 1.00 84.19 366 LYS A O 1
ATOM 3069 N N . ILE A 1 367 ? 9.391 25.931 5.292 1.00 86.44 367 ILE A N 1
ATOM 3070 C CA . ILE A 1 367 ? 8.603 27.063 5.808 1.00 86.44 367 ILE A CA 1
ATOM 3071 C C . ILE A 1 367 ? 7.165 26.983 5.286 1.00 86.44 367 ILE A C 1
ATOM 3073 O O . ILE A 1 367 ? 6.217 27.091 6.061 1.00 86.44 367 ILE A O 1
ATOM 3077 N N . SER A 1 368 ? 6.991 26.764 3.980 1.00 86.75 368 SER A N 1
ATOM 3078 C CA . SER A 1 368 ? 5.668 26.600 3.374 1.00 86.75 368 SER A CA 1
ATOM 3079 C C . SER A 1 368 ? 4.955 25.358 3.902 1.00 86.75 368 SER A C 1
ATOM 3081 O O . SER A 1 368 ? 3.760 25.424 4.177 1.00 86.75 368 SER A O 1
ATOM 3083 N N . TYR A 1 369 ? 5.674 24.251 4.083 1.00 88.88 369 TYR A N 1
ATOM 3084 C CA . TYR A 1 369 ? 5.140 23.021 4.655 1.00 88.88 369 TYR A CA 1
ATOM 3085 C C . TYR A 1 369 ? 4.637 23.231 6.090 1.00 88.88 369 TYR A C 1
ATOM 3087 O O . TYR A 1 369 ? 3.486 22.917 6.390 1.00 88.88 369 TYR A O 1
ATOM 3095 N N . GLU A 1 370 ? 5.450 23.839 6.960 1.00 91.06 370 GLU A N 1
ATOM 3096 C CA . GLU A 1 370 ? 5.061 24.170 8.337 1.00 91.06 370 GLU A CA 1
ATOM 3097 C C . GLU A 1 370 ? 3.871 25.140 8.376 1.00 91.06 370 GLU A C 1
ATOM 3099 O O . GLU A 1 370 ? 2.950 24.957 9.173 1.00 91.06 370 GLU A O 1
ATOM 3104 N N . ALA A 1 371 ? 3.837 26.136 7.487 1.00 92.81 371 ALA A N 1
ATOM 3105 C CA . ALA A 1 371 ? 2.701 27.046 7.364 1.00 92.81 371 ALA A CA 1
ATOM 3106 C C . ALA A 1 371 ? 1.412 26.314 6.950 1.00 92.81 371 ALA A C 1
ATOM 3108 O O . ALA A 1 371 ? 0.364 26.551 7.551 1.00 92.81 371 ALA A O 1
ATOM 3109 N N . CYS A 1 372 ? 1.484 25.389 5.986 1.00 94.56 372 CYS A N 1
ATOM 3110 C CA . CYS A 1 372 ? 0.335 24.583 5.560 1.00 94.56 372 CYS A CA 1
ATOM 3111 C C . CYS A 1 372 ? -0.162 23.665 6.683 1.00 94.56 372 CYS A C 1
ATOM 3113 O O . CYS A 1 372 ? -1.367 23.550 6.876 1.00 94.56 372 CYS A O 1
ATOM 3115 N N . ILE A 1 373 ? 0.735 23.068 7.475 1.00 94.94 373 ILE A N 1
ATOM 3116 C CA . ILE A 1 373 ? 0.348 22.271 8.652 1.00 94.94 373 ILE A CA 1
ATOM 3117 C C . ILE A 1 373 ? -0.328 23.137 9.714 1.00 94.94 373 ILE A C 1
ATOM 3119 O O . ILE A 1 373 ? -1.357 22.750 10.265 1.00 94.94 373 ILE A O 1
ATOM 3123 N N . ASN A 1 374 ? 0.214 24.320 10.000 1.00 95.81 374 ASN A N 1
ATOM 3124 C CA . ASN A 1 374 ? -0.401 25.235 10.959 1.00 95.81 374 ASN A CA 1
ATOM 3125 C C . ASN A 1 374 ? -1.780 25.706 10.481 1.00 95.81 374 ASN A C 1
ATOM 3127 O O . ASN A 1 374 ? -2.697 25.808 11.298 1.00 95.81 374 ASN A O 1
ATOM 3131 N N . SER A 1 375 ? -1.936 25.938 9.174 1.00 97.00 375 SER A N 1
ATOM 3132 C CA . SER A 1 375 ? -3.225 26.238 8.541 1.00 97.00 375 SER A CA 1
ATOM 3133 C C . SER A 1 375 ? -4.200 25.070 8.691 1.00 97.00 375 SER A C 1
ATOM 3135 O O . SER A 1 375 ? -5.298 25.252 9.207 1.00 97.00 375 SER A O 1
ATOM 3137 N N . LEU A 1 376 ? -3.770 23.853 8.340 1.00 96.81 376 LEU A N 1
ATOM 3138 C CA . LEU A 1 376 ? -4.544 22.617 8.460 1.00 96.81 376 LEU A CA 1
ATOM 3139 C C . LEU A 1 376 ? -5.074 22.404 9.884 1.00 96.81 376 LEU A C 1
ATOM 3141 O O . LEU A 1 376 ? -6.262 22.148 10.084 1.00 96.81 376 LEU A O 1
ATOM 3145 N N . ILE A 1 377 ? -4.194 22.528 10.880 1.00 97.31 377 ILE A N 1
ATOM 3146 C CA . ILE A 1 377 ? -4.563 22.365 12.286 1.00 97.31 377 ILE A CA 1
ATOM 3147 C C . ILE A 1 377 ? -5.521 23.481 12.699 1.00 97.31 377 ILE A C 1
ATOM 3149 O O . ILE A 1 377 ? -6.574 23.186 13.255 1.00 97.31 377 ILE A O 1
ATOM 3153 N N . THR A 1 378 ? -5.215 24.743 12.392 1.00 97.44 378 THR A N 1
ATOM 3154 C CA . THR A 1 378 ? -6.102 25.877 12.712 1.00 97.44 378 THR A CA 1
ATOM 3155 C C . THR A 1 378 ? -7.502 25.673 12.136 1.00 97.44 378 THR A C 1
ATOM 3157 O O . THR A 1 378 ? -8.471 25.734 12.885 1.00 97.44 378 THR A O 1
ATOM 3160 N N . LYS A 1 379 ? -7.604 25.298 10.859 1.00 95.25 379 LYS A N 1
ATOM 3161 C CA . LYS A 1 379 ? -8.861 24.990 10.164 1.00 95.25 379 LYS A CA 1
ATOM 3162 C C . LYS A 1 379 ? -9.679 23.901 10.864 1.00 95.25 379 LYS A C 1
ATOM 3164 O O . LYS A 1 379 ? -10.894 24.032 10.983 1.00 95.25 379 LYS A O 1
ATOM 3169 N N . SER A 1 380 ? -9.023 22.843 11.352 1.00 95.38 380 SER A N 1
ATOM 3170 C CA . SER A 1 380 ? -9.697 21.778 12.111 1.00 95.38 380 SER A CA 1
ATOM 3171 C C . SER A 1 380 ? -10.259 22.282 13.448 1.00 95.38 380 SER A C 1
ATOM 3173 O O . SER A 1 380 ? -11.406 21.990 13.776 1.00 95.38 380 SER A O 1
ATOM 3175 N N . PHE A 1 381 ? -9.504 23.103 14.188 1.00 95.88 381 PHE A N 1
ATOM 3176 C CA . PHE A 1 381 ? -9.958 23.675 15.461 1.00 95.88 381 PHE A CA 1
ATOM 3177 C C . PHE A 1 381 ? -11.056 24.722 15.263 1.00 95.88 381 PHE A C 1
ATOM 3179 O O . PHE A 1 381 ? -12.021 24.720 16.010 1.00 95.88 381 PHE A O 1
ATOM 3186 N N . GLU A 1 382 ? -10.963 25.577 14.244 1.00 94.12 382 GLU A N 1
ATOM 3187 C CA . GLU A 1 382 ? -12.020 26.545 13.921 1.00 94.12 382 GLU A CA 1
ATOM 3188 C C . GLU A 1 382 ? -13.335 25.842 13.563 1.00 94.12 382 GLU A C 1
ATOM 3190 O O . GLU A 1 382 ? -14.414 26.278 13.972 1.00 94.12 382 GLU A O 1
ATOM 3195 N N . HIS A 1 383 ? -13.255 24.716 12.843 1.00 91.75 383 HIS A N 1
ATOM 3196 C CA . HIS A 1 383 ? -14.425 23.885 12.575 1.00 91.75 383 HIS A CA 1
ATOM 3197 C C . HIS A 1 383 ? -15.042 23.347 13.868 1.00 91.75 383 HIS A C 1
ATOM 3199 O O . HIS A 1 383 ? -16.245 23.508 14.075 1.00 91.75 383 HIS A O 1
ATOM 3205 N N . PHE A 1 384 ? -14.238 22.752 14.752 1.00 91.81 384 PHE A N 1
ATOM 3206 C CA . PHE A 1 384 ? -14.733 22.213 16.020 1.00 91.81 384 PHE A CA 1
ATOM 3207 C C . PHE A 1 384 ? -15.226 23.297 16.981 1.00 91.81 384 PHE A C 1
ATOM 3209 O O . PHE A 1 384 ? -16.269 23.112 17.598 1.00 91.81 384 PHE A O 1
ATOM 3216 N N . ASP A 1 385 ? -14.561 24.449 17.055 1.00 92.06 385 ASP A N 1
ATOM 3217 C CA . ASP A 1 385 ? -15.004 25.603 17.841 1.00 92.06 385 ASP A CA 1
ATOM 3218 C C . ASP A 1 385 ? -16.406 26.046 17.395 1.00 92.06 385 ASP A C 1
ATOM 3220 O O . ASP A 1 385 ? -17.289 26.239 18.231 1.00 92.06 385 ASP A O 1
ATOM 3224 N N . ARG A 1 386 ? -16.660 26.121 16.081 1.00 89.19 386 ARG A N 1
ATOM 3225 C CA . ARG A 1 386 ? -17.988 26.435 15.528 1.00 89.19 386 ARG A CA 1
ATOM 3226 C C . ARG A 1 386 ? -19.043 25.384 15.882 1.00 89.19 386 ARG A C 1
ATOM 3228 O O . ARG A 1 386 ? -20.177 25.755 16.174 1.00 89.19 386 ARG A O 1
ATOM 3235 N N . ILE A 1 387 ? -18.697 24.098 15.829 1.00 87.56 387 ILE A N 1
ATOM 3236 C CA . ILE A 1 387 ? -19.628 23.011 16.168 1.00 87.56 387 ILE A CA 1
ATOM 3237 C C . ILE A 1 387 ? -19.944 23.018 17.666 1.00 87.56 387 ILE A C 1
ATOM 3239 O O . ILE A 1 387 ? -21.112 22.988 18.039 1.00 87.56 387 ILE A O 1
ATOM 3243 N N . PHE A 1 388 ? -18.927 23.100 18.520 1.00 88.88 388 PHE A N 1
ATOM 3244 C CA . PHE A 1 388 ? -19.086 23.009 19.972 1.00 88.88 388 PHE A CA 1
ATOM 3245 C C . PHE A 1 388 ? -19.631 24.282 20.618 1.00 88.88 388 PHE A C 1
ATOM 3247 O O . PHE A 1 388 ? -20.132 24.208 21.734 1.00 88.88 388 PHE A O 1
ATOM 3254 N N . SER A 1 389 ? -19.588 25.420 19.921 1.00 86.81 389 SER A N 1
ATOM 3255 C CA . SER A 1 389 ? -20.293 26.639 20.342 1.00 86.81 389 SER A CA 1
ATOM 3256 C C . SER A 1 389 ? -21.809 26.566 20.112 1.00 86.81 389 SER A C 1
ATOM 3258 O O . SER A 1 389 ? -22.529 27.481 20.502 1.00 86.81 389 SER A O 1
ATOM 3260 N N . ASN A 1 390 ? -22.310 25.526 19.436 1.00 81.50 390 ASN A N 1
ATOM 3261 C CA . ASN A 1 390 ? -23.737 25.323 19.211 1.00 81.50 390 ASN A CA 1
ATOM 3262 C C . ASN A 1 390 ? -24.277 24.251 20.168 1.00 81.50 390 ASN A C 1
ATOM 3264 O O . ASN A 1 390 ? -24.112 23.055 19.928 1.00 81.50 390 ASN A O 1
ATOM 3268 N N . ASP A 1 391 ? -24.974 24.685 21.221 1.00 62.72 391 ASP A N 1
ATOM 3269 C CA . ASP A 1 391 ? -25.489 23.816 22.292 1.00 62.72 391 ASP A CA 1
ATOM 3270 C C . ASP A 1 391 ? -26.463 22.724 21.827 1.00 62.72 391 ASP A C 1
ATOM 3272 O O . ASP A 1 391 ? -26.689 21.753 22.545 1.00 62.72 391 ASP A O 1
ATOM 3276 N N . ASN A 1 392 ? -27.018 22.842 20.618 1.00 66.56 392 ASN A N 1
ATOM 3277 C CA . ASN A 1 392 ? -27.967 21.872 20.070 1.00 66.56 392 ASN A CA 1
ATOM 3278 C C . ASN A 1 392 ? -27.303 20.639 19.428 1.00 66.56 392 ASN A C 1
ATOM 3280 O O . ASN A 1 392 ? -28.013 19.766 18.931 1.00 66.56 392 ASN A O 1
ATOM 3284 N N . ILE A 1 393 ? -25.967 20.571 19.374 1.00 66.81 393 ILE A N 1
ATOM 3285 C CA . ILE A 1 393 ? -25.238 19.516 18.658 1.00 66.81 393 ILE A CA 1
ATOM 3286 C C . ILE A 1 393 ? -24.399 18.695 19.641 1.00 66.81 393 ILE A C 1
ATOM 3288 O O . ILE A 1 393 ? -23.291 19.073 20.015 1.00 66.81 393 ILE A O 1
ATOM 3292 N N . GLU A 1 394 ? -24.905 17.521 20.018 1.00 71.50 394 GLU A N 1
ATOM 3293 C CA . GLU A 1 394 ? -24.212 16.568 20.894 1.00 71.50 394 GLU A CA 1
ATOM 3294 C C . GLU A 1 394 ? -23.498 15.491 20.059 1.00 71.50 394 GLU A C 1
ATOM 3296 O O . GLU A 1 394 ? -23.891 14.328 20.003 1.00 71.50 394 GLU A O 1
ATOM 3301 N N . ARG A 1 395 ? -22.460 15.907 19.324 1.00 81.19 395 ARG A N 1
ATOM 3302 C CA . ARG A 1 395 ? -21.684 15.026 18.436 1.00 81.19 395 ARG A CA 1
ATOM 3303 C C . ARG A 1 395 ? -20.324 14.683 19.023 1.00 81.19 395 ARG A C 1
ATOM 3305 O O . ARG A 1 395 ? -19.597 15.569 19.466 1.00 81.19 395 ARG A O 1
ATOM 3312 N N . LYS A 1 396 ? -19.943 13.408 18.917 1.00 87.56 396 LYS A N 1
ATOM 3313 C CA . LYS A 1 396 ? -18.598 12.924 19.239 1.00 87.56 396 LYS A CA 1
ATOM 3314 C C . LYS A 1 396 ? -17.797 12.663 17.966 1.00 87.56 396 LYS A C 1
ATOM 3316 O O . LYS A 1 396 ? -18.335 12.217 16.951 1.00 87.56 396 LYS A O 1
ATOM 3321 N N . TYR A 1 397 ? -16.499 12.916 18.045 1.00 89.94 397 TYR A N 1
ATOM 3322 C CA . TYR A 1 397 ? -15.537 12.743 16.970 1.00 89.94 397 TYR A CA 1
ATOM 3323 C C . TYR A 1 397 ? -14.354 11.919 17.459 1.00 89.94 397 TYR A C 1
ATOM 3325 O O . TYR A 1 397 ? -13.747 12.220 18.484 1.00 89.94 397 TYR A O 1
ATOM 3333 N N . ARG A 1 398 ? -13.989 10.896 16.698 1.00 89.50 398 ARG A N 1
ATOM 3334 C CA . ARG A 1 398 ? -12.778 10.105 16.901 1.00 89.50 398 ARG A CA 1
ATOM 3335 C C . ARG A 1 398 ? -11.681 10.624 15.981 1.00 89.50 398 ARG A C 1
ATOM 3337 O O . ARG A 1 398 ? -11.876 10.672 14.769 1.00 89.50 398 ARG A O 1
ATOM 3344 N N . TYR A 1 399 ? -10.526 10.987 16.533 1.00 92.25 399 TYR A N 1
ATOM 3345 C CA . TYR A 1 399 ? -9.310 11.135 15.731 1.00 92.25 399 TYR A CA 1
ATOM 3346 C C . TYR A 1 399 ? -8.954 9.769 15.141 1.00 92.25 399 TYR A C 1
ATOM 3348 O O . TYR A 1 399 ? -8.846 8.790 15.877 1.00 92.25 399 TYR A O 1
ATOM 3356 N N . CYS A 1 400 ? -8.813 9.697 13.820 1.00 90.81 400 CYS A N 1
ATOM 3357 C CA . CYS A 1 400 ? -8.565 8.435 13.129 1.00 90.81 400 CYS A CA 1
ATOM 3358 C C . CYS A 1 400 ? -7.081 8.267 12.811 1.00 90.81 400 CYS A C 1
ATOM 3360 O O . CYS A 1 400 ? -6.448 7.350 13.326 1.00 90.81 400 CYS A O 1
ATOM 3362 N N . LEU A 1 401 ? -6.557 9.144 11.952 1.00 92.00 401 LEU A N 1
ATOM 3363 C CA . LEU A 1 401 ? -5.169 9.168 11.492 1.00 92.00 401 LEU A CA 1
ATOM 3364 C C . LEU A 1 401 ? -4.865 10.490 10.761 1.00 92.00 401 LEU A C 1
ATOM 3366 O O . LEU A 1 401 ? -5.766 11.260 10.417 1.00 92.00 401 LEU A O 1
ATOM 3370 N N . SER A 1 402 ? -3.591 10.734 10.469 1.00 93.31 402 SER A N 1
ATOM 3371 C CA . SER A 1 402 ? -3.114 11.820 9.601 1.00 93.31 402 SER A CA 1
ATOM 3372 C C . SER A 1 402 ? -2.116 11.303 8.568 1.00 93.31 402 SER A C 1
ATOM 3374 O O . SER A 1 402 ? -1.652 10.168 8.663 1.00 93.31 402 SER A O 1
ATOM 3376 N N . MET A 1 403 ? -1.756 12.149 7.598 1.00 92.56 403 MET A N 1
ATOM 3377 C CA . MET A 1 403 ? -0.777 11.823 6.549 1.00 92.56 403 MET A CA 1
ATOM 3378 C C . MET A 1 403 ? 0.532 11.239 7.114 1.00 92.56 403 MET A C 1
ATOM 3380 O O . MET A 1 403 ? 1.093 10.319 6.524 1.00 92.56 403 MET A O 1
ATOM 3384 N N . ASN A 1 404 ? 1.009 11.768 8.247 1.00 91.31 404 ASN A N 1
ATOM 3385 C CA . ASN A 1 404 ? 2.196 11.293 8.959 1.00 91.31 404 ASN A CA 1
ATOM 3386 C C . ASN A 1 404 ? 2.133 11.585 10.471 1.00 91.31 404 ASN A C 1
ATOM 3388 O O . ASN A 1 404 ? 1.247 12.303 10.950 1.00 91.31 404 ASN A O 1
ATOM 3392 N N . THR A 1 405 ? 3.115 11.054 11.208 1.00 89.56 405 THR A N 1
ATOM 3393 C CA . THR A 1 405 ? 3.262 11.205 12.669 1.00 89.56 405 THR A CA 1
ATOM 3394 C C . THR A 1 405 ? 3.643 12.623 13.101 1.00 89.56 405 THR A C 1
ATOM 3396 O O . THR A 1 405 ? 3.368 13.026 14.230 1.00 89.56 405 THR A O 1
ATOM 3399 N N . TYR A 1 406 ? 4.254 13.418 12.216 1.00 90.94 406 TYR A N 1
ATOM 3400 C CA . TYR A 1 406 ? 4.583 14.812 12.514 1.00 90.94 406 TYR A CA 1
ATOM 3401 C C . TYR A 1 406 ? 3.314 15.665 12.646 1.00 90.94 406 TYR A C 1
ATOM 3403 O O . TYR A 1 406 ? 3.163 16.405 13.619 1.00 90.94 406 TYR A O 1
ATOM 3411 N N . ILE A 1 407 ? 2.372 15.524 11.707 1.00 93.56 407 ILE A N 1
ATOM 3412 C CA . ILE A 1 407 ? 1.068 16.202 11.757 1.00 93.56 407 ILE A CA 1
ATOM 3413 C C . ILE A 1 407 ? 0.259 15.723 12.967 1.00 93.56 407 ILE A C 1
ATOM 3415 O O . ILE A 1 407 ? -0.317 16.553 13.670 1.00 93.56 407 ILE A O 1
ATOM 3419 N N . GLU A 1 408 ? 0.271 14.415 13.247 1.00 92.81 408 GLU A N 1
ATOM 3420 C CA . GLU A 1 408 ? -0.352 13.831 14.441 1.00 92.81 408 GLU A CA 1
ATOM 3421 C C . GLU A 1 408 ? 0.163 14.505 15.717 1.00 92.81 408 GLU A C 1
ATOM 3423 O O . GLU A 1 408 ? -0.628 15.051 16.488 1.00 92.81 408 GLU A O 1
ATOM 3428 N N . SER A 1 409 ? 1.486 14.552 15.910 1.00 93.12 409 SER A N 1
ATOM 3429 C CA . SER A 1 409 ? 2.099 15.181 17.085 1.00 93.12 409 SER A CA 1
ATOM 3430 C C . SER A 1 409 ? 1.689 16.645 17.219 1.00 93.12 409 SER A C 1
ATOM 3432 O O . SER A 1 409 ? 1.291 17.074 18.299 1.00 93.12 409 SER A O 1
ATOM 3434 N N . LYS A 1 410 ? 1.735 17.416 16.125 1.00 95.25 410 LYS A N 1
ATOM 3435 C CA . LYS A 1 410 ? 1.367 18.839 16.142 1.00 95.25 410 LYS A CA 1
ATOM 3436 C C . LYS A 1 410 ? -0.099 19.059 16.505 1.00 95.25 410 LYS A C 1
ATOM 3438 O O . LYS A 1 410 ? -0.406 19.992 17.250 1.00 95.25 410 LYS A O 1
ATOM 3443 N N . PHE A 1 411 ? -0.995 18.212 16.004 1.00 95.94 411 PHE A N 1
ATOM 3444 C CA . PHE A 1 411 ? -2.403 18.254 16.380 1.00 95.94 411 PHE A CA 1
ATOM 3445 C C . PHE A 1 411 ? -2.593 17.906 17.861 1.00 95.94 411 PHE A C 1
ATOM 3447 O O . PHE A 1 411 ? -3.239 18.667 18.582 1.00 95.94 411 PHE A O 1
ATOM 3454 N N . LEU A 1 412 ? -2.000 16.803 18.331 1.00 95.00 412 LEU A N 1
ATOM 3455 C CA . LEU A 1 412 ? -2.139 16.340 19.713 1.00 95.00 412 LEU A CA 1
ATOM 3456 C C . LEU A 1 412 ? -1.566 17.338 20.726 1.00 95.00 412 LEU A C 1
ATOM 3458 O O . LEU A 1 412 ? -2.164 17.532 21.784 1.00 95.00 412 LEU A O 1
ATOM 3462 N N . ASP A 1 413 ? -0.457 18.006 20.411 1.00 95.75 413 ASP A N 1
ATOM 3463 C CA . ASP A 1 413 ? 0.121 19.047 21.267 1.00 95.75 413 ASP A CA 1
ATOM 3464 C C . ASP A 1 413 ? -0.816 20.255 21.389 1.00 95.75 413 ASP A C 1
ATOM 3466 O O . ASP A 1 413 ? -1.070 20.742 22.493 1.00 95.75 413 ASP A O 1
ATOM 3470 N N . ARG A 1 414 ? -1.407 20.708 20.273 1.00 96.00 414 ARG A N 1
ATOM 3471 C CA . ARG A 1 414 ? -2.392 21.799 20.303 1.00 96.00 414 ARG A CA 1
ATOM 3472 C C . ARG A 1 414 ? -3.689 21.382 20.995 1.00 96.00 414 ARG A C 1
ATOM 3474 O O . ARG A 1 414 ? -4.285 22.192 21.700 1.00 96.00 414 ARG A O 1
ATOM 3481 N N . TYR A 1 415 ? -4.111 20.131 20.828 1.00 95.69 415 TYR A N 1
ATOM 3482 C CA . TYR A 1 415 ? -5.278 19.572 21.507 1.00 95.69 415 TYR A CA 1
ATOM 3483 C C . TYR A 1 415 ? -5.081 19.564 23.023 1.00 95.69 415 TYR A C 1
ATOM 3485 O O . TYR A 1 415 ? -5.948 20.057 23.739 1.00 95.69 415 TYR A O 1
ATOM 3493 N N . LYS A 1 416 ? -3.920 19.098 23.508 1.00 95.38 416 LYS A N 1
ATOM 3494 C CA . LYS A 1 416 ? -3.551 19.148 24.933 1.00 95.38 416 LYS A CA 1
ATOM 3495 C C . LYS A 1 416 ? -3.604 20.575 25.477 1.00 95.38 416 LYS A C 1
ATOM 3497 O O . LYS A 1 416 ? -4.277 20.815 26.472 1.00 95.38 416 LYS A O 1
ATOM 3502 N N . ALA A 1 417 ? -2.986 21.525 24.775 1.00 95.19 417 ALA A N 1
ATOM 3503 C CA . ALA A 1 417 ? -3.012 22.928 25.178 1.00 95.19 417 ALA A CA 1
ATOM 3504 C C . ALA A 1 417 ? -4.439 23.507 25.215 1.00 95.19 417 ALA A C 1
ATOM 3506 O O . ALA A 1 417 ? -4.762 24.264 26.125 1.00 95.19 417 ALA A O 1
ATOM 3507 N N . LYS A 1 418 ? -5.313 23.139 24.262 1.00 94.00 418 LYS A N 1
ATOM 3508 C CA . LYS A 1 418 ? -6.721 23.570 24.247 1.00 94.00 418 LYS A CA 1
ATOM 3509 C C . LYS A 1 418 ? -7.469 23.038 25.466 1.00 94.00 418 LYS A C 1
ATOM 3511 O O . LYS A 1 418 ? -8.129 23.811 26.140 1.00 94.00 418 LYS A O 1
ATOM 3516 N N . ILE A 1 419 ? -7.360 21.745 25.771 1.00 94.12 419 ILE A N 1
ATOM 3517 C CA . ILE A 1 419 ? -8.133 21.157 26.873 1.00 94.12 419 ILE A CA 1
ATOM 3518 C C . ILE A 1 419 ? -7.666 21.631 28.257 1.00 94.12 419 ILE A C 1
ATOM 3520 O O . ILE A 1 419 ? -8.444 21.552 29.207 1.00 94.12 419 ILE A O 1
ATOM 3524 N N . GLU A 1 420 ? -6.428 22.114 28.396 1.00 93.75 420 GLU A N 1
ATOM 3525 C CA . GLU A 1 420 ? -5.856 22.644 29.645 1.00 93.75 420 GLU A CA 1
ATOM 3526 C C . GLU A 1 420 ? -6.389 24.028 30.053 1.00 93.75 420 GLU A C 1
ATOM 3528 O O . GLU A 1 420 ? -6.232 24.399 31.213 1.00 93.75 420 GLU A O 1
ATOM 3533 N N . LEU A 1 421 ? -7.049 24.767 29.153 1.00 90.44 421 LEU A N 1
ATOM 3534 C CA . LEU A 1 421 ? -7.590 26.105 29.444 1.00 90.44 421 LEU A CA 1
ATOM 3535 C C . LEU A 1 421 ? -8.786 26.090 30.418 1.00 90.44 421 LEU A C 1
ATOM 3537 O O . LEU A 1 421 ? -9.113 27.129 30.983 1.00 90.44 421 LEU A O 1
ATOM 3541 N N . ASP A 1 422 ? -9.407 24.920 30.621 1.00 83.12 422 ASP A N 1
ATOM 3542 C CA . ASP A 1 422 ? -10.518 24.653 31.557 1.00 83.12 422 ASP A CA 1
ATOM 3543 C C . ASP A 1 422 ? -11.750 25.575 31.411 1.00 83.12 422 ASP A C 1
ATOM 3545 O O . ASP A 1 422 ? -12.545 25.738 32.335 1.00 83.12 422 ASP A O 1
ATOM 3549 N N . ASP A 1 423 ? -11.940 26.164 30.228 1.00 91.88 423 ASP A N 1
ATOM 3550 C CA . ASP A 1 423 ? -13.167 26.872 29.852 1.00 91.88 423 ASP A CA 1
ATOM 3551 C C . ASP A 1 423 ? -14.264 25.914 29.332 1.00 91.88 423 ASP A C 1
ATOM 3553 O O . ASP A 1 423 ? -14.033 24.724 29.097 1.00 91.88 423 ASP A O 1
ATOM 3557 N N . GLU A 1 424 ? -15.486 26.426 29.150 1.00 89.00 424 GLU A N 1
ATOM 3558 C CA . GLU A 1 424 ? -16.646 25.643 28.688 1.00 89.00 424 GLU A CA 1
ATOM 3559 C C . GLU A 1 424 ? -16.373 24.916 27.362 1.00 89.00 424 GLU A C 1
ATOM 3561 O O . GLU A 1 424 ? -16.674 23.730 27.201 1.00 89.00 424 GLU A O 1
ATOM 3566 N N . LEU A 1 425 ? -15.716 25.600 26.426 1.00 90.06 425 LEU A N 1
ATOM 3567 C CA . LEU A 1 425 ? -15.352 25.033 25.136 1.00 90.06 425 LEU A CA 1
ATOM 3568 C C . LEU A 1 425 ? -14.309 23.919 25.311 1.00 90.06 425 LEU A C 1
ATOM 3570 O O . LEU A 1 425 ? -14.412 22.862 24.696 1.00 90.06 425 LEU A O 1
ATOM 3574 N N . SER A 1 426 ? -13.341 24.095 26.201 1.00 91.56 426 SER A N 1
ATOM 3575 C CA . SER A 1 426 ? -12.318 23.103 26.543 1.00 91.56 426 SER A CA 1
ATOM 3576 C C . SER A 1 426 ? -12.928 21.838 27.154 1.00 91.56 426 SER A C 1
ATOM 3578 O O . SER A 1 426 ? -12.492 20.726 26.839 1.00 91.56 426 SER A O 1
ATOM 3580 N N . GLN A 1 427 ? -13.987 21.972 27.959 1.00 90.44 427 GLN A N 1
ATOM 3581 C CA . GLN A 1 427 ? -14.768 20.838 28.469 1.00 90.44 427 GLN A CA 1
ATOM 3582 C C . GLN A 1 427 ? -15.524 20.108 27.348 1.00 90.44 427 GLN A C 1
ATOM 3584 O O . GLN A 1 427 ? -15.552 18.870 27.325 1.00 90.44 427 GLN A O 1
ATOM 3589 N N . LYS A 1 428 ? -16.073 20.840 26.367 1.00 91.12 428 LYS A N 1
ATOM 3590 C CA . LYS A 1 428 ? -16.657 20.239 25.154 1.00 91.12 428 LYS A CA 1
ATOM 3591 C C . LYS A 1 428 ? -15.612 19.468 24.352 1.00 91.12 428 LYS A C 1
ATOM 3593 O O . LYS A 1 428 ? -15.859 18.319 24.007 1.00 91.12 428 LYS A O 1
ATOM 3598 N N . TYR A 1 429 ? -14.412 20.013 24.146 1.00 93.00 429 TYR A N 1
ATOM 3599 C CA . TYR A 1 429 ? -13.321 19.281 23.485 1.00 93.00 429 TYR A CA 1
ATOM 3600 C C . TYR A 1 429 ? -13.007 17.956 24.195 1.00 93.00 429 TYR A C 1
ATOM 3602 O O . TYR A 1 429 ? -12.957 16.921 23.535 1.00 93.00 429 TYR A O 1
ATOM 3610 N N . ARG A 1 430 ? -12.870 17.961 25.531 1.00 90.62 430 ARG A N 1
ATOM 3611 C CA . ARG A 1 430 ? -12.591 16.743 26.323 1.00 90.62 430 ARG A CA 1
ATOM 3612 C C . ARG A 1 430 ? -13.684 15.680 26.208 1.00 90.62 430 ARG A C 1
ATOM 3614 O O . ARG A 1 430 ? -13.375 14.493 26.237 1.00 90.62 430 ARG A O 1
ATOM 3621 N N . SER A 1 431 ? -14.946 16.098 26.142 1.00 88.69 431 SER A N 1
ATOM 3622 C CA . SER A 1 431 ? -16.101 15.190 26.099 1.00 88.69 431 SER A CA 1
ATOM 3623 C C . SER A 1 431 ? -16.456 14.728 24.684 1.00 88.69 431 SER A C 1
ATOM 3625 O O . SER A 1 431 ? -17.003 13.636 24.523 1.00 88.69 431 SER A O 1
ATOM 3627 N N . CYS A 1 432 ? -16.129 15.529 23.667 1.00 90.19 432 CYS A N 1
ATOM 3628 C CA . CYS A 1 432 ? -16.556 15.303 22.290 1.00 90.19 432 CYS A CA 1
ATOM 3629 C C . CYS A 1 432 ? -15.437 14.803 21.369 1.00 90.19 432 CYS A C 1
ATOM 3631 O O . CYS A 1 432 ? -15.758 14.170 20.371 1.00 90.19 432 CYS A O 1
ATOM 3633 N N . ILE A 1 433 ? -14.150 15.042 21.655 1.00 91.38 433 ILE A N 1
ATOM 3634 C CA . ILE A 1 433 ? -13.039 14.548 20.822 1.00 91.38 433 ILE A CA 1
ATOM 3635 C C . ILE A 1 433 ? -12.302 13.404 21.522 1.00 91.38 433 ILE A C 1
ATOM 3637 O O . ILE A 1 433 ? -11.677 13.568 22.569 1.00 91.38 433 ILE A O 1
ATOM 3641 N N . ILE A 1 434 ? -12.313 12.235 20.888 1.00 89.06 434 ILE A N 1
ATOM 3642 C CA . ILE A 1 434 ? -11.630 11.026 21.344 1.00 89.06 434 ILE A CA 1
ATOM 3643 C C . ILE A 1 434 ? -10.318 10.872 20.574 1.00 89.06 434 ILE A C 1
ATOM 3645 O O . ILE A 1 434 ? -10.323 10.634 19.368 1.00 89.06 434 ILE A O 1
ATOM 3649 N N . THR A 1 435 ? -9.186 10.986 21.271 1.00 86.62 435 THR A N 1
ATOM 3650 C CA . THR A 1 435 ? -7.837 10.877 20.677 1.00 86.62 435 THR A CA 1
ATOM 3651 C C . THR A 1 435 ? -7.091 9.595 21.046 1.00 86.62 435 THR A C 1
ATOM 3653 O O . THR A 1 435 ? -6.071 9.282 20.446 1.00 86.62 435 THR A O 1
ATOM 3656 N N . ASN A 1 436 ? -7.585 8.832 22.022 1.00 72.12 436 ASN A N 1
ATOM 3657 C CA . ASN A 1 436 ? -6.942 7.617 22.533 1.00 72.12 436 ASN A CA 1
ATOM 3658 C C . ASN A 1 436 ? -7.384 6.323 21.821 1.00 72.12 436 ASN A C 1
ATOM 3660 O O . ASN A 1 436 ? -6.883 5.250 22.152 1.00 72.12 436 ASN A O 1
ATOM 3664 N N . MET A 1 437 ? -8.312 6.408 20.865 1.00 63.38 437 MET A N 1
ATOM 3665 C CA . MET A 1 437 ? -8.783 5.277 20.065 1.00 63.38 437 MET A CA 1
ATOM 3666 C C . MET A 1 437 ? -8.270 5.411 18.630 1.00 63.38 437 MET A C 1
ATOM 3668 O O . MET A 1 437 ? -8.890 6.096 17.824 1.00 63.38 437 MET A O 1
ATOM 3672 N N . SER A 1 438 ? -7.153 4.757 18.305 1.00 61.03 438 SER A N 1
ATOM 3673 C CA . SER A 1 438 ? -6.608 4.751 16.943 1.00 61.03 438 SER A CA 1
ATOM 3674 C C . SER A 1 438 ? -7.254 3.660 16.083 1.00 61.03 438 SER A C 1
ATOM 3676 O O . SER A 1 438 ? -7.466 2.533 16.541 1.00 61.03 438 SER A O 1
ATOM 3678 N N . CYS A 1 439 ? -7.534 3.976 14.820 1.00 71.19 439 CYS A N 1
ATOM 3679 C CA . CYS A 1 439 ? -7.844 2.975 13.796 1.00 71.19 439 CYS A CA 1
ATOM 3680 C C . CYS A 1 439 ? -6.531 2.530 13.135 1.00 71.19 439 CYS A C 1
ATOM 3682 O O . CYS A 1 439 ? -5.659 3.374 12.939 1.00 71.19 439 CYS A O 1
ATOM 3684 N N . ALA A 1 440 ? -6.377 1.248 12.781 1.00 77.31 440 ALA A N 1
ATOM 3685 C CA . ALA A 1 440 ? -5.211 0.851 11.989 1.00 77.31 440 ALA A CA 1
ATOM 3686 C C . ALA A 1 440 ? -5.347 1.444 10.580 1.00 77.31 440 ALA A C 1
ATOM 3688 O O . ALA A 1 440 ? -6.448 1.502 10.020 1.00 77.31 440 ALA A O 1
ATOM 3689 N N . GLU A 1 441 ? -4.255 1.911 9.986 1.00 85.12 441 GLU A N 1
ATOM 3690 C CA . GLU A 1 441 ? -4.348 2.735 8.777 1.00 85.12 441 GLU A CA 1
ATOM 3691 C C . GLU A 1 441 ? -4.798 1.921 7.567 1.00 85.12 441 GLU A C 1
ATOM 3693 O O . GLU A 1 441 ? -5.608 2.388 6.763 1.00 85.12 441 GLU A O 1
ATOM 3698 N N . SER A 1 442 ? -4.354 0.666 7.482 1.00 80.31 442 SER A N 1
ATOM 3699 C CA . SER A 1 442 ? -4.820 -0.289 6.474 1.00 80.31 442 SER A CA 1
ATOM 3700 C C . SER A 1 442 ? -6.338 -0.491 6.519 1.00 80.31 442 SER A C 1
ATOM 3702 O O . SER A 1 442 ? -6.963 -0.642 5.468 1.00 80.31 442 SER A O 1
ATOM 3704 N N . ASP A 1 443 ? -6.965 -0.414 7.695 1.00 77.19 443 ASP A N 1
ATOM 3705 C CA . ASP A 1 443 ? -8.419 -0.532 7.837 1.00 77.19 443 ASP A CA 1
ATOM 3706 C C . ASP A 1 443 ? -9.134 0.673 7.261 1.00 77.19 443 ASP A C 1
ATOM 3708 O O . ASP A 1 443 ? -10.125 0.528 6.550 1.00 77.19 443 ASP A O 1
ATOM 3712 N N . VAL A 1 444 ? -8.628 1.867 7.557 1.00 85.50 444 VAL A N 1
ATOM 3713 C CA . VAL A 1 444 ? -9.245 3.112 7.109 1.00 85.50 444 VAL A CA 1
ATOM 3714 C C . VAL A 1 444 ? -9.210 3.188 5.588 1.00 85.50 444 VAL A C 1
ATOM 3716 O O . VAL A 1 444 ? -10.246 3.374 4.945 1.00 85.50 444 VAL A O 1
ATOM 3719 N N . PHE A 1 445 ? -8.042 2.956 4.988 1.00 86.44 445 PHE A N 1
ATOM 3720 C CA . PHE A 1 445 ? -7.912 2.998 3.535 1.00 86.44 445 PHE A CA 1
ATOM 3721 C C . PHE A 1 445 ? -8.641 1.843 2.842 1.00 86.44 445 PHE A C 1
ATOM 3723 O O . PHE A 1 445 ? -9.277 2.071 1.811 1.00 86.44 445 PHE A O 1
ATOM 3730 N N . SER A 1 446 ? -8.612 0.626 3.396 1.00 78.44 446 SER A N 1
ATOM 3731 C CA . SER A 1 446 ? -9.367 -0.491 2.815 1.00 78.44 446 SER A CA 1
ATOM 3732 C C . SER A 1 446 ? -10.882 -0.292 2.931 1.00 78.44 446 SER A C 1
ATOM 3734 O O . SER A 1 446 ? -11.612 -0.677 2.018 1.00 78.44 446 SER A O 1
ATOM 3736 N N . SER A 1 447 ? -11.359 0.379 3.984 1.00 79.44 447 SER A N 1
ATOM 3737 C CA . SER A 1 447 ? -12.770 0.751 4.132 1.00 79.44 447 SER A CA 1
ATOM 3738 C C . SER A 1 447 ? -13.205 1.728 3.043 1.00 79.44 447 SER A C 1
ATOM 3740 O O . SER A 1 447 ? -14.271 1.542 2.458 1.00 79.44 447 SER A O 1
ATOM 3742 N N . PHE A 1 448 ? -12.379 2.727 2.705 1.00 82.38 448 PHE A N 1
ATOM 3743 C CA . PHE A 1 448 ? -12.644 3.607 1.560 1.00 82.38 448 PHE A CA 1
ATOM 3744 C C . PHE A 1 448 ? -12.668 2.842 0.236 1.00 82.38 448 PHE A C 1
ATOM 3746 O O . PHE A 1 448 ? -13.588 3.023 -0.566 1.00 82.38 448 PHE A O 1
ATOM 3753 N N . ASP A 1 449 ? -11.690 1.963 0.016 1.00 77.44 449 ASP A N 1
ATOM 3754 C CA . ASP A 1 449 ? -11.623 1.134 -1.185 1.00 77.44 449 ASP A CA 1
ATOM 3755 C C . ASP A 1 449 ? -12.900 0.304 -1.353 1.00 77.44 449 ASP A C 1
ATOM 3757 O O . ASP A 1 449 ? -13.514 0.336 -2.422 1.00 77.44 449 ASP A O 1
ATOM 3761 N N . THR A 1 450 ? -13.357 -0.365 -0.294 1.00 73.75 450 THR A N 1
ATOM 3762 C CA . THR A 1 450 ? -14.617 -1.119 -0.285 1.00 73.75 450 THR A CA 1
ATOM 3763 C C . THR A 1 450 ? -15.814 -0.201 -0.518 1.00 73.75 450 THR A C 1
ATOM 3765 O O . THR A 1 450 ? -16.625 -0.449 -1.412 1.00 73.75 450 THR A O 1
ATOM 3768 N N . TYR A 1 451 ? -15.915 0.898 0.231 1.00 74.88 451 TYR A N 1
ATOM 3769 C CA . TYR A 1 451 ? -17.050 1.815 0.158 1.00 74.88 451 TYR A CA 1
ATOM 3770 C C . TYR A 1 451 ? -17.279 2.338 -1.261 1.00 74.88 451 TYR A C 1
ATOM 3772 O O . TYR A 1 451 ? -18.424 2.356 -1.711 1.00 74.88 451 TYR A O 1
ATOM 3780 N N . PHE A 1 452 ? -16.226 2.679 -2.012 1.00 70.50 452 PHE A N 1
ATOM 3781 C CA . PHE A 1 452 ? -16.365 3.195 -3.379 1.00 70.50 452 PHE A CA 1
ATOM 3782 C C . PHE A 1 452 ? -16.376 2.119 -4.474 1.00 70.50 452 PHE A C 1
ATOM 3784 O O . PHE A 1 452 ? -17.044 2.328 -5.485 1.00 70.50 452 PHE A O 1
ATOM 3791 N N . SER A 1 453 ? -15.722 0.969 -4.280 1.00 63.50 453 SER A N 1
ATOM 3792 C CA . SER A 1 453 ? -15.707 -0.123 -5.272 1.00 63.50 453 SER A CA 1
ATOM 3793 C C . SER A 1 453 ? -17.009 -0.928 -5.340 1.00 63.50 453 SER A C 1
ATOM 3795 O O . SER A 1 453 ? -17.282 -1.540 -6.370 1.00 63.50 453 SER A O 1
ATOM 3797 N N . ASN A 1 454 ? -17.837 -0.901 -4.289 1.00 59.69 454 ASN A N 1
ATOM 3798 C CA . ASN A 1 454 ? -19.091 -1.657 -4.239 1.00 59.69 454 ASN A CA 1
ATOM 3799 C C . ASN A 1 454 ? -20.057 -1.276 -5.381 1.00 59.69 454 ASN A C 1
ATOM 3801 O O . ASN A 1 454 ? -20.629 -0.184 -5.359 1.00 59.69 454 ASN A O 1
ATOM 3805 N N . SER A 1 455 ? -20.259 -2.191 -6.333 1.00 52.19 455 SER A N 1
ATOM 3806 C CA . SER A 1 455 ? -21.287 -2.143 -7.388 1.00 52.19 455 SER A CA 1
ATOM 3807 C C . SER A 1 455 ? -22.648 -2.692 -6.945 1.00 52.19 455 SER A C 1
ATOM 3809 O O . SER A 1 455 ? -23.643 -2.448 -7.618 1.00 52.19 455 SER A O 1
ATOM 3811 N N . TYR A 1 456 ? -22.687 -3.423 -5.828 1.00 55.28 456 TYR A N 1
ATOM 3812 C CA . TYR A 1 456 ? -23.888 -4.056 -5.288 1.00 55.28 456 TYR A CA 1
ATOM 3813 C C . TYR A 1 456 ? -24.570 -3.147 -4.269 1.00 55.28 456 TYR A C 1
ATOM 3815 O O . TYR A 1 456 ? -24.167 -3.122 -3.103 1.00 55.28 456 TYR A O 1
ATOM 3823 N N . GLU A 1 457 ? -25.568 -2.388 -4.726 1.00 58.56 457 GLU A N 1
ATOM 3824 C CA . GLU A 1 457 ? -26.398 -1.523 -3.874 1.00 58.56 457 GLU A CA 1
ATOM 3825 C C . GLU A 1 457 ? -27.243 -2.342 -2.871 1.00 58.56 457 GLU A C 1
ATOM 3827 O O . GLU A 1 457 ? -27.467 -1.868 -1.761 1.00 58.56 457 GLU A O 1
ATOM 3832 N N . ASP A 1 458 ? -27.575 -3.602 -3.192 1.00 66.44 458 ASP A N 1
ATOM 3833 C CA . ASP A 1 458 ? -28.429 -4.480 -2.368 1.00 66.44 458 ASP A CA 1
ATOM 3834 C C . ASP A 1 458 ? -27.666 -5.508 -1.508 1.00 66.44 458 ASP A C 1
ATOM 3836 O O . ASP A 1 458 ? -28.292 -6.318 -0.820 1.00 66.44 458 ASP A O 1
ATOM 3840 N N . LEU A 1 459 ? -26.323 -5.512 -1.523 1.00 79.19 459 LEU A N 1
ATOM 3841 C CA . LEU A 1 459 ? -25.558 -6.465 -0.710 1.00 79.19 459 LEU A CA 1
ATOM 3842 C C . LEU A 1 459 ? -25.453 -5.991 0.741 1.00 79.19 459 LEU A C 1
ATOM 3844 O O . LEU A 1 459 ? -24.661 -5.093 1.055 1.00 79.19 459 LEU A O 1
ATOM 3848 N N . SER A 1 460 ? -26.171 -6.674 1.625 1.00 85.12 460 SER A N 1
ATOM 3849 C CA . SER A 1 460 ? -26.104 -6.500 3.076 1.00 85.12 460 SER A CA 1
ATOM 3850 C C . SER A 1 460 ? -25.240 -7.583 3.729 1.00 85.12 460 SER A C 1
ATOM 3852 O O . SER A 1 460 ? -25.181 -8.721 3.266 1.00 85.12 460 SER A O 1
ATOM 3854 N N . LEU A 1 461 ? -24.526 -7.215 4.796 1.00 90.12 461 LEU A N 1
ATOM 3855 C CA . LEU A 1 461 ? -23.781 -8.150 5.638 1.00 90.12 461 LEU A CA 1
ATOM 3856 C C . LEU A 1 461 ? -24.454 -8.193 7.008 1.00 90.12 461 LEU A C 1
ATOM 3858 O O . LEU A 1 461 ? -24.633 -7.146 7.630 1.00 90.12 461 LEU A O 1
ATOM 3862 N N . MET A 1 462 ? -24.808 -9.385 7.473 1.00 92.12 462 MET A N 1
ATOM 3863 C CA . MET A 1 462 ? -25.540 -9.596 8.722 1.00 92.12 462 MET A CA 1
ATOM 3864 C C . MET A 1 462 ? -24.806 -10.613 9.593 1.00 92.12 462 MET A C 1
ATOM 3866 O O . MET A 1 462 ? -24.384 -11.653 9.101 1.00 92.12 462 MET A O 1
ATOM 3870 N N . GLU A 1 463 ? -24.682 -10.330 10.889 1.00 95.88 463 GLU A N 1
ATOM 3871 C CA . GLU A 1 463 ? -24.332 -11.348 11.882 1.00 95.88 463 GLU A CA 1
ATOM 3872 C C . GLU A 1 463 ? -25.601 -12.110 12.287 1.00 95.88 463 GLU A C 1
ATOM 3874 O O . GLU A 1 463 ? -26.633 -11.495 12.556 1.00 95.88 463 GLU A O 1
ATOM 3879 N N . VAL A 1 464 ? -25.537 -13.441 12.319 1.00 96.25 464 VAL A N 1
ATOM 3880 C CA . VAL A 1 464 ? -26.674 -14.281 12.711 1.00 96.25 464 VAL A CA 1
ATOM 3881 C C . VAL A 1 464 ? -26.931 -14.140 14.208 1.00 96.25 464 VAL A C 1
ATOM 3883 O O . VAL A 1 464 ? -26.030 -14.329 15.026 1.00 96.25 464 VAL A O 1
ATOM 3886 N N . ASN A 1 465 ? -28.185 -13.875 14.568 1.00 92.38 465 ASN A N 1
ATOM 3887 C CA . ASN A 1 465 ? -28.643 -13.845 15.949 1.00 92.38 465 ASN A CA 1
ATOM 3888 C C . ASN A 1 465 ? -29.606 -15.013 16.185 1.00 92.38 465 ASN A C 1
ATOM 3890 O O . ASN A 1 465 ? -30.670 -15.086 15.578 1.00 92.38 465 ASN A O 1
ATOM 3894 N N . ILE A 1 466 ? -29.270 -15.909 17.115 1.00 92.94 466 ILE A N 1
ATOM 3895 C CA . ILE A 1 466 ? -30.082 -17.103 17.387 1.00 92.94 466 ILE A CA 1
ATOM 3896 C C . ILE A 1 466 ? -31.506 -16.790 17.870 1.00 92.94 466 ILE A C 1
ATOM 3898 O O . ILE A 1 466 ? -32.415 -17.599 17.683 1.00 92.94 466 ILE A O 1
ATOM 3902 N N . GLN A 1 467 ? -31.724 -15.618 18.469 1.00 92.25 467 GLN A N 1
ATOM 3903 C CA . GLN A 1 467 ? -33.048 -15.163 18.894 1.00 92.25 467 GLN A CA 1
ATOM 3904 C C . GLN A 1 467 ? -33.884 -14.611 17.727 1.00 92.25 467 GLN A C 1
ATOM 3906 O O . GLN A 1 467 ? -35.112 -14.540 17.830 1.00 92.25 467 GLN A O 1
ATOM 3911 N N . ASP A 1 468 ? -33.250 -14.258 16.606 1.00 92.12 468 ASP A N 1
ATOM 3912 C CA . ASP A 1 468 ? -33.904 -13.714 15.419 1.00 92.12 468 ASP A CA 1
ATOM 3913 C C . ASP A 1 468 ? -34.197 -14.811 14.384 1.00 92.12 468 ASP A C 1
ATOM 3915 O O . ASP A 1 468 ? -33.327 -15.241 13.622 1.00 92.12 468 ASP A O 1
ATOM 3919 N N . LYS A 1 469 ? -35.458 -15.262 14.338 1.00 90.00 469 LYS A N 1
ATOM 3920 C CA . LYS A 1 469 ? -35.904 -16.350 13.446 1.00 90.00 469 LYS A CA 1
ATOM 3921 C C . LYS A 1 469 ? -35.572 -16.114 11.960 1.00 90.00 469 LYS A C 1
ATOM 3923 O O . LYS A 1 469 ? -35.125 -17.072 11.329 1.00 90.00 469 LYS A O 1
ATOM 3928 N N . PRO A 1 470 ? -35.782 -14.914 11.377 1.00 90.88 470 PRO A N 1
ATOM 3929 C CA . PRO A 1 470 ? -35.323 -14.597 10.026 1.00 90.88 470 PRO A CA 1
ATOM 3930 C C . PRO A 1 470 ? -33.829 -14.858 9.799 1.00 90.88 470 PRO A C 1
ATOM 3932 O O . PRO A 1 470 ? -33.488 -15.535 8.829 1.00 90.88 470 PRO A O 1
ATOM 3935 N N . SER A 1 471 ? -32.942 -14.402 10.689 1.00 92.88 471 SER A N 1
ATOM 3936 C CA . SER A 1 471 ? -31.500 -14.646 10.534 1.00 92.88 471 SER A CA 1
ATOM 3937 C C . SER A 1 471 ? -31.137 -16.136 10.591 1.00 92.88 471 SER A C 1
ATOM 3939 O O . SER A 1 471 ? -30.311 -16.605 9.808 1.00 92.88 471 SER A O 1
ATOM 3941 N N . VAL A 1 472 ? -31.807 -16.916 11.448 1.00 93.88 472 VAL A N 1
ATOM 3942 C CA . VAL A 1 472 ? -31.611 -18.374 11.537 1.00 93.88 472 VAL A CA 1
ATOM 3943 C C . VAL A 1 472 ? -32.112 -19.081 10.273 1.00 93.88 472 VAL A C 1
ATOM 3945 O O . VAL A 1 472 ? -31.500 -20.047 9.818 1.00 93.88 472 VAL A O 1
ATOM 3948 N N . ALA A 1 473 ? -33.195 -18.594 9.660 1.00 91.56 473 ALA A N 1
ATOM 3949 C CA . ALA A 1 473 ? -33.675 -19.122 8.384 1.00 91.56 473 ALA A CA 1
ATOM 3950 C C . ALA A 1 473 ? -32.660 -18.881 7.252 1.00 91.56 473 ALA A C 1
ATOM 3952 O O . ALA A 1 473 ? -32.364 -19.807 6.495 1.00 91.56 473 ALA A O 1
ATOM 3953 N N . LEU A 1 474 ? -32.070 -17.682 7.191 1.00 94.94 474 LEU A N 1
ATOM 3954 C CA . LEU A 1 474 ? -30.996 -17.352 6.246 1.00 94.94 474 LEU A CA 1
ATOM 3955 C C . LEU A 1 474 ? -29.739 -18.203 6.483 1.00 94.94 474 LEU A C 1
ATOM 3957 O O . LEU A 1 474 ? -29.104 -18.647 5.529 1.00 94.94 474 LEU A O 1
ATOM 3961 N N . LEU A 1 475 ? -29.411 -18.517 7.741 1.00 96.50 475 LEU A N 1
ATOM 3962 C CA . LEU A 1 475 ? -28.343 -19.469 8.060 1.00 96.50 475 LEU A CA 1
ATOM 3963 C C . LEU A 1 475 ? -28.641 -20.870 7.504 1.00 96.50 475 LEU A C 1
ATOM 3965 O O . LEU A 1 475 ? -27.759 -21.502 6.921 1.00 96.50 475 LEU A O 1
ATOM 3969 N N . GLY A 1 476 ? -29.875 -21.359 7.642 1.00 92.81 476 GLY A N 1
ATOM 3970 C CA . GLY A 1 476 ? -30.288 -22.636 7.052 1.00 92.81 476 GLY A CA 1
ATOM 3971 C C . GLY A 1 476 ? -30.173 -22.644 5.521 1.00 92.81 476 GLY A C 1
ATOM 3972 O O . GLY A 1 476 ? -29.724 -23.631 4.926 1.00 92.81 476 GLY A O 1
ATOM 3973 N N . GLU A 1 477 ? -30.512 -21.530 4.876 1.00 93.00 477 GLU A N 1
ATOM 3974 C CA . GLU A 1 477 ? -30.339 -21.342 3.434 1.00 93.00 477 GLU A CA 1
ATOM 3975 C C . GLU A 1 477 ? -28.859 -21.358 3.031 1.00 93.00 477 GLU A C 1
ATOM 3977 O O . GLU A 1 477 ? -28.477 -22.118 2.138 1.00 93.00 477 GLU A O 1
ATOM 3982 N N . TYR A 1 478 ? -28.006 -20.592 3.718 1.00 95.75 478 TYR A N 1
ATOM 3983 C CA . TYR A 1 478 ? -26.554 -20.617 3.520 1.00 95.75 478 TYR A CA 1
ATOM 3984 C C . TYR A 1 478 ? -25.991 -22.031 3.655 1.00 95.75 478 TYR A C 1
ATOM 3986 O O . TYR A 1 478 ? -25.226 -22.489 2.798 1.00 95.75 478 TYR A O 1
ATOM 3994 N N . TYR A 1 479 ? -26.400 -22.737 4.713 1.00 95.25 479 TYR A N 1
ATOM 3995 C CA . TYR A 1 479 ? -25.915 -24.075 5.006 1.00 95.25 479 TYR A CA 1
ATOM 3996 C C . TYR A 1 479 ? -26.206 -25.031 3.847 1.00 95.25 479 TYR A C 1
ATOM 3998 O O . TYR A 1 479 ? -25.315 -25.703 3.330 1.00 95.25 479 TYR A O 1
ATOM 4006 N N . THR A 1 480 ? -27.462 -25.057 3.408 1.00 92.31 480 THR A N 1
ATOM 4007 C CA . THR A 1 480 ? -27.950 -26.010 2.405 1.00 92.31 480 THR A CA 1
ATOM 4008 C C . THR A 1 480 ? -27.536 -25.667 0.977 1.00 92.31 480 THR A C 1
ATOM 4010 O O . THR A 1 480 ? -27.292 -26.575 0.185 1.00 92.31 480 THR A O 1
ATOM 4013 N N . SER A 1 481 ? -27.443 -24.384 0.626 1.00 89.81 481 SER A N 1
ATOM 4014 C CA . SER A 1 481 ? -27.160 -23.961 -0.752 1.00 89.81 481 SER A CA 1
ATOM 4015 C C . SER A 1 481 ? -25.668 -23.786 -1.043 1.00 89.81 481 SER A C 1
ATOM 4017 O O . SER A 1 481 ? -25.225 -24.067 -2.160 1.00 89.81 481 SER A O 1
ATOM 4019 N N . ILE A 1 482 ? -24.880 -23.355 -0.053 1.00 93.44 482 ILE A N 1
ATOM 4020 C CA . ILE A 1 482 ? -23.484 -22.937 -0.245 1.00 93.44 482 ILE A CA 1
ATOM 4021 C C . ILE A 1 482 ? -22.539 -23.801 0.595 1.00 93.44 482 ILE A C 1
ATOM 4023 O O . ILE A 1 482 ? -21.662 -24.460 0.037 1.00 93.44 482 ILE A O 1
ATOM 4027 N N . TYR A 1 483 ? -22.724 -23.840 1.916 1.00 92.62 483 TYR A N 1
ATOM 4028 C CA . TYR A 1 483 ? -21.757 -24.433 2.848 1.00 92.62 483 TYR A CA 1
ATOM 4029 C C . TYR A 1 483 ? -21.500 -25.925 2.585 1.00 92.62 483 TYR A C 1
ATOM 4031 O O . TYR A 1 483 ? -20.352 -26.341 2.442 1.00 92.62 483 TYR A O 1
ATOM 4039 N N . ILE A 1 484 ? -22.557 -26.737 2.448 1.00 90.88 484 ILE A N 1
ATOM 4040 C CA . ILE A 1 484 ? -22.410 -28.191 2.250 1.00 90.88 484 ILE A CA 1
ATOM 4041 C C . ILE A 1 484 ? -21.706 -28.574 0.944 1.00 90.88 484 ILE A C 1
ATOM 4043 O O . ILE A 1 484 ? -21.190 -29.689 0.857 1.00 90.88 484 ILE A O 1
ATOM 4047 N N . ASN A 1 485 ? -21.727 -27.682 -0.051 1.00 87.25 485 ASN A N 1
ATOM 4048 C CA . ASN A 1 485 ? -21.100 -27.875 -1.356 1.00 87.25 485 ASN A CA 1
ATOM 4049 C C . ASN A 1 485 ? -19.659 -27.351 -1.373 1.00 87.25 485 ASN A C 1
ATOM 4051 O O . ASN A 1 485 ? -18.852 -27.830 -2.163 1.00 87.25 485 ASN A O 1
ATOM 4055 N N . ALA A 1 486 ? -19.348 -26.375 -0.516 1.00 85.69 486 ALA A N 1
ATOM 4056 C CA . ALA A 1 486 ? -18.023 -25.778 -0.413 1.00 85.69 486 ALA A CA 1
ATOM 4057 C C . ALA A 1 486 ? -17.033 -26.647 0.379 1.00 85.69 486 ALA A C 1
ATOM 4059 O O . ALA A 1 486 ? -15.845 -26.615 0.075 1.00 85.69 486 ALA A O 1
ATOM 4060 N N . PHE A 1 487 ? -17.510 -27.424 1.359 1.00 83.75 487 PHE A N 1
ATOM 4061 C CA . PHE A 1 487 ? -16.649 -28.183 2.272 1.00 83.75 487 PHE A CA 1
ATOM 4062 C C . PHE A 1 487 ? -16.928 -29.699 2.241 1.00 83.75 487 PHE A C 1
ATOM 4064 O O . PHE A 1 487 ? -18.096 -30.115 2.297 1.00 83.75 487 PHE A O 1
ATOM 4071 N N . PRO A 1 488 ? -15.884 -30.552 2.201 1.00 78.19 488 PRO A N 1
ATOM 4072 C CA . PRO A 1 488 ? -16.016 -32.005 2.308 1.00 78.19 488 PRO A CA 1
ATOM 4073 C C . PRO A 1 488 ? -16.735 -32.453 3.589 1.00 78.19 488 PRO A C 1
ATOM 4075 O O . PRO A 1 488 ? -16.689 -31.798 4.627 1.00 78.19 488 PRO A O 1
ATOM 4078 N N . LYS A 1 489 ? -17.391 -33.622 3.552 1.00 75.44 489 LYS A N 1
ATOM 4079 C CA . LYS A 1 489 ? -18.213 -34.126 4.674 1.00 75.44 489 LYS A CA 1
ATOM 4080 C C . LYS A 1 489 ? -17.427 -34.298 5.986 1.00 75.44 489 LYS A C 1
ATOM 4082 O O . LYS A 1 489 ? -17.998 -34.155 7.061 1.00 75.44 489 LYS A O 1
ATOM 4087 N N . ASN A 1 490 ? -16.152 -34.647 5.886 1.00 70.31 490 ASN A N 1
ATOM 4088 C CA . ASN A 1 490 ? -15.222 -34.857 6.995 1.00 70.31 490 ASN A CA 1
ATOM 4089 C C . ASN A 1 490 ? -14.740 -33.539 7.629 1.00 70.31 490 ASN A C 1
ATOM 4091 O O . ASN A 1 490 ? -14.499 -33.522 8.833 1.00 70.31 490 ASN A O 1
ATOM 4095 N N . GLU A 1 491 ? -14.685 -32.456 6.854 1.00 72.12 491 GLU A N 1
ATOM 4096 C CA . GLU A 1 491 ? -14.140 -31.147 7.256 1.00 72.12 491 GLU A CA 1
ATOM 4097 C C . GLU A 1 491 ? -15.223 -30.134 7.649 1.00 72.12 491 GLU A C 1
ATOM 4099 O O . GLU A 1 491 ? -14.941 -29.143 8.311 1.00 72.12 491 GLU A O 1
ATOM 4104 N N . ARG A 1 492 ? -16.476 -30.373 7.250 1.00 80.38 492 ARG A N 1
ATOM 4105 C CA . ARG A 1 492 ? -17.594 -29.465 7.516 1.00 80.38 492 ARG A CA 1
ATOM 4106 C C . ARG A 1 492 ? -18.266 -29.725 8.866 1.00 80.38 492 ARG A C 1
ATOM 4108 O O . ARG A 1 492 ? -18.383 -30.873 9.306 1.00 80.38 492 ARG A O 1
ATOM 4115 N N . GLU A 1 493 ? -18.815 -28.664 9.440 1.00 86.81 493 GLU A N 1
ATOM 4116 C CA . GLU A 1 493 ? -19.653 -28.693 10.636 1.00 86.81 493 GLU A CA 1
ATOM 4117 C C . GLU A 1 493 ? -21.127 -29.008 10.292 1.00 86.81 493 GLU A C 1
ATOM 4119 O O . GLU A 1 493 ? -21.612 -28.788 9.173 1.00 86.81 493 GLU A O 1
ATOM 4124 N N . SER A 1 494 ? -21.864 -29.577 11.242 1.00 89.69 494 SER A N 1
ATOM 4125 C CA . SER A 1 494 ? -23.310 -29.780 11.152 1.00 89.69 494 SER A CA 1
ATOM 4126 C C . SER A 1 494 ? -24.078 -28.489 11.456 1.00 89.69 494 SER A C 1
ATOM 4128 O O . SER A 1 494 ? -23.656 -27.675 12.273 1.00 89.69 494 SER A O 1
ATOM 4130 N N . LEU A 1 495 ? -25.242 -28.303 10.823 1.00 92.38 495 LEU A N 1
ATOM 4131 C CA . LEU A 1 495 ? -26.102 -27.151 11.117 1.00 92.38 495 LEU A CA 1
ATOM 4132 C C . LEU A 1 495 ? -26.541 -27.134 12.590 1.00 92.38 495 LEU A C 1
ATOM 4134 O O . LEU A 1 495 ? -26.582 -26.068 13.198 1.00 92.38 495 LEU A O 1
ATOM 4138 N N . ASP A 1 496 ? -26.815 -28.309 13.163 1.00 91.44 496 ASP A N 1
ATOM 4139 C CA . ASP A 1 496 ? -27.207 -28.453 14.567 1.00 91.44 496 ASP A CA 1
ATOM 4140 C C . ASP A 1 496 ? -26.110 -27.947 15.513 1.00 91.44 496 ASP A C 1
ATOM 4142 O O . ASP A 1 496 ? -26.407 -27.220 16.459 1.00 91.44 496 ASP A O 1
ATOM 4146 N N . ASN A 1 497 ? -24.841 -28.248 15.221 1.00 91.56 497 ASN A N 1
ATOM 4147 C CA . ASN A 1 497 ? -23.715 -27.741 16.002 1.00 91.56 497 ASN A CA 1
ATOM 4148 C C . ASN A 1 497 ? -23.543 -26.228 15.840 1.00 91.56 497 ASN A C 1
ATOM 4150 O O . ASN A 1 497 ? -23.394 -25.539 16.842 1.00 91.56 497 ASN A O 1
ATOM 4154 N N . ILE A 1 498 ? -23.640 -25.678 14.623 1.00 94.56 498 ILE A N 1
ATOM 4155 C CA . ILE A 1 498 ? -23.572 -24.215 14.417 1.00 94.56 498 ILE A CA 1
ATOM 4156 C C . ILE A 1 498 ? -24.670 -23.505 15.234 1.00 94.56 498 ILE A C 1
ATOM 4158 O O . ILE A 1 498 ? -24.414 -22.492 15.890 1.00 94.56 498 ILE A O 1
ATOM 4162 N N . ILE A 1 499 ? -25.890 -24.050 15.235 1.00 95.56 499 ILE A N 1
ATOM 4163 C CA . ILE A 1 499 ? -27.019 -23.548 16.032 1.00 95.56 499 ILE A CA 1
ATOM 4164 C C . ILE A 1 499 ? -26.733 -23.659 17.536 1.00 95.56 499 ILE A C 1
ATOM 4166 O O . ILE A 1 499 ? -26.956 -22.695 18.274 1.00 95.56 499 ILE A O 1
ATOM 4170 N N . ASP A 1 500 ? -26.216 -24.799 17.999 1.00 93.00 500 ASP A N 1
ATOM 4171 C CA . ASP A 1 500 ? -25.811 -25.001 19.394 1.00 93.00 500 ASP A CA 1
ATOM 4172 C C . ASP A 1 500 ? -24.728 -23.996 19.819 1.00 93.00 500 ASP A C 1
ATOM 4174 O O . ASP A 1 500 ? -24.787 -23.444 20.918 1.00 93.00 500 ASP A O 1
ATOM 4178 N N . TYR A 1 501 ? -23.779 -23.672 18.940 1.00 94.12 501 TYR A N 1
ATOM 4179 C CA . TYR A 1 501 ? -22.699 -22.724 19.228 1.00 94.12 501 TYR A CA 1
ATOM 4180 C C . TYR A 1 501 ? -23.231 -21.299 19.382 1.00 94.12 501 TYR A C 1
ATOM 4182 O O . TYR A 1 501 ? -22.893 -20.615 20.354 1.00 94.12 501 TYR A O 1
ATOM 4190 N N . LEU A 1 502 ? -24.141 -20.879 18.501 1.00 95.31 502 LEU A N 1
ATOM 4191 C CA . LEU A 1 502 ? -24.850 -19.606 18.645 1.00 95.31 502 LEU A CA 1
ATOM 4192 C C . LEU A 1 502 ? -25.697 -19.571 19.929 1.00 95.31 502 LEU A C 1
ATOM 4194 O O . LEU A 1 502 ? -25.710 -18.558 20.630 1.00 95.31 502 LEU A O 1
ATOM 4198 N N . SER A 1 503 ? -26.353 -20.678 20.292 1.00 94.75 503 SER A N 1
ATOM 4199 C CA . SER A 1 503 ? -27.104 -20.764 21.550 1.00 94.75 503 SER A CA 1
ATOM 4200 C C . SER A 1 503 ? -26.191 -20.686 22.778 1.00 94.75 503 SER A C 1
ATOM 4202 O O . SER A 1 503 ? -26.535 -20.017 23.752 1.00 94.75 503 SER A O 1
ATOM 4204 N N . LYS A 1 504 ? -25.023 -21.333 22.752 1.00 93.19 504 LYS A N 1
ATOM 4205 C CA . LYS A 1 504 ? -24.014 -21.270 23.821 1.00 93.19 504 LYS A CA 1
ATOM 4206 C C . LYS A 1 504 ? -23.459 -19.863 23.999 1.00 93.19 504 LYS A C 1
ATOM 4208 O O . LYS A 1 504 ? -23.268 -19.440 25.139 1.00 93.19 504 LYS A O 1
ATOM 4213 N N . LYS A 1 505 ? -23.223 -19.140 22.900 1.00 92.75 505 LYS A N 1
ATOM 4214 C CA . LYS A 1 505 ? -22.865 -17.716 22.927 1.00 92.75 505 LYS A CA 1
ATOM 4215 C C . LYS A 1 505 ? -23.924 -16.895 23.649 1.00 92.75 505 LYS A C 1
ATOM 4217 O O . LYS A 1 505 ? -23.585 -16.214 24.611 1.00 92.75 505 LYS A O 1
ATOM 4222 N N . GLU A 1 506 ? -25.183 -17.009 23.237 1.00 92.44 506 GLU A N 1
ATOM 4223 C CA . GLU A 1 506 ? -26.280 -16.240 23.836 1.00 92.44 506 GLU A CA 1
ATOM 4224 C C . GLU A 1 506 ? -26.451 -16.544 25.332 1.00 92.44 506 GLU A C 1
ATOM 4226 O O . GLU A 1 506 ? -26.696 -15.657 26.143 1.00 92.44 506 GLU A O 1
ATOM 4231 N N . ASN A 1 507 ? -26.225 -17.800 25.722 1.00 93.06 507 ASN A N 1
ATOM 4232 C CA . ASN A 1 507 ? -26.277 -18.238 27.116 1.00 93.06 507 ASN A CA 1
ATOM 4233 C C . ASN A 1 507 ? -24.990 -17.934 27.917 1.00 93.06 507 ASN A C 1
ATOM 4235 O O . ASN A 1 507 ? -24.869 -18.357 29.067 1.00 93.06 507 ASN A O 1
ATOM 4239 N N . GLY A 1 508 ? -24.013 -17.233 27.331 1.00 90.94 508 GLY A N 1
ATOM 4240 C CA . GLY A 1 508 ? -22.797 -16.776 28.010 1.00 90.94 508 GLY A CA 1
ATOM 4241 C C . GLY A 1 508 ? -21.719 -17.841 28.245 1.00 90.94 508 GLY A C 1
ATOM 4242 O O . GLY A 1 508 ? -20.772 -17.584 28.988 1.00 90.94 508 GLY A O 1
ATOM 4243 N N . TRP A 1 509 ? -21.808 -19.020 27.619 1.00 92.44 509 TRP A N 1
ATOM 4244 C CA . TRP A 1 509 ? -20.845 -20.119 27.816 1.00 92.44 509 TRP A CA 1
ATOM 4245 C C . TRP A 1 509 ? -19.408 -19.733 27.429 1.00 92.44 509 TRP A C 1
ATOM 4247 O O . TRP A 1 509 ? -18.450 -20.158 28.072 1.00 92.44 509 TRP A O 1
ATOM 4257 N N . TYR A 1 510 ? -19.255 -18.889 26.406 1.00 90.62 510 TYR A N 1
ATOM 4258 C CA . TYR A 1 510 ? -17.952 -18.409 25.939 1.00 90.62 510 TYR A CA 1
ATOM 4259 C C . TYR A 1 510 ? -17.299 -17.384 26.883 1.00 90.62 510 TYR A C 1
ATOM 4261 O O . TYR A 1 510 ? -16.102 -17.108 26.762 1.00 90.62 510 TYR A O 1
ATOM 4269 N N . GLY A 1 511 ? -18.044 -16.835 27.848 1.00 92.31 511 GLY A N 1
ATOM 4270 C CA . GLY A 1 511 ? -17.549 -15.820 28.772 1.00 92.31 511 GLY A CA 1
ATOM 4271 C C . GLY A 1 511 ? -17.033 -14.582 28.036 1.00 92.31 511 GLY A C 1
ATOM 4272 O O . GLY A 1 511 ? -17.811 -13.807 27.495 1.00 92.31 511 GLY A O 1
ATOM 4273 N N . LYS A 1 512 ? -15.711 -14.385 28.051 1.00 93.94 512 LYS A N 1
ATOM 4274 C CA . LYS A 1 512 ? -15.030 -13.270 27.370 1.00 93.94 512 LYS A CA 1
ATOM 4275 C C . LYS A 1 512 ? -14.646 -13.557 25.913 1.00 93.94 512 LYS A C 1
ATOM 4277 O O . LYS A 1 512 ? -14.251 -12.632 25.203 1.00 93.94 512 LYS A O 1
ATOM 4282 N N . ASN A 1 513 ? -14.703 -14.823 25.504 1.00 95.94 513 ASN A N 1
ATOM 4283 C CA . ASN A 1 513 ? -14.512 -15.248 24.120 1.00 95.94 513 ASN A CA 1
ATOM 4284 C C . ASN A 1 513 ? -15.796 -14.997 23.323 1.00 95.94 513 ASN A C 1
ATOM 4286 O O . ASN A 1 513 ? -16.845 -14.729 23.914 1.00 95.94 513 ASN A O 1
ATOM 4290 N N . ASN A 1 514 ? -15.736 -15.113 21.998 1.00 95.44 514 ASN A N 1
ATOM 4291 C CA . ASN A 1 514 ? -16.915 -14.908 21.160 1.00 95.44 514 ASN A CA 1
ATOM 4292 C C . ASN A 1 514 ? -16.923 -15.807 19.918 1.00 95.44 514 ASN A C 1
ATOM 4294 O O . ASN A 1 514 ? -15.870 -16.260 19.480 1.00 95.44 514 ASN A O 1
ATOM 4298 N N . TYR A 1 515 ? -18.117 -16.045 19.372 1.00 96.69 515 TYR A N 1
ATOM 4299 C CA . TYR A 1 515 ? -18.378 -16.865 18.184 1.00 96.69 515 TYR A CA 1
ATOM 4300 C C . TYR A 1 515 ? -19.268 -16.087 17.214 1.00 96.69 515 TYR A C 1
ATOM 4302 O O . TYR A 1 515 ? -20.288 -15.526 17.620 1.00 96.69 515 TYR A O 1
ATOM 4310 N N . HIS A 1 516 ? -18.923 -16.041 15.934 1.00 97.31 516 HIS A N 1
ATOM 4311 C CA . HIS A 1 516 ? -19.650 -15.246 14.948 1.00 97.31 516 HIS A CA 1
ATOM 4312 C C . HIS A 1 516 ? -19.950 -16.048 13.694 1.00 97.31 516 HIS A C 1
ATOM 4314 O O . HIS A 1 516 ? -19.095 -16.748 13.157 1.00 97.31 516 HIS A O 1
ATOM 4320 N N . VAL A 1 517 ? -21.164 -15.854 13.186 1.00 97.94 517 VAL A N 1
ATOM 4321 C CA . VAL A 1 517 ? -21.579 -16.314 11.863 1.00 97.94 517 VAL A CA 1
ATOM 4322 C C . VAL A 1 517 ? -22.058 -15.096 11.092 1.00 97.94 517 VAL A C 1
ATOM 4324 O O . VAL A 1 517 ? -22.974 -14.404 11.532 1.00 97.94 517 VAL A O 1
ATOM 4327 N N . ILE A 1 518 ? -21.422 -14.815 9.961 1.00 97.94 518 ILE A N 1
ATOM 4328 C CA . ILE A 1 518 ? -21.688 -13.645 9.124 1.00 97.94 518 ILE A CA 1
ATOM 4329 C C . ILE A 1 518 ? -22.226 -14.130 7.789 1.00 97.94 518 ILE A C 1
ATOM 4331 O O . ILE A 1 518 ? -21.613 -14.987 7.158 1.00 97.94 518 ILE A O 1
ATOM 4335 N N . LEU A 1 519 ? -23.336 -13.559 7.335 1.00 97.06 519 LEU A N 1
ATOM 4336 C CA . LEU A 1 519 ? -23.963 -13.858 6.053 1.00 97.06 519 LEU A CA 1
ATOM 4337 C C . LEU A 1 519 ? -23.911 -12.635 5.138 1.00 97.06 519 LEU A C 1
ATOM 4339 O O . LEU A 1 519 ? -24.081 -11.498 5.584 1.00 97.06 519 LEU A O 1
ATOM 4343 N N . ALA A 1 520 ? -23.696 -12.882 3.850 1.00 93.88 520 ALA A N 1
ATOM 4344 C CA . ALA A 1 520 ? -23.860 -11.904 2.786 1.00 93.88 520 ALA A CA 1
ATOM 4345 C C . ALA A 1 520 ? -25.188 -12.153 2.077 1.00 93.88 520 ALA A C 1
ATOM 4347 O O . ALA A 1 520 ? -25.407 -13.242 1.544 1.00 93.88 520 ALA A O 1
ATOM 4348 N N . ILE A 1 521 ? -26.057 -11.147 2.074 1.00 92.12 521 ILE A N 1
ATOM 4349 C CA . ILE A 1 521 ? -27.433 -11.250 1.594 1.00 92.12 521 ILE A CA 1
ATOM 4350 C C . ILE A 1 521 ? -27.632 -10.244 0.468 1.00 92.12 521 ILE A C 1
ATOM 4352 O O . ILE A 1 521 ? -27.433 -9.045 0.668 1.00 92.12 521 ILE A O 1
ATOM 4356 N N . GLU A 1 522 ? -28.056 -10.728 -0.691 1.00 86.00 522 GLU A N 1
ATOM 4357 C CA . GLU A 1 522 ? -28.395 -9.914 -1.855 1.00 86.00 522 GLU A CA 1
ATOM 4358 C C . GLU A 1 522 ? -29.844 -10.180 -2.251 1.00 86.00 522 GLU A C 1
ATOM 4360 O O . GLU A 1 522 ? -30.262 -11.331 -2.384 1.00 86.00 522 GLU A O 1
ATOM 4365 N N . SER A 1 523 ? -30.633 -9.108 -2.375 1.00 81.50 523 SER A N 1
ATOM 4366 C CA . SER A 1 523 ? -32.067 -9.180 -2.695 1.00 81.50 523 SER A CA 1
ATOM 4367 C C . SER A 1 523 ? -32.845 -10.186 -1.819 1.00 81.50 523 SER A C 1
ATOM 4369 O O . SER A 1 523 ? -33.776 -10.844 -2.281 1.00 81.50 523 SER A O 1
ATOM 4371 N N . GLY A 1 524 ? -32.459 -10.306 -0.541 1.00 83.44 524 GLY A N 1
ATOM 4372 C CA . GLY A 1 524 ? -33.093 -11.189 0.447 1.00 83.44 524 GLY A CA 1
ATOM 4373 C C . GLY A 1 524 ? -32.638 -12.654 0.429 1.00 83.44 524 GLY A C 1
ATOM 4374 O O . GLY A 1 524 ? -33.177 -13.440 1.201 1.00 83.44 524 GLY A O 1
ATOM 4375 N N . VAL A 1 525 ? -31.665 -13.019 -0.409 1.00 88.00 525 VAL A N 1
ATOM 4376 C CA . VAL A 1 525 ? -31.138 -14.386 -0.565 1.00 88.00 525 VAL A CA 1
ATOM 4377 C C . VAL A 1 525 ? -29.693 -14.428 -0.083 1.00 88.00 525 VAL A C 1
ATOM 4379 O O . VAL A 1 525 ? -28.940 -13.473 -0.287 1.00 88.00 525 VAL A O 1
ATOM 4382 N N . THR A 1 526 ? -29.274 -15.527 0.540 1.00 92.88 526 THR A N 1
ATOM 4383 C CA . THR A 1 526 ? -27.891 -15.651 1.009 1.00 92.88 526 THR A CA 1
ATOM 4384 C C . THR A 1 526 ? -26.963 -16.052 -0.135 1.00 92.88 526 THR A C 1
ATOM 4386 O O . THR A 1 526 ? -27.151 -17.082 -0.779 1.00 92.88 526 THR A O 1
ATOM 4389 N N . ILE A 1 527 ? -25.923 -15.252 -0.377 1.00 93.81 527 ILE A N 1
ATOM 4390 C CA . ILE A 1 527 ? -24.939 -15.475 -1.450 1.00 93.81 527 ILE A CA 1
ATOM 4391 C C . ILE A 1 527 ? -23.541 -15.842 -0.931 1.00 93.81 527 ILE A C 1
ATOM 4393 O O . ILE A 1 527 ? -22.649 -16.178 -1.712 1.00 93.81 527 ILE A O 1
ATOM 4397 N N . GLY A 1 528 ? -23.332 -15.821 0.384 1.00 94.94 528 GLY A N 1
ATOM 4398 C CA . GLY A 1 528 ? -22.093 -16.266 1.016 1.00 94.94 528 GLY A CA 1
ATOM 4399 C C . GLY A 1 528 ? -22.132 -16.137 2.532 1.00 94.94 528 GLY A C 1
ATOM 4400 O O . GLY A 1 528 ? -23.060 -15.552 3.088 1.00 94.94 528 GLY A O 1
ATOM 4401 N N . GLY A 1 529 ? -21.108 -16.661 3.198 1.00 96.81 529 GLY A N 1
ATOM 4402 C CA . GLY A 1 529 ? -20.977 -16.560 4.643 1.00 96.81 529 GLY A CA 1
ATOM 4403 C C . GLY A 1 529 ? -19.582 -16.896 5.163 1.00 96.81 529 GLY A C 1
ATOM 4404 O O . GLY A 1 529 ? -18.725 -17.393 4.426 1.00 96.81 529 GLY A O 1
ATOM 4405 N N . LEU A 1 530 ? -19.360 -16.576 6.437 1.00 97.19 530 LEU A N 1
ATOM 4406 C CA . LEU A 1 530 ? -18.119 -16.814 7.170 1.00 97.19 530 LEU A CA 1
ATOM 4407 C C . LEU A 1 530 ? -18.407 -17.146 8.634 1.00 97.19 530 LEU A C 1
ATOM 4409 O O . LEU A 1 530 ? -19.314 -16.566 9.230 1.00 97.19 530 LEU A O 1
ATOM 4413 N N . ILE A 1 531 ? -17.617 -18.057 9.197 1.00 97.25 531 ILE A N 1
ATOM 4414 C CA . ILE A 1 531 ? -17.648 -18.446 10.612 1.00 97.25 531 ILE A CA 1
ATOM 4415 C C . ILE A 1 531 ? -16.280 -18.160 11.239 1.00 97.25 531 ILE A C 1
ATOM 4417 O O . ILE A 1 531 ? -15.249 -18.508 10.650 1.00 97.25 531 ILE A O 1
ATOM 4421 N N . CYS A 1 532 ? -16.269 -17.491 12.393 1.00 97.50 532 CYS A N 1
ATOM 4422 C CA . CYS A 1 532 ? -15.043 -17.148 13.112 1.00 97.50 532 CYS A CA 1
ATOM 4423 C C . CYS A 1 532 ? -15.233 -17.018 14.629 1.00 97.50 532 CYS A C 1
ATOM 4425 O O . CYS A 1 532 ? -16.307 -16.630 15.094 1.00 97.50 532 CYS A O 1
ATOM 4427 N N . ASP A 1 533 ? -14.142 -17.201 15.375 1.00 97.44 533 ASP A N 1
ATOM 4428 C CA . ASP A 1 533 ? -14.095 -17.072 16.836 1.00 97.44 533 ASP A CA 1
ATOM 4429 C C . ASP A 1 533 ? -13.074 -16.024 17.285 1.00 97.44 533 ASP A C 1
ATOM 4431 O O . ASP A 1 533 ? -12.045 -15.818 16.634 1.00 97.44 533 ASP A O 1
ATOM 4435 N N . TYR A 1 534 ? -13.336 -15.415 18.443 1.00 97.75 534 TYR A N 1
ATOM 4436 C CA . TYR A 1 534 ? -12.403 -14.582 19.201 1.00 97.75 534 TYR A CA 1
ATOM 4437 C C . TYR A 1 534 ? -12.015 -15.256 20.522 1.00 97.75 534 TYR A C 1
ATOM 4439 O O . TYR A 1 534 ? -12.882 -15.690 21.286 1.00 97.75 534 TYR A O 1
ATOM 4447 N N . PHE A 1 535 ? -10.719 -15.247 20.843 1.00 97.62 535 PHE A N 1
ATOM 4448 C CA . PHE A 1 535 ? -10.164 -15.799 22.078 1.00 97.62 535 PHE A CA 1
ATOM 4449 C C . PHE A 1 535 ? -9.464 -14.716 22.913 1.00 97.62 535 PHE A C 1
ATOM 4451 O O . PHE A 1 535 ? -8.453 -14.149 22.496 1.00 97.62 535 PHE A O 1
ATOM 4458 N N . GLU A 1 536 ? -9.961 -14.448 24.125 1.00 95.56 536 GLU A N 1
ATOM 4459 C CA . GLU A 1 536 ? -9.465 -13.372 25.000 1.00 95.56 536 GLU A CA 1
ATOM 4460 C C . GLU A 1 536 ? -8.058 -13.637 25.538 1.00 95.56 536 GLU A C 1
ATOM 4462 O O . GLU A 1 536 ? -7.231 -12.720 25.601 1.00 95.56 536 GLU A O 1
ATOM 4467 N N . ARG A 1 537 ? -7.771 -14.894 25.895 1.00 93.31 537 ARG A N 1
ATOM 4468 C CA . ARG A 1 537 ? -6.498 -15.282 26.513 1.00 93.31 537 ARG A CA 1
ATOM 4469 C C . ARG A 1 537 ? -5.324 -15.069 25.563 1.00 93.31 537 ARG A C 1
ATOM 4471 O O . ARG A 1 537 ? -4.320 -14.483 25.967 1.00 93.31 537 ARG A O 1
ATOM 4478 N N . SER A 1 538 ? -5.443 -15.528 24.319 1.00 93.94 538 SER A N 1
ATOM 4479 C CA . SER A 1 538 ? -4.448 -15.275 23.274 1.00 93.94 538 SER A CA 1
ATOM 4480 C C . SER A 1 538 ? -4.619 -13.909 22.602 1.00 93.94 538 SER A C 1
ATOM 4482 O O . SER A 1 538 ? -3.723 -13.494 21.877 1.00 93.94 538 SER A O 1
ATOM 4484 N N . ASN A 1 539 ? -5.752 -13.225 22.807 1.00 95.56 539 ASN A N 1
ATOM 4485 C CA . ASN A 1 539 ? -6.176 -12.036 22.059 1.00 95.56 539 ASN A CA 1
ATOM 4486 C C . ASN A 1 539 ? -6.079 -12.235 20.533 1.00 95.56 539 ASN A C 1
ATOM 4488 O O . ASN A 1 539 ? -5.605 -11.368 19.797 1.00 95.56 539 ASN A O 1
ATOM 4492 N N . CYS A 1 540 ? -6.494 -13.412 20.067 1.00 97.38 540 CYS A N 1
ATOM 4493 C CA . CYS A 1 540 ? -6.430 -13.808 18.661 1.00 97.38 540 CYS A CA 1
ATOM 4494 C C . CYS A 1 540 ? -7.807 -14.233 18.160 1.00 97.38 540 CYS A C 1
ATOM 4496 O O . CYS A 1 540 ? -8.681 -14.573 18.956 1.00 97.38 540 CYS A O 1
ATOM 4498 N N . GLY A 1 541 ? -7.977 -14.232 16.843 1.00 97.56 541 GLY A N 1
ATOM 4499 C CA . GLY A 1 541 ? -9.166 -14.761 16.187 1.00 97.56 541 GLY A CA 1
ATOM 4500 C C . GLY A 1 541 ? -8.823 -15.923 15.268 1.00 97.56 541 GLY A C 1
ATOM 4501 O O . GLY A 1 541 ? -7.663 -16.088 14.886 1.00 97.56 541 GLY A O 1
ATOM 4502 N N . VAL A 1 542 ? -9.822 -16.709 14.891 1.00 97.19 542 VAL A N 1
ATOM 4503 C CA . VAL A 1 542 ? -9.696 -17.749 13.861 1.00 97.19 542 VAL A CA 1
ATOM 4504 C C . VAL A 1 542 ? -10.838 -17.634 12.870 1.00 97.19 542 VAL A C 1
ATOM 4506 O O . VAL A 1 542 ? -11.980 -17.442 13.273 1.00 97.19 542 VAL A O 1
ATOM 4509 N N . ILE A 1 543 ? -10.534 -17.730 11.578 1.00 96.50 543 ILE A N 1
ATOM 4510 C CA . ILE A 1 543 ? -11.547 -17.903 10.536 1.00 96.50 543 ILE A CA 1
ATOM 4511 C C . ILE A 1 543 ? -11.575 -19.382 10.178 1.00 96.50 543 ILE A C 1
ATOM 4513 O O . ILE A 1 543 ? -10.620 -19.894 9.594 1.00 96.50 543 ILE A O 1
ATOM 4517 N N . GLU A 1 544 ? -12.667 -20.048 10.537 1.00 92.62 544 GLU A N 1
ATOM 4518 C CA . GLU A 1 544 ? -12.835 -21.487 10.332 1.00 92.62 544 GLU A CA 1
ATOM 4519 C C . GLU A 1 544 ? -13.373 -21.787 8.936 1.00 92.62 544 GLU A C 1
ATOM 4521 O O . GLU A 1 544 ? -12.876 -22.657 8.228 1.00 92.62 544 GLU A O 1
ATOM 4526 N N . PHE A 1 545 ? -14.384 -21.027 8.512 1.00 93.06 545 PHE A N 1
ATOM 4527 C CA . PHE A 1 545 ? -15.071 -21.271 7.252 1.00 93.06 545 PHE A CA 1
ATOM 4528 C C . PHE A 1 545 ? -15.350 -19.961 6.533 1.00 93.06 545 PHE A C 1
ATOM 4530 O O . PHE A 1 545 ? -15.844 -19.013 7.134 1.00 93.06 545 PHE A O 1
ATOM 4537 N N . ILE A 1 546 ? -15.108 -19.928 5.223 1.00 93.38 546 ILE A N 1
ATOM 4538 C CA . ILE A 1 546 ? -15.580 -18.874 4.323 1.00 93.38 546 ILE A CA 1
ATOM 4539 C C . ILE A 1 546 ? -16.028 -19.504 3.004 1.00 93.38 546 ILE A C 1
ATOM 4541 O O . ILE A 1 546 ? -15.259 -20.200 2.342 1.00 93.38 546 ILE A O 1
ATOM 4545 N N . ALA A 1 547 ? -17.274 -19.260 2.604 1.00 92.38 547 ALA A N 1
ATOM 4546 C CA . ALA A 1 547 ? -17.812 -19.784 1.353 1.00 92.38 547 ALA A CA 1
ATOM 4547 C C . ALA A 1 547 ? -18.736 -18.776 0.669 1.00 92.38 547 ALA A C 1
ATOM 4549 O O . ALA A 1 547 ? -19.465 -18.021 1.308 1.00 92.38 547 ALA A O 1
ATOM 4550 N N . ILE A 1 548 ? -18.695 -18.767 -0.661 1.00 91.62 548 ILE A N 1
ATOM 4551 C CA . ILE A 1 548 ? -19.464 -17.857 -1.512 1.00 91.62 548 ILE A CA 1
ATOM 4552 C C . ILE A 1 548 ? -20.075 -18.691 -2.626 1.00 91.62 548 ILE A C 1
ATOM 4554 O O . ILE A 1 548 ? -19.409 -19.581 -3.171 1.00 91.62 548 ILE A O 1
ATOM 4558 N N . LYS A 1 549 ? -21.314 -18.371 -2.990 1.00 89.44 549 LYS A N 1
ATOM 4559 C CA . LYS A 1 549 ? -22.003 -18.965 -4.132 1.00 89.44 549 LYS A CA 1
ATOM 4560 C C . LYS A 1 549 ? -21.130 -18.859 -5.387 1.00 89.44 549 LYS A C 1
ATOM 4562 O O . LYS A 1 549 ? -20.593 -17.794 -5.681 1.00 89.44 549 LYS A O 1
ATOM 4567 N N . GLN A 1 550 ? -20.969 -19.967 -6.113 1.00 83.25 550 GLN A N 1
ATOM 4568 C CA . GLN A 1 550 ? -19.974 -20.097 -7.188 1.00 83.25 550 GLN A CA 1
ATOM 4569 C C . GLN A 1 550 ? -20.106 -19.018 -8.278 1.00 83.25 550 GLN A C 1
ATOM 4571 O O . GLN A 1 550 ? -19.104 -18.483 -8.744 1.00 83.25 550 GLN A O 1
ATOM 4576 N N . GLU A 1 551 ? -21.338 -18.670 -8.643 1.00 81.00 551 GLU A N 1
ATOM 4577 C CA . GLU A 1 551 ? -21.664 -17.647 -9.646 1.00 81.00 551 GLU A CA 1
ATOM 4578 C C . GLU A 1 551 ? -21.370 -16.204 -9.205 1.00 81.00 551 GLU A C 1
ATOM 4580 O O . GLU A 1 551 ? -21.219 -15.343 -10.061 1.00 81.00 551 GLU A O 1
ATOM 4585 N N . CYS A 1 552 ? -21.204 -15.961 -7.902 1.00 81.06 552 CYS A N 1
ATOM 4586 C CA . CYS A 1 552 ? -20.882 -14.652 -7.320 1.00 81.06 552 CYS A CA 1
ATOM 4587 C C . CYS A 1 552 ? -19.384 -14.527 -6.951 1.00 81.06 552 CYS A C 1
ATOM 4589 O O . CYS A 1 552 ? -18.945 -13.590 -6.277 1.00 81.06 552 CYS A O 1
ATOM 4591 N N . GLN A 1 553 ? -18.556 -15.514 -7.311 1.00 78.31 553 GLN A N 1
ATOM 4592 C CA . GLN A 1 553 ? -17.129 -15.499 -6.986 1.00 78.31 553 GLN A CA 1
ATOM 4593 C C . GLN A 1 553 ? -16.350 -14.503 -7.853 1.00 78.31 553 GLN A C 1
ATOM 4595 O O . GLN A 1 553 ? -16.668 -14.255 -9.008 1.00 78.31 553 GLN A O 1
ATOM 4600 N N . SER A 1 554 ? -15.224 -14.013 -7.324 1.00 69.00 554 SER A N 1
ATOM 4601 C CA . SER A 1 554 ? -14.352 -13.006 -7.968 1.00 69.00 554 SER A CA 1
ATOM 4602 C C . SER A 1 554 ? -14.944 -11.595 -8.065 1.00 69.00 554 SER A C 1
ATOM 4604 O O . SER A 1 554 ? -14.317 -10.715 -8.647 1.00 69.00 554 SER A O 1
ATOM 4606 N N . GLU A 1 555 ? -16.082 -11.349 -7.418 1.00 68.25 555 GLU A N 1
ATOM 4607 C CA . GLU A 1 555 ? -16.760 -10.044 -7.402 1.00 68.25 555 GLU A CA 1
ATOM 4608 C C . GLU A 1 555 ? -16.500 -9.239 -6.115 1.00 68.25 555 GLU A C 1
ATOM 4610 O O . GLU A 1 555 ? -17.133 -8.224 -5.846 1.00 68.25 555 GLU A O 1
ATOM 4615 N N . GLY A 1 556 ? -15.559 -9.695 -5.282 1.00 73.12 556 GLY A N 1
ATOM 4616 C CA . GLY A 1 556 ? -15.165 -9.019 -4.039 1.00 73.12 556 GLY A CA 1
ATOM 4617 C C . GLY A 1 556 ? -16.027 -9.341 -2.812 1.00 73.12 556 GLY A C 1
ATOM 4618 O O . GLY A 1 556 ? -15.663 -8.934 -1.710 1.00 73.12 556 GLY A O 1
ATOM 4619 N N . ILE A 1 557 ? -17.101 -10.128 -2.947 1.00 83.44 557 ILE A N 1
ATOM 4620 C CA . ILE A 1 557 ? -17.988 -10.520 -1.831 1.00 83.44 557 ILE A CA 1
ATOM 4621 C C . ILE A 1 557 ? -17.211 -11.187 -0.685 1.00 83.44 557 ILE A C 1
ATOM 4623 O O . ILE A 1 557 ? -17.379 -10.809 0.470 1.00 83.44 557 ILE A O 1
ATOM 4627 N N . GLY A 1 558 ? -16.284 -12.100 -0.993 1.00 85.81 558 GLY A N 1
ATOM 4628 C CA . GLY A 1 558 ? -15.444 -12.756 0.019 1.00 85.81 558 GLY A CA 1
ATOM 4629 C C . GLY A 1 558 ? -14.599 -11.783 0.828 1.00 85.81 558 GLY A C 1
ATOM 4630 O O . GLY A 1 558 ? -14.521 -11.890 2.045 1.00 85.81 558 GLY A O 1
ATOM 4631 N N . THR A 1 559 ? -14.019 -10.783 0.162 1.00 81.88 559 THR A N 1
ATOM 4632 C CA . THR A 1 559 ? -13.270 -9.713 0.829 1.00 81.88 559 THR A CA 1
ATOM 4633 C C . THR A 1 559 ? -14.173 -8.890 1.747 1.00 81.88 559 THR A C 1
ATOM 4635 O O . THR A 1 559 ? -13.745 -8.531 2.838 1.00 81.88 559 THR A O 1
ATOM 4638 N N . ARG A 1 560 ? -15.427 -8.637 1.353 1.00 79.31 560 ARG A N 1
ATOM 4639 C CA . ARG A 1 560 ? -16.394 -7.893 2.176 1.00 79.31 560 ARG A CA 1
ATOM 4640 C C . ARG A 1 560 ? -16.804 -8.669 3.429 1.00 79.31 560 ARG A C 1
ATOM 4642 O O . ARG A 1 560 ? -16.773 -8.108 4.520 1.00 79.31 560 ARG A O 1
ATOM 4649 N N . ILE A 1 561 ? -17.142 -9.952 3.283 1.00 90.44 561 ILE A N 1
ATOM 4650 C CA . ILE A 1 561 ? -17.471 -10.823 4.423 1.00 90.44 561 ILE A CA 1
ATOM 4651 C C . ILE A 1 561 ? -16.267 -10.920 5.369 1.00 90.44 561 ILE A C 1
ATOM 4653 O O . ILE A 1 561 ? -16.411 -10.733 6.575 1.00 90.44 561 ILE A O 1
ATOM 4657 N N . TYR A 1 562 ? -15.071 -11.135 4.813 1.00 90.56 562 TYR A N 1
ATOM 4658 C CA . TYR A 1 562 ? -13.815 -11.162 5.559 1.00 90.56 562 TYR A CA 1
ATOM 4659 C C . TYR A 1 562 ? -13.607 -9.879 6.371 1.00 90.56 562 TYR A C 1
ATOM 4661 O O . TYR A 1 562 ? -13.399 -9.953 7.575 1.00 90.56 562 TYR A O 1
ATOM 4669 N N . GLN A 1 563 ? -13.732 -8.701 5.752 1.00 83.94 563 GLN A N 1
ATOM 4670 C CA . GLN A 1 563 ? -13.597 -7.412 6.443 1.00 83.94 563 GLN A CA 1
ATOM 4671 C C . GLN A 1 563 ? -14.590 -7.262 7.602 1.00 83.94 563 GLN A C 1
ATOM 4673 O O . GLN A 1 563 ? -14.200 -6.784 8.668 1.00 83.94 563 GLN A O 1
ATOM 4678 N N . LYS A 1 564 ? -15.842 -7.715 7.428 1.00 86.56 564 LYS A N 1
ATOM 4679 C CA . LYS A 1 564 ? -16.837 -7.707 8.509 1.00 86.56 564 LYS A CA 1
ATOM 4680 C C . LYS A 1 564 ? -16.430 -8.613 9.673 1.00 86.56 564 LYS A C 1
ATOM 4682 O O . LYS A 1 564 ? -16.634 -8.242 10.825 1.00 86.56 564 LYS A O 1
ATOM 4687 N N . ALA A 1 565 ? -15.812 -9.757 9.386 1.00 93.25 565 ALA A N 1
ATOM 4688 C CA . ALA A 1 565 ? -15.262 -10.635 10.415 1.00 93.25 565 ALA A CA 1
ATOM 4689 C C . ALA A 1 565 ? -14.153 -9.941 11.210 1.00 93.25 565 ALA A C 1
ATOM 4691 O O . ALA A 1 565 ? -14.204 -9.918 12.436 1.00 93.25 565 ALA A O 1
ATOM 4692 N N . ILE A 1 566 ? -13.199 -9.293 10.529 1.00 90.12 566 ILE A N 1
ATOM 4693 C CA . ILE A 1 566 ? -12.129 -8.540 11.205 1.00 90.12 566 ILE A CA 1
ATOM 4694 C C . ILE A 1 566 ? -12.709 -7.433 12.093 1.00 90.12 566 ILE A C 1
ATOM 4696 O O . ILE A 1 566 ? -12.225 -7.216 13.202 1.00 90.12 566 ILE A O 1
ATOM 4700 N N . GLU A 1 567 ? -13.750 -6.740 11.627 1.00 83.75 567 GLU A N 1
ATOM 4701 C CA . GLU A 1 567 ? -14.466 -5.739 12.421 1.00 83.75 567 GLU A CA 1
ATOM 4702 C C . GLU A 1 567 ? -15.015 -6.323 13.733 1.00 83.75 567 GLU A C 1
ATOM 4704 O O . GLU A 1 567 ? -14.760 -5.753 14.798 1.00 83.75 567 GLU A O 1
ATOM 4709 N N . LEU A 1 568 ? -15.731 -7.452 13.673 1.00 90.44 568 LEU A N 1
ATOM 4710 C CA . LEU A 1 568 ? -16.306 -8.095 14.861 1.00 90.44 568 LEU A CA 1
ATOM 4711 C C . LEU A 1 568 ? -15.209 -8.563 15.825 1.00 90.44 568 LEU A C 1
ATOM 4713 O O . LEU A 1 568 ? -15.217 -8.186 16.994 1.00 90.44 568 LEU A O 1
ATOM 4717 N N . LEU A 1 569 ? -14.189 -9.248 15.310 1.00 94.44 569 LEU A N 1
ATOM 4718 C CA . LEU A 1 569 ? -13.074 -9.756 16.113 1.00 94.44 569 LEU A CA 1
ATOM 4719 C C . LEU A 1 569 ? -12.299 -8.631 16.828 1.00 94.44 569 LEU A C 1
ATOM 4721 O O . LEU A 1 569 ? -11.859 -8.772 17.972 1.00 94.44 569 LEU A O 1
ATOM 4725 N N . ARG A 1 570 ? -12.149 -7.465 16.189 1.00 88.25 570 ARG A N 1
ATOM 4726 C CA . ARG A 1 570 ? -11.562 -6.279 16.835 1.00 88.25 570 ARG A CA 1
ATOM 4727 C C . ARG A 1 570 ? -12.472 -5.667 17.885 1.00 88.25 570 ARG A C 1
ATOM 4729 O O . ARG A 1 570 ? -11.972 -5.180 18.902 1.00 88.25 570 ARG A O 1
ATOM 4736 N N . LYS A 1 571 ? -13.784 -5.652 17.642 1.00 86.62 571 LYS A N 1
ATOM 4737 C CA . LYS A 1 571 ? -14.770 -5.204 18.630 1.00 86.62 571 LYS A CA 1
ATOM 4738 C C . LYS A 1 571 ? -14.656 -6.047 19.898 1.00 86.62 571 LYS A C 1
ATOM 4740 O O . LYS A 1 571 ? -14.585 -5.474 20.983 1.00 86.62 571 LYS A O 1
ATOM 4745 N N . ASP A 1 572 ? -14.521 -7.363 19.772 1.00 93.06 572 ASP A N 1
ATOM 4746 C CA . ASP A 1 572 ? -14.340 -8.249 20.927 1.00 93.06 572 ASP A CA 1
ATOM 4747 C C . ASP A 1 572 ? -13.042 -7.976 21.685 1.00 93.06 572 ASP A C 1
ATOM 4749 O O . ASP A 1 572 ? -13.049 -7.891 22.917 1.00 93.06 572 ASP A O 1
ATOM 4753 N N . ALA A 1 573 ? -11.936 -7.752 20.970 1.00 90.88 573 ALA A N 1
ATOM 4754 C CA . ALA A 1 573 ? -10.671 -7.363 21.590 1.00 90.88 573 ALA A CA 1
ATOM 4755 C C . ALA A 1 573 ? -10.823 -6.085 22.433 1.00 90.88 573 ALA A C 1
ATOM 4757 O O . ALA A 1 573 ? -10.384 -6.027 23.587 1.00 90.88 573 ALA A O 1
ATOM 4758 N N . ARG A 1 574 ? -11.516 -5.072 21.903 1.00 85.88 574 ARG A N 1
ATOM 4759 C CA . ARG A 1 574 ? -11.761 -3.807 22.614 1.00 85.88 574 ARG A CA 1
ATOM 4760 C C . ARG A 1 574 ? -12.715 -3.955 23.790 1.00 85.88 574 ARG A C 1
ATOM 4762 O O . ARG A 1 574 ? -12.445 -3.383 24.846 1.00 85.88 574 ARG A O 1
ATOM 4769 N N . ASN A 1 575 ? -13.766 -4.763 23.656 1.00 86.81 575 ASN A N 1
ATOM 4770 C CA . ASN A 1 575 ? -14.658 -5.109 24.768 1.00 86.81 575 ASN A CA 1
ATOM 4771 C C . ASN A 1 575 ? -13.878 -5.763 25.922 1.00 86.81 575 ASN A C 1
ATOM 4773 O O . ASN A 1 575 ? -14.168 -5.528 27.096 1.00 86.81 575 ASN A O 1
ATOM 4777 N N . ASN A 1 576 ? -12.810 -6.491 25.592 1.00 89.06 576 ASN A N 1
ATOM 4778 C CA . ASN A 1 576 ? -11.863 -7.075 26.540 1.00 89.06 576 ASN A CA 1
ATOM 4779 C C . ASN A 1 576 ? -10.694 -6.145 26.925 1.00 89.06 576 ASN A C 1
ATOM 4781 O O . ASN A 1 576 ? -9.677 -6.596 27.458 1.00 89.06 576 ASN A O 1
ATOM 4785 N N . LYS A 1 577 ? -10.845 -4.830 26.714 1.00 86.75 577 LYS A N 1
ATOM 4786 C CA . LYS A 1 577 ? -9.876 -3.775 27.071 1.00 86.75 577 LYS A CA 1
ATOM 4787 C C . LYS A 1 577 ? -8.510 -3.932 26.393 1.00 86.75 577 LYS A C 1
ATOM 4789 O O . LYS A 1 577 ? -7.498 -3.455 26.911 1.00 86.75 577 LYS A O 1
ATOM 4794 N N . LYS A 1 578 ? -8.461 -4.600 25.241 1.00 84.19 578 LYS A N 1
ATOM 4795 C CA . LYS A 1 578 ? -7.283 -4.657 24.370 1.00 84.19 578 LYS A CA 1
ATOM 4796 C C . LYS A 1 578 ? -7.360 -3.515 23.356 1.00 84.19 578 LYS A C 1
ATOM 4798 O O . LYS A 1 578 ? -8.442 -3.074 22.985 1.00 84.19 578 LYS A O 1
ATOM 4803 N N . ASN A 1 579 ? -6.207 -3.028 22.898 1.00 75.38 579 ASN A N 1
ATOM 4804 C CA . ASN A 1 579 ? -6.176 -1.946 21.903 1.00 75.38 579 ASN A CA 1
ATOM 4805 C C . ASN A 1 579 ? -6.632 -2.441 20.520 1.00 75.38 579 ASN A C 1
ATOM 4807 O O . ASN A 1 579 ? -7.365 -1.753 19.815 1.00 75.38 579 ASN A O 1
ATOM 4811 N N . ASN A 1 580 ? -6.183 -3.639 20.143 1.00 84.00 580 ASN A N 1
ATOM 4812 C CA . ASN A 1 580 ? -6.497 -4.307 18.887 1.00 84.00 580 ASN A CA 1
ATOM 4813 C C . ASN A 1 580 ? -6.386 -5.829 19.085 1.00 84.00 580 ASN A C 1
ATOM 4815 O O . ASN A 1 580 ? -5.856 -6.277 20.107 1.00 84.00 580 ASN A O 1
ATOM 4819 N N . ILE A 1 581 ? -6.868 -6.602 18.116 1.00 90.50 581 ILE A N 1
ATOM 4820 C CA . ILE A 1 581 ? -6.596 -8.040 18.038 1.00 90.50 581 ILE A CA 1
ATOM 4821 C C . ILE A 1 581 ? -5.151 -8.275 17.587 1.00 90.50 581 ILE A C 1
ATOM 4823 O O . ILE A 1 581 ? -4.646 -7.535 16.740 1.00 90.50 581 ILE A O 1
ATOM 4827 N N . ASP A 1 582 ? -4.484 -9.276 18.157 1.00 92.56 582 ASP A N 1
ATOM 4828 C CA . ASP A 1 582 ? -3.062 -9.520 17.907 1.00 92.56 582 ASP A CA 1
ATOM 4829 C C . ASP A 1 582 ? -2.846 -10.221 16.565 1.00 92.56 582 ASP A C 1
ATOM 4831 O O . ASP A 1 582 ? -2.171 -9.680 15.681 1.00 92.56 582 ASP A O 1
ATOM 4835 N N . TYR A 1 583 ? -3.482 -11.382 16.398 1.00 94.69 583 TYR A N 1
ATOM 4836 C CA . TYR A 1 583 ? -3.394 -12.203 15.195 1.00 94.69 583 TYR A CA 1
ATOM 4837 C C . TYR A 1 583 ? -4.748 -12.781 14.802 1.00 94.69 583 TYR A C 1
ATOM 4839 O O . TYR A 1 583 ? -5.611 -13.022 15.649 1.00 94.69 583 TYR A O 1
ATOM 4847 N N . ILE A 1 584 ? -4.900 -13.060 13.512 1.00 95.75 584 ILE A N 1
ATOM 4848 C CA . ILE A 1 584 ? -5.986 -13.885 12.988 1.00 95.75 584 ILE A CA 1
ATOM 4849 C C . ILE A 1 584 ? -5.377 -15.106 12.329 1.00 95.75 584 ILE A C 1
ATOM 4851 O O . ILE A 1 584 ? -4.514 -14.968 11.466 1.00 95.75 584 ILE A O 1
ATOM 4855 N N . PHE A 1 585 ? -5.825 -16.279 12.752 1.00 96.69 585 PHE A N 1
ATOM 4856 C CA . PHE A 1 585 ? -5.385 -17.567 12.247 1.00 96.69 585 PHE A CA 1
ATOM 4857 C C . PHE A 1 585 ? -6.401 -18.143 11.261 1.00 96.69 585 PHE A C 1
ATOM 4859 O O . PHE A 1 585 ? -7.592 -17.831 11.310 1.00 96.69 585 PHE A O 1
ATOM 4866 N N . CYS A 1 586 ? -5.926 -18.998 10.366 1.00 94.00 586 CYS A N 1
ATOM 4867 C CA . CYS A 1 586 ? -6.771 -19.798 9.492 1.00 94.00 586 CYS A CA 1
ATOM 4868 C C . CYS A 1 586 ? -6.048 -21.103 9.149 1.00 94.00 586 CYS A C 1
ATOM 4870 O O . CYS A 1 586 ? -4.816 -21.140 9.075 1.00 94.00 586 CYS A O 1
ATOM 4872 N N . GLU A 1 587 ? -6.813 -22.165 8.941 1.00 91.25 587 GLU A N 1
ATOM 4873 C CA . GLU A 1 587 ? -6.318 -23.404 8.356 1.00 91.25 587 GLU A CA 1
ATOM 4874 C C . GLU A 1 587 ? -6.511 -23.347 6.837 1.00 91.25 587 GLU A C 1
ATOM 4876 O O . GLU A 1 587 ? -7.585 -22.999 6.346 1.00 91.25 587 GLU A O 1
ATOM 4881 N N . ILE A 1 588 ? -5.472 -23.684 6.076 1.00 88.00 588 ILE A N 1
ATOM 4882 C CA . ILE A 1 588 ? -5.532 -23.721 4.610 1.00 88.00 588 ILE A CA 1
ATOM 4883 C C . ILE A 1 588 ? -4.996 -25.050 4.087 1.00 88.00 588 ILE A C 1
ATOM 4885 O O . ILE A 1 588 ? -4.130 -25.663 4.704 1.00 88.00 588 ILE A O 1
ATOM 4889 N N . GLU A 1 589 ? -5.473 -25.499 2.928 1.00 82.88 589 GLU A N 1
ATOM 4890 C CA . GLU A 1 589 ? -4.893 -26.667 2.256 1.00 82.88 589 GLU A CA 1
ATOM 4891 C C . GLU A 1 589 ? -3.404 -26.446 1.945 1.00 82.88 589 GLU A C 1
ATOM 4893 O O . GLU A 1 589 ? -2.999 -25.361 1.521 1.00 82.88 589 GLU A O 1
ATOM 4898 N N . LYS A 1 590 ? -2.579 -27.487 2.091 1.00 77.56 590 LYS A N 1
ATOM 4899 C CA . LYS A 1 590 ? -1.173 -27.440 1.669 1.00 77.56 590 LYS A CA 1
ATOM 4900 C C . LYS A 1 590 ? -1.066 -27.190 0.163 1.00 77.56 590 LYS A C 1
ATOM 4902 O O . LYS A 1 590 ? -1.717 -27.866 -0.641 1.00 77.56 590 LYS A O 1
ATOM 4907 N N . SER A 1 591 ? -0.172 -26.279 -0.221 1.00 66.00 591 SER A N 1
ATOM 4908 C CA . SER A 1 591 ? 0.116 -25.942 -1.624 1.00 66.00 591 SER A CA 1
ATOM 4909 C C . SER A 1 591 ? 0.443 -27.185 -2.466 1.00 66.00 591 SER A C 1
ATOM 4911 O O . SER A 1 591 ? -0.107 -27.353 -3.556 1.00 66.00 591 SER A O 1
ATOM 4913 N N . ASP A 1 592 ? 1.239 -28.109 -1.923 1.00 60.09 592 ASP A N 1
ATOM 4914 C CA . ASP A 1 592 ? 1.714 -29.316 -2.618 1.00 60.09 592 ASP A CA 1
ATOM 4915 C C . ASP A 1 592 ? 0.659 -30.427 -2.765 1.00 60.09 592 ASP A C 1
ATOM 4917 O O . ASP A 1 592 ? 0.789 -31.296 -3.629 1.00 60.09 592 ASP A O 1
ATOM 4921 N N . THR A 1 593 ? -0.399 -30.424 -1.947 1.00 52.00 593 THR A N 1
ATOM 4922 C CA . THR A 1 593 ? -1.506 -31.394 -2.059 1.00 52.00 593 THR A CA 1
ATOM 4923 C C . THR A 1 593 ? -2.605 -30.930 -3.014 1.00 52.00 593 THR A C 1
ATOM 4925 O O . THR A 1 593 ? -3.471 -31.723 -3.391 1.00 52.00 593 THR A O 1
ATOM 4928 N N . SER A 1 594 ? -2.556 -29.670 -3.459 1.00 48.72 594 SER A N 1
ATOM 4929 C CA . SER A 1 594 ? -3.551 -29.085 -4.354 1.00 48.72 594 SER A CA 1
ATOM 4930 C C . SER A 1 594 ? -3.358 -29.537 -5.812 1.00 48.72 594 SER A C 1
ATOM 4932 O O . SER A 1 594 ? -2.862 -28.829 -6.684 1.00 48.72 594 SER A O 1
ATOM 4934 N N . ILE A 1 595 ? -3.814 -30.749 -6.132 1.00 44.62 595 ILE A N 1
ATOM 4935 C CA . ILE A 1 595 ? -3.921 -31.225 -7.529 1.00 44.62 595 ILE A CA 1
ATOM 4936 C C . ILE A 1 595 ? -4.952 -30.377 -8.318 1.00 44.62 595 ILE A C 1
ATOM 4938 O O . ILE A 1 595 ? -4.994 -30.402 -9.551 1.00 44.62 595 ILE A O 1
ATOM 4942 N N . ASN A 1 596 ? -5.776 -29.585 -7.621 1.00 47.88 596 ASN A N 1
ATOM 4943 C CA . ASN A 1 596 ? -6.935 -28.900 -8.170 1.00 47.88 596 ASN A CA 1
ATOM 4944 C C . ASN A 1 596 ? -6.690 -27.392 -8.381 1.00 47.88 596 ASN A C 1
ATOM 4946 O O . ASN A 1 596 ? -6.333 -26.663 -7.457 1.00 47.88 596 ASN A O 1
ATOM 4950 N N . LYS A 1 597 ? -6.953 -26.882 -9.594 1.00 46.78 597 LYS A N 1
ATOM 4951 C CA . LYS A 1 597 ? -6.798 -25.449 -9.934 1.00 46.78 597 LYS A CA 1
ATOM 4952 C C . LYS A 1 597 ? -7.677 -24.516 -9.086 1.00 46.78 597 LYS A C 1
ATOM 4954 O O . LYS A 1 597 ? -7.378 -23.329 -9.010 1.00 46.78 597 LYS A O 1
ATOM 4959 N N . GLU A 1 598 ? -8.745 -25.008 -8.463 1.00 49.72 598 GLU A N 1
ATOM 4960 C CA . GLU A 1 598 ? -9.633 -24.193 -7.620 1.00 49.72 598 GLU A CA 1
ATOM 4961 C C . GLU A 1 598 ? -9.027 -23.866 -6.248 1.00 49.72 598 GLU A C 1
ATOM 4963 O O . GLU A 1 598 ? -9.126 -22.716 -5.820 1.00 49.72 598 GLU A O 1
ATOM 4968 N N . ALA A 1 599 ? -8.287 -24.793 -5.629 1.00 55.16 599 ALA A N 1
ATOM 4969 C CA . ALA A 1 599 ? -7.569 -24.561 -4.370 1.00 55.16 599 ALA A CA 1
ATOM 4970 C C . ALA A 1 599 ? -6.541 -23.419 -4.492 1.00 55.16 599 ALA A C 1
ATOM 4972 O O . ALA A 1 599 ? -6.394 -22.593 -3.591 1.00 55.16 599 ALA A O 1
ATOM 4973 N N . SER A 1 600 ? -5.928 -23.261 -5.674 1.00 61.00 600 SER A N 1
ATOM 4974 C CA . SER A 1 600 ? -5.001 -22.152 -5.942 1.00 61.00 600 SER A CA 1
ATOM 4975 C C . SER A 1 600 ? -5.639 -20.756 -5.827 1.00 61.00 600 SER A C 1
ATOM 4977 O O . SER A 1 600 ? -4.947 -19.794 -5.491 1.00 61.00 600 SER A O 1
ATOM 4979 N N . LYS A 1 601 ? -6.961 -20.622 -6.042 1.00 66.19 601 LYS A N 1
ATOM 4980 C CA . LYS A 1 601 ? -7.673 -19.341 -5.876 1.00 66.19 601 LYS A CA 1
ATOM 4981 C C . LYS A 1 601 ? -7.823 -18.960 -4.402 1.00 66.19 601 LYS A C 1
ATOM 4983 O O . LYS A 1 601 ? -7.671 -17.785 -4.072 1.00 66.19 601 LYS A O 1
ATOM 4988 N N . TYR A 1 602 ? -8.091 -19.933 -3.530 1.00 77.44 602 TYR A N 1
ATOM 4989 C CA . TYR A 1 602 ? -8.211 -19.713 -2.086 1.00 77.44 602 TYR A CA 1
ATOM 4990 C C . TYR A 1 602 ? -6.851 -19.391 -1.460 1.00 77.44 602 TYR A C 1
ATOM 4992 O O . TYR A 1 602 ? -6.739 -18.417 -0.719 1.00 77.44 602 TYR A O 1
ATOM 5000 N N . LEU A 1 603 ? -5.790 -20.105 -1.851 1.00 80.38 603 LEU A N 1
ATOM 5001 C CA . LEU A 1 603 ? -4.418 -19.769 -1.443 1.00 80.38 603 LEU A CA 1
ATOM 5002 C C . LEU A 1 603 ? -4.028 -18.349 -1.866 1.00 80.38 603 LEU A C 1
ATOM 5004 O O . LEU A 1 603 ? -3.452 -17.591 -1.085 1.00 80.38 603 LEU A O 1
ATOM 5008 N N . TRP A 1 604 ? -4.408 -17.949 -3.084 1.00 76.44 604 TRP A N 1
ATOM 5009 C CA . TRP A 1 604 ? -4.187 -16.585 -3.553 1.00 76.44 604 TRP A CA 1
ATOM 5010 C C . TRP A 1 604 ? -4.970 -15.544 -2.749 1.00 76.44 604 TRP A C 1
ATOM 5012 O O . TRP A 1 604 ? -4.435 -14.467 -2.491 1.00 76.44 604 TRP A O 1
ATOM 5022 N N . PHE A 1 605 ? -6.201 -15.845 -2.326 1.00 82.25 605 PHE A N 1
ATOM 5023 C CA . PHE A 1 605 ? -6.982 -14.960 -1.462 1.00 82.25 605 PHE A CA 1
ATOM 5024 C C . PHE A 1 605 ? -6.256 -14.693 -0.136 1.00 82.25 605 PHE A C 1
ATOM 5026 O O . PHE A 1 605 ? -6.015 -13.530 0.191 1.00 82.25 605 PHE A O 1
ATOM 5033 N N . TRP A 1 606 ? -5.830 -15.739 0.576 1.00 87.25 606 TRP A N 1
ATOM 5034 C CA . TRP A 1 606 ? -5.120 -15.600 1.853 1.00 87.25 606 TRP A CA 1
ATOM 5035 C C . TRP A 1 606 ? -3.772 -14.890 1.692 1.00 87.25 606 TRP A C 1
ATOM 5037 O O . TRP A 1 606 ? -3.476 -13.944 2.426 1.00 87.25 606 TRP A O 1
ATOM 5047 N N . ASN A 1 607 ? -3.003 -15.250 0.659 1.00 81.31 607 ASN A N 1
ATOM 5048 C CA . ASN A 1 607 ? -1.743 -14.577 0.345 1.00 81.31 607 ASN A CA 1
ATOM 5049 C C . ASN A 1 607 ? -1.954 -13.092 -0.001 1.00 81.31 607 ASN A C 1
ATOM 5051 O O . ASN A 1 607 ? -1.178 -12.228 0.407 1.00 81.31 607 ASN A O 1
ATOM 5055 N N . LYS A 1 608 ? -3.022 -12.752 -0.734 1.00 76.19 608 LYS A N 1
ATOM 5056 C CA . LYS A 1 608 ? -3.377 -11.358 -1.041 1.00 76.19 608 LYS A CA 1
ATOM 5057 C C . LYS A 1 608 ? -3.734 -10.572 0.221 1.00 76.19 608 LYS A C 1
ATOM 5059 O O . LYS A 1 608 ? -3.380 -9.399 0.303 1.00 76.19 608 LYS A O 1
ATOM 5064 N N . MET A 1 609 ? -4.398 -11.198 1.191 1.00 79.50 609 MET A N 1
ATOM 5065 C CA . MET A 1 609 ? -4.727 -10.568 2.476 1.00 79.50 609 MET A CA 1
ATOM 5066 C C . MET A 1 609 ? -3.521 -10.440 3.419 1.00 79.50 609 MET A C 1
ATOM 5068 O O . MET A 1 609 ? -3.634 -9.789 4.450 1.00 79.50 609 MET A O 1
ATOM 5072 N N . GLY A 1 610 ? -2.363 -10.999 3.050 1.00 81.81 610 GLY A N 1
ATOM 5073 C CA . GLY A 1 610 ? -1.113 -10.862 3.798 1.00 81.81 610 GLY A CA 1
ATOM 5074 C C . GLY A 1 610 ? -0.878 -11.937 4.853 1.00 81.81 610 GLY A C 1
ATOM 5075 O O . GLY A 1 610 ? 0.012 -11.770 5.684 1.00 81.81 610 GLY A O 1
ATOM 5076 N N . TYR A 1 611 ? -1.647 -13.029 4.824 1.00 89.69 611 TYR A N 1
ATOM 5077 C CA . TYR A 1 611 ? -1.399 -14.173 5.696 1.00 89.69 611 TYR A CA 1
ATOM 5078 C C . TYR A 1 611 ? -0.058 -14.820 5.364 1.00 89.69 611 TYR A C 1
ATOM 5080 O O . TYR A 1 611 ? 0.338 -14.906 4.197 1.00 89.69 611 TYR A O 1
ATOM 5088 N N . ARG A 1 612 ? 0.609 -15.315 6.403 1.00 88.06 612 ARG A N 1
ATOM 5089 C CA . ARG A 1 612 ? 1.846 -16.085 6.303 1.00 88.06 612 ARG A CA 1
ATOM 5090 C C . ARG A 1 612 ? 1.676 -17.464 6.911 1.00 88.06 612 ARG A C 1
ATOM 5092 O O . ARG A 1 612 ? 0.968 -17.614 7.905 1.00 88.06 612 ARG A O 1
ATOM 5099 N N . LYS A 1 613 ? 2.334 -18.454 6.321 1.00 90.88 613 LYS A N 1
ATOM 5100 C CA . LYS A 1 613 ? 2.388 -19.830 6.812 1.00 90.88 613 LYS A CA 1
ATOM 5101 C C . LYS A 1 613 ? 3.280 -19.903 8.038 1.00 90.88 613 LYS A C 1
ATOM 5103 O O . LYS A 1 613 ? 4.375 -19.363 8.024 1.00 90.88 613 LYS A O 1
ATOM 5108 N N . ILE A 1 614 ? 2.820 -20.570 9.087 1.00 91.94 614 ILE A N 1
ATOM 5109 C CA . ILE A 1 614 ? 3.601 -20.787 10.305 1.00 91.94 614 ILE A CA 1
ATOM 5110 C C . ILE A 1 614 ? 4.451 -22.043 10.119 1.00 91.94 614 ILE A C 1
ATOM 5112 O O . ILE A 1 614 ? 3.928 -23.091 9.734 1.00 91.94 614 ILE A O 1
ATOM 5116 N N . SER A 1 615 ? 5.744 -21.957 10.431 1.00 89.12 615 SER A N 1
ATOM 5117 C CA . SER A 1 615 ? 6.700 -23.069 10.337 1.00 89.12 615 SER A CA 1
ATOM 5118 C C . SER A 1 615 ? 6.548 -24.038 11.513 1.00 89.12 615 SER A C 1
ATOM 5120 O O . SER A 1 615 ? 7.451 -24.234 12.323 1.00 89.12 615 SER A O 1
ATOM 5122 N N . LEU A 1 616 ? 5.361 -24.634 11.603 1.00 88.31 616 LEU A N 1
ATOM 5123 C CA . LEU A 1 616 ? 4.936 -25.624 12.585 1.00 88.31 616 LEU A CA 1
ATOM 5124 C C . LEU A 1 616 ? 4.297 -26.794 11.837 1.00 88.31 616 LEU A C 1
ATOM 5126 O O . LEU A 1 616 ? 3.490 -26.587 10.925 1.00 88.31 616 LEU A O 1
ATOM 5130 N N . ARG A 1 617 ? 4.595 -28.035 12.234 1.00 87.69 617 ARG A N 1
ATOM 5131 C CA . ARG A 1 617 ? 3.860 -29.200 11.718 1.00 87.69 617 ARG A CA 1
ATOM 5132 C C . ARG A 1 617 ? 2.454 -29.241 12.306 1.00 87.69 617 ARG A C 1
ATOM 5134 O O . ARG A 1 617 ? 2.199 -29.917 13.299 1.00 87.69 617 ARG A O 1
ATOM 5141 N N . TYR A 1 618 ? 1.551 -28.511 11.663 1.00 89.44 618 TYR A N 1
ATOM 5142 C CA . TYR A 1 618 ? 0.163 -28.430 12.078 1.00 89.44 618 TYR A CA 1
ATOM 5143 C C . TYR A 1 618 ? -0.563 -29.773 11.917 1.00 89.44 618 TYR A C 1
ATOM 5145 O O . TYR A 1 618 ? -0.388 -30.488 10.923 1.00 89.44 618 TYR A O 1
ATOM 5153 N N . ILE A 1 619 ? -1.368 -30.113 12.921 1.00 86.06 619 ILE A N 1
ATOM 5154 C CA . ILE A 1 619 ? -2.242 -31.283 12.945 1.00 86.06 619 ILE A CA 1
ATOM 5155 C C . ILE A 1 619 ? -3.595 -30.803 13.448 1.00 86.06 619 ILE A C 1
ATOM 5157 O O . ILE A 1 619 ? -3.695 -30.384 14.601 1.00 86.06 619 ILE A O 1
ATOM 5161 N N . GLN A 1 620 ? -4.628 -30.927 12.619 1.00 85.19 620 GLN A N 1
ATOM 5162 C CA . GLN A 1 620 ? -5.995 -30.739 13.085 1.00 85.19 620 GLN A CA 1
ATOM 5163 C C . GLN A 1 620 ? -6.418 -32.011 13.843 1.00 85.19 620 GLN A C 1
ATOM 5165 O O . GLN A 1 620 ? -6.366 -33.108 13.267 1.00 85.19 620 GLN A O 1
ATOM 5170 N N . PRO A 1 621 ? -6.790 -31.918 15.131 1.00 83.75 621 PRO A N 1
ATOM 5171 C CA . PRO A 1 621 ? -7.384 -33.034 15.856 1.00 83.75 621 PRO A CA 1
ATOM 5172 C C . PRO A 1 621 ? -8.681 -33.523 15.195 1.00 83.75 621 PRO A C 1
ATOM 5174 O O . PRO A 1 621 ? -9.386 -32.753 14.548 1.00 83.75 621 PRO A O 1
ATOM 5177 N N . ALA A 1 622 ? -9.023 -34.795 15.400 1.00 77.94 622 ALA A N 1
ATOM 5178 C CA . ALA A 1 622 ? -10.329 -35.323 15.013 1.00 77.94 622 ALA A CA 1
ATOM 5179 C C . ALA A 1 622 ? -11.474 -34.542 15.690 1.00 77.94 622 ALA A C 1
ATOM 5181 O O . ALA A 1 622 ? -11.440 -34.308 16.898 1.00 77.94 622 ALA A O 1
ATOM 5182 N N . LEU A 1 623 ? -12.491 -34.170 14.904 1.00 71.38 623 LEU A N 1
ATOM 5183 C CA . LEU A 1 623 ? -13.637 -33.374 15.370 1.00 71.38 623 LEU A CA 1
ATOM 5184 C C . LEU A 1 623 ? -14.706 -34.200 16.119 1.00 71.38 623 LEU A C 1
ATOM 5186 O O . LEU A 1 623 ? -15.565 -33.622 16.774 1.00 71.38 623 LEU A O 1
ATOM 5190 N N . ASP A 1 624 ? -14.685 -35.535 16.013 1.00 68.81 624 ASP A N 1
ATOM 5191 C CA . ASP A 1 624 ? -15.583 -36.450 16.733 1.00 68.81 624 ASP A CA 1
ATOM 5192 C C . ASP A 1 624 ? -14.977 -37.867 16.864 1.00 68.81 624 ASP A C 1
ATOM 5194 O O . ASP A 1 624 ? -13.970 -38.185 16.225 1.00 68.81 624 ASP A O 1
ATOM 5198 N N . ASP A 1 625 ? -15.616 -38.730 17.668 1.00 62.97 625 ASP A N 1
ATOM 5199 C CA . ASP A 1 625 ? -15.195 -40.116 17.961 1.00 62.97 625 ASP A CA 1
ATOM 5200 C C . ASP A 1 625 ? -15.213 -41.073 16.740 1.00 62.97 625 ASP A C 1
ATOM 5202 O O . ASP A 1 625 ? -14.962 -42.273 16.879 1.00 62.97 625 ASP A O 1
ATOM 5206 N N . GLY A 1 626 ? -15.496 -40.579 15.531 1.00 63.22 626 GLY A N 1
ATOM 5207 C CA . GLY A 1 626 ? -15.479 -41.348 14.283 1.00 63.22 626 GLY A CA 1
ATOM 5208 C C . GLY A 1 626 ? -14.597 -40.761 13.179 1.00 63.22 626 GLY A C 1
ATOM 5209 O O . GLY A 1 626 ? -14.542 -41.340 12.090 1.00 63.22 626 GLY A O 1
ATOM 5210 N N . LYS A 1 627 ? -13.923 -39.633 13.425 1.00 70.25 627 LYS A N 1
ATOM 5211 C CA . LYS A 1 627 ? -13.055 -38.948 12.457 1.00 70.25 627 LYS A CA 1
ATOM 5212 C C . LYS A 1 627 ? -11.573 -39.189 12.749 1.00 70.25 627 LYS A C 1
ATOM 5214 O O . LYS A 1 627 ? -11.169 -39.519 13.859 1.00 70.25 627 LYS A O 1
ATOM 5219 N N . GLU A 1 628 ? -10.750 -39.019 11.720 1.00 76.88 628 GLU A N 1
ATOM 5220 C CA . GLU A 1 628 ? -9.290 -39.081 11.826 1.00 76.88 628 GLU A CA 1
ATOM 5221 C C . GLU A 1 628 ? -8.690 -37.671 11.912 1.00 76.88 628 GLU A C 1
ATOM 5223 O O . GLU A 1 628 ? -9.323 -36.689 11.525 1.00 76.88 628 GLU A O 1
ATOM 5228 N N . ASN A 1 629 ? -7.451 -37.574 12.403 1.00 77.56 629 ASN A N 1
ATOM 5229 C CA . ASN A 1 629 ? -6.695 -36.322 12.374 1.00 77.56 629 ASN A CA 1
ATOM 5230 C C . ASN A 1 629 ? -6.423 -35.885 10.927 1.00 77.56 629 ASN A C 1
ATOM 5232 O O . ASN A 1 629 ? -6.074 -36.712 10.078 1.00 77.56 629 ASN A O 1
ATOM 5236 N N . VAL A 1 630 ? -6.470 -34.578 10.664 1.00 78.25 630 VAL A N 1
ATOM 5237 C CA . VAL A 1 630 ? -6.150 -34.023 9.343 1.00 78.25 630 VAL A CA 1
ATOM 5238 C C . VAL A 1 630 ? -4.713 -33.501 9.326 1.00 78.25 630 VAL A C 1
ATOM 5240 O O . VAL A 1 630 ? -4.300 -32.687 10.151 1.00 78.25 630 VAL A O 1
ATOM 5243 N N . HIS A 1 631 ? -3.934 -33.987 8.357 1.00 80.88 631 HIS A N 1
ATOM 5244 C CA . HIS A 1 631 ? -2.509 -33.670 8.192 1.00 80.88 631 HIS A CA 1
ATOM 5245 C C . HIS A 1 631 ? -2.198 -32.887 6.906 1.00 80.88 631 HIS A C 1
ATOM 5247 O O . HIS A 1 631 ? -1.035 -32.567 6.643 1.00 80.88 631 HIS A O 1
ATOM 5253 N N . CYS A 1 632 ? -3.206 -32.603 6.078 1.00 77.25 632 CYS A N 1
ATOM 5254 C CA . CYS A 1 632 ? -3.057 -31.909 4.795 1.00 77.25 632 CYS A CA 1
ATOM 5255 C C . CYS A 1 632 ? -3.277 -30.390 4.877 1.00 77.25 632 CYS A C 1
ATOM 5257 O O . CYS A 1 632 ? -3.301 -29.735 3.838 1.00 77.25 632 CYS A O 1
ATOM 5259 N N . LEU A 1 633 ? -3.403 -29.838 6.086 1.00 85.06 633 LEU A N 1
ATOM 5260 C CA . LEU A 1 633 ? -3.599 -28.410 6.322 1.00 85.06 633 LEU A CA 1
ATOM 5261 C C . LEU A 1 633 ? -2.310 -27.751 6.826 1.00 85.06 633 LEU A C 1
ATOM 5263 O O . LEU A 1 633 ? -1.529 -28.370 7.555 1.00 85.06 633 LEU A O 1
ATOM 5267 N N . ASP A 1 634 ? -2.099 -26.504 6.427 1.00 89.44 634 ASP A N 1
ATOM 5268 C CA . ASP A 1 634 ? -1.129 -25.583 7.008 1.00 89.44 634 ASP A CA 1
ATOM 5269 C C . ASP A 1 634 ? -1.868 -24.552 7.871 1.00 89.44 634 ASP A C 1
ATOM 5271 O O . ASP A 1 634 ? -2.951 -24.086 7.514 1.00 89.44 634 ASP A O 1
ATOM 5275 N N . LEU A 1 635 ? -1.257 -24.160 8.991 1.00 93.25 635 LEU A N 1
ATOM 5276 C CA . LEU A 1 635 ? -1.738 -23.045 9.802 1.00 93.25 635 LEU A CA 1
ATOM 5277 C C . LEU A 1 635 ? -1.106 -21.747 9.295 1.00 93.25 635 LEU A C 1
ATOM 5279 O O . LEU A 1 635 ? 0.121 -21.634 9.216 1.00 93.25 635 LEU A O 1
ATOM 5283 N N . VAL A 1 636 ? -1.937 -20.761 8.975 1.00 93.81 636 VAL A N 1
ATOM 5284 C CA . VAL A 1 636 ? -1.501 -19.419 8.576 1.00 93.81 636 VAL A CA 1
ATOM 5285 C C . VAL A 1 636 ? -1.979 -18.370 9.567 1.00 93.81 636 VAL A C 1
ATOM 5287 O O . VAL A 1 636 ? -2.986 -18.563 10.246 1.00 93.81 636 VAL A O 1
ATOM 5290 N N . ALA A 1 637 ? -1.285 -17.236 9.623 1.00 93.88 637 ALA A N 1
ATOM 5291 C CA . ALA A 1 637 ? -1.686 -16.107 10.448 1.00 93.88 637 ALA A CA 1
ATOM 5292 C C . ALA A 1 637 ? -1.446 -14.750 9.780 1.00 93.88 637 ALA A C 1
ATOM 5294 O O . ALA A 1 637 ? -0.517 -14.571 8.989 1.00 93.88 637 ALA A O 1
ATOM 5295 N N . LEU A 1 638 ? -2.284 -13.784 10.150 1.00 91.31 638 LEU A N 1
ATOM 5296 C CA . LEU A 1 638 ? -2.154 -12.367 9.839 1.00 91.31 638 LEU A CA 1
ATOM 5297 C C . LEU A 1 638 ? -1.973 -11.582 11.140 1.00 91.31 638 LEU A C 1
ATOM 5299 O O . LEU A 1 638 ? -2.824 -11.649 12.025 1.00 91.31 638 LEU A O 1
ATOM 5303 N N . GLN A 1 639 ? -0.891 -10.812 11.241 1.00 89.06 639 GLN A N 1
ATOM 5304 C CA . GLN A 1 639 ? -0.675 -9.880 12.347 1.00 89.06 639 GLN A CA 1
ATOM 5305 C C . GLN A 1 639 ? -1.469 -8.589 12.119 1.00 89.06 639 GLN A C 1
ATOM 5307 O O . GLN A 1 639 ? -1.358 -7.980 11.055 1.00 89.06 639 GLN A O 1
ATOM 5312 N N . LEU A 1 640 ? -2.221 -8.141 13.128 1.00 84.56 640 LEU A N 1
ATOM 5313 C CA . LEU A 1 640 ? -2.994 -6.891 13.064 1.00 84.56 640 LEU A CA 1
ATOM 5314 C C . LEU A 1 640 ? -2.618 -5.865 14.139 1.00 84.56 640 LEU A C 1
ATOM 5316 O O . LEU A 1 640 ? -2.920 -4.682 13.976 1.00 84.56 640 LEU A O 1
ATOM 5320 N N . ASN A 1 641 ? -1.963 -6.277 15.227 1.00 83.31 641 ASN A N 1
ATOM 5321 C CA . ASN A 1 641 ? -1.519 -5.350 16.264 1.00 83.31 641 ASN A CA 1
ATOM 5322 C C . ASN A 1 641 ? -0.106 -4.815 15.976 1.00 83.31 641 ASN A C 1
ATOM 5324 O O . ASN A 1 641 ? 0.880 -5.546 16.068 1.00 83.31 641 ASN A O 1
ATOM 5328 N N . GLU A 1 642 ? -0.013 -3.513 15.690 1.00 74.50 642 GLU A N 1
ATOM 5329 C CA . GLU A 1 642 ? 1.244 -2.790 15.430 1.00 74.50 642 GLU A CA 1
ATOM 5330 C C . GLU A 1 642 ? 2.206 -2.768 16.624 1.00 74.50 642 GLU A C 1
ATOM 5332 O O . GLU A 1 642 ? 3.410 -2.601 16.441 1.00 74.50 642 GLU A O 1
ATOM 5337 N N . LYS A 1 643 ? 1.694 -2.920 17.854 1.00 78.56 643 LYS A N 1
ATOM 5338 C CA . LYS A 1 643 ? 2.527 -2.917 19.069 1.00 78.56 643 LYS A CA 1
ATOM 5339 C C . LYS A 1 643 ? 3.338 -4.198 19.234 1.00 78.56 643 LYS A C 1
ATOM 5341 O O . LYS A 1 643 ? 4.213 -4.247 20.093 1.00 78.56 643 LYS A O 1
ATOM 5346 N N . ILE A 1 644 ? 3.024 -5.229 18.457 1.00 79.19 644 ILE A N 1
ATOM 5347 C CA . ILE A 1 644 ? 3.818 -6.446 18.410 1.00 79.19 644 ILE A CA 1
ATOM 5348 C C . ILE A 1 644 ? 4.917 -6.222 17.374 1.00 79.19 644 ILE A C 1
ATOM 5350 O O . ILE A 1 644 ? 4.638 -5.938 16.209 1.00 79.19 644 ILE A O 1
ATOM 5354 N N . GLU A 1 645 ? 6.175 -6.316 17.797 1.00 69.38 645 GLU A N 1
ATOM 5355 C CA . GLU A 1 645 ? 7.301 -6.243 16.867 1.00 69.38 645 GLU A CA 1
ATOM 5356 C C . GLU A 1 645 ? 7.155 -7.338 15.807 1.00 69.38 645 GLU A C 1
ATOM 5358 O O . GLU A 1 645 ? 6.967 -8.510 16.140 1.00 69.38 645 GLU A O 1
ATOM 5363 N N . SER A 1 646 ? 7.222 -6.952 14.531 1.00 61.12 646 SER A N 1
ATOM 5364 C CA . SER A 1 646 ? 7.181 -7.912 13.434 1.00 61.12 646 SER A CA 1
ATOM 5365 C C . SER A 1 646 ? 8.574 -8.512 13.337 1.00 61.12 646 SER A C 1
ATOM 5367 O O . SER A 1 646 ? 9.498 -7.949 12.754 1.00 61.12 646 SER A O 1
ATOM 5369 N N . GLN A 1 647 ? 8.733 -9.668 13.957 1.00 62.72 647 GLN A N 1
ATOM 5370 C CA . GLN A 1 647 ? 9.872 -10.536 13.709 1.00 62.72 647 GLN A CA 1
ATOM 5371 C C . GLN A 1 647 ? 9.489 -11.441 12.521 1.00 62.72 647 GLN A C 1
ATOM 5373 O O . GLN A 1 647 ? 8.315 -11.501 12.157 1.00 62.72 647 GLN A O 1
ATOM 5378 N N . ARG A 1 648 ? 10.433 -12.135 11.864 1.00 69.12 648 ARG A N 1
ATOM 5379 C CA . ARG A 1 648 ? 10.126 -13.094 10.767 1.00 69.12 648 ARG A CA 1
ATOM 5380 C C . ARG A 1 648 ? 9.341 -14.334 11.261 1.00 69.12 648 ARG A C 1
ATOM 5382 O O . ARG A 1 648 ? 9.557 -15.440 10.779 1.00 69.12 648 ARG A O 1
ATOM 5389 N N . GLY A 1 649 ? 8.484 -14.175 12.264 1.00 80.69 649 GLY A N 1
ATOM 5390 C CA . GLY A 1 649 ? 7.805 -15.226 12.986 1.00 80.69 649 GLY A CA 1
ATOM 5391 C C . GLY A 1 649 ? 6.894 -14.708 14.101 1.00 80.69 649 GLY A C 1
ATOM 5392 O O . GLY A 1 649 ? 6.820 -13.511 14.371 1.00 80.69 649 GLY A O 1
ATOM 5393 N N . ILE A 1 650 ? 6.220 -15.635 14.778 1.00 89.31 650 ILE A N 1
ATOM 5394 C CA . ILE A 1 650 ? 5.256 -15.369 15.853 1.00 89.31 650 ILE A CA 1
ATOM 5395 C C . ILE A 1 650 ? 5.801 -15.912 17.172 1.00 89.31 650 ILE A C 1
ATOM 5397 O O . ILE A 1 650 ? 6.455 -16.955 17.214 1.00 89.31 650 ILE A O 1
ATOM 5401 N N . ASN A 1 651 ? 5.516 -15.222 18.277 1.00 90.44 651 ASN A N 1
ATOM 5402 C CA . ASN A 1 651 ? 5.913 -15.681 19.602 1.00 90.44 651 ASN A CA 1
ATOM 5403 C C . ASN A 1 651 ? 5.312 -17.060 19.933 1.00 90.44 651 ASN A C 1
ATOM 5405 O O . ASN A 1 651 ? 4.096 -17.256 19.871 1.00 90.44 651 ASN A O 1
ATOM 5409 N N . ALA A 1 652 ? 6.167 -17.991 20.356 1.00 90.94 652 ALA A N 1
ATOM 5410 C CA . ALA A 1 652 ? 5.813 -19.371 20.680 1.00 90.94 652 ALA A CA 1
ATOM 5411 C C . ALA A 1 652 ? 4.660 -19.480 21.696 1.00 90.94 652 ALA A C 1
ATOM 5413 O O . ALA A 1 652 ? 3.748 -20.287 21.514 1.00 90.94 652 ALA A O 1
ATOM 5414 N N . ASN A 1 653 ? 4.637 -18.623 22.725 1.00 91.12 653 ASN A N 1
ATOM 5415 C CA . ASN A 1 653 ? 3.557 -18.622 23.718 1.00 91.12 653 ASN A CA 1
ATOM 5416 C C . ASN A 1 653 ? 2.224 -18.153 23.128 1.00 91.12 653 ASN A C 1
ATOM 5418 O O . ASN A 1 653 ? 1.173 -18.611 23.567 1.00 91.12 653 ASN A O 1
ATOM 5422 N N . THR A 1 654 ? 2.253 -17.259 22.134 1.00 93.00 654 THR A N 1
ATOM 5423 C CA . THR A 1 654 ? 1.031 -16.818 21.443 1.00 93.00 654 THR A CA 1
ATOM 5424 C C . THR A 1 654 ? 0.423 -17.978 20.664 1.00 93.00 654 THR A C 1
ATOM 5426 O O . THR A 1 654 ? -0.762 -18.254 20.831 1.00 93.00 654 THR A O 1
ATOM 5429 N N . ILE A 1 655 ? 1.242 -18.719 19.905 1.00 93.69 655 ILE A N 1
ATOM 5430 C CA . ILE A 1 655 ? 0.789 -19.908 19.166 1.00 93.69 655 ILE A CA 1
ATOM 5431 C C . ILE A 1 655 ? 0.295 -20.989 20.133 1.00 93.69 655 ILE A C 1
ATOM 5433 O O . ILE A 1 655 ? -0.783 -21.537 19.929 1.00 93.69 655 ILE A O 1
ATOM 5437 N N . LYS A 1 656 ? 1.020 -21.262 21.225 1.00 94.19 656 LYS A N 1
ATOM 5438 C CA . LYS A 1 656 ? 0.598 -22.236 22.243 1.00 94.19 656 LYS A CA 1
ATOM 5439 C C . LYS A 1 656 ? -0.767 -21.890 22.844 1.00 94.19 656 LYS A C 1
ATOM 5441 O O . LYS A 1 656 ? -1.644 -22.749 22.903 1.00 94.19 656 LYS A O 1
ATOM 5446 N N . ASN A 1 657 ? -0.952 -20.644 23.283 1.00 95.00 657 ASN A N 1
ATOM 5447 C CA . ASN A 1 657 ? -2.223 -20.200 23.857 1.00 95.00 657 ASN A CA 1
ATOM 5448 C C . ASN A 1 657 ? -3.353 -20.285 22.828 1.00 95.00 657 ASN A C 1
ATOM 5450 O O . ASN A 1 657 ? -4.419 -20.800 23.158 1.00 95.00 657 ASN A O 1
ATOM 5454 N N . PHE A 1 658 ? -3.087 -19.863 21.587 1.00 96.19 658 PHE A N 1
ATOM 5455 C CA . PHE A 1 658 ? -4.028 -19.985 20.480 1.00 96.19 658 PHE A CA 1
ATOM 5456 C C . PHE A 1 658 ? -4.449 -21.441 20.241 1.00 96.19 658 PHE A C 1
ATOM 5458 O O . PHE A 1 658 ? -5.641 -21.714 20.226 1.00 96.19 658 PHE A O 1
ATOM 5465 N N . LEU A 1 659 ? -3.508 -22.384 20.115 1.00 95.56 659 LEU A N 1
ATOM 5466 C CA . LEU A 1 659 ? -3.821 -23.801 19.874 1.00 95.56 659 LEU A CA 1
ATOM 5467 C C . LEU A 1 659 ? -4.708 -24.385 20.978 1.00 95.56 659 LEU A C 1
ATOM 5469 O O . LEU A 1 659 ? -5.649 -25.122 20.695 1.00 95.56 659 LEU A O 1
ATOM 5473 N N . LEU A 1 660 ? -4.425 -24.036 22.234 1.00 95.06 660 LEU A N 1
ATOM 5474 C CA . LEU A 1 660 ? -5.220 -24.472 23.378 1.00 95.06 660 LEU A CA 1
ATOM 5475 C C . LEU A 1 660 ? -6.620 -23.833 23.388 1.00 95.06 660 LEU A C 1
ATOM 5477 O O . LEU A 1 660 ? -7.588 -24.507 23.735 1.00 95.06 660 LEU A O 1
ATOM 5481 N N . ASP A 1 661 ? -6.740 -22.549 23.037 1.00 94.88 661 ASP A N 1
ATOM 5482 C CA . ASP A 1 661 ? -8.038 -21.866 22.947 1.00 94.88 661 ASP A CA 1
ATOM 5483 C C . ASP A 1 661 ? -8.867 -22.427 21.783 1.00 94.88 661 ASP A C 1
ATOM 5485 O O . ASP A 1 661 ? -10.028 -22.791 21.972 1.00 94.88 661 ASP A O 1
ATOM 5489 N N . TYR A 1 662 ? -8.253 -22.602 20.614 1.00 94.38 662 TYR A N 1
ATOM 5490 C CA . TYR A 1 662 ? -8.904 -23.126 19.420 1.00 94.38 662 TYR A CA 1
ATOM 5491 C C . TYR A 1 662 ? -9.420 -24.557 19.634 1.00 94.38 662 TYR A C 1
ATOM 5493 O O . TYR A 1 662 ? -10.597 -24.840 19.404 1.00 94.38 662 TYR A O 1
ATOM 5501 N N . ALA A 1 663 ? -8.587 -25.431 20.206 1.00 92.50 663 ALA A N 1
ATOM 5502 C CA . ALA A 1 663 ? -8.983 -26.790 20.566 1.00 92.50 663 ALA A CA 1
ATOM 5503 C C . ALA A 1 663 ? -10.174 -26.825 21.542 1.00 92.50 663 ALA A C 1
ATOM 5505 O O . ALA A 1 663 ? -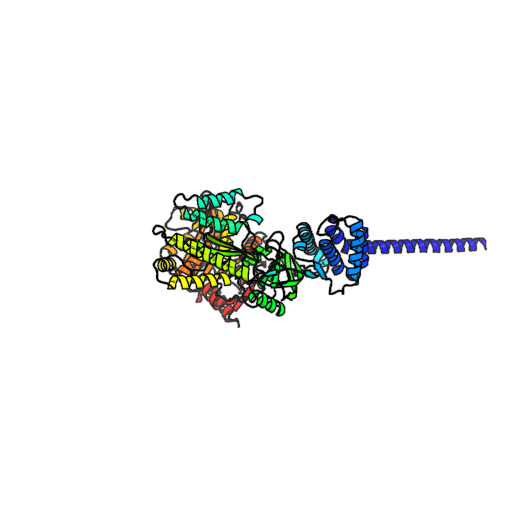11.084 -27.641 21.392 1.00 92.50 663 ALA A O 1
ATOM 5506 N N . ARG A 1 664 ? -10.196 -25.933 22.540 1.00 91.69 664 ARG A N 1
ATOM 5507 C CA . ARG A 1 664 ? -11.256 -25.906 23.558 1.00 91.69 664 ARG A CA 1
ATOM 5508 C C . ARG A 1 664 ? -12.575 -25.367 23.026 1.00 91.69 664 ARG A C 1
ATOM 5510 O O . ARG A 1 664 ? -13.635 -25.942 23.278 1.00 91.69 664 ARG A O 1
ATOM 5517 N N . TYR A 1 665 ? -12.518 -24.210 22.379 1.00 90.81 665 TYR A N 1
ATOM 5518 C CA . TYR A 1 665 ? -13.705 -23.410 22.103 1.00 90.81 665 TYR A CA 1
ATOM 5519 C C . TYR A 1 665 ? -14.310 -23.713 20.736 1.00 90.81 665 TYR A C 1
ATOM 5521 O O . TYR A 1 665 ? -15.537 -23.771 20.652 1.00 90.81 665 TYR A O 1
ATOM 5529 N N . ALA A 1 666 ? -13.480 -23.987 19.728 1.00 88.44 666 ALA A N 1
ATOM 5530 C CA . ALA A 1 666 ? -13.945 -24.330 18.388 1.00 88.44 666 ALA A CA 1
ATOM 5531 C C . ALA A 1 666 ? -14.074 -25.850 18.203 1.00 88.44 666 ALA A C 1
ATOM 5533 O O . ALA A 1 666 ? -15.146 -26.338 17.864 1.00 88.44 666 ALA A O 1
ATOM 5534 N N . MET A 1 667 ? -13.040 -26.626 18.557 1.00 87.38 667 MET A N 1
ATOM 5535 C CA . MET A 1 667 ? -13.036 -28.092 18.361 1.00 87.38 667 MET A CA 1
ATOM 5536 C C . MET A 1 667 ? -13.680 -28.893 19.506 1.00 87.38 667 MET A C 1
ATOM 5538 O O . MET A 1 667 ? -13.755 -30.116 19.436 1.00 87.38 667 MET A O 1
ATOM 5542 N N . ARG A 1 668 ? -14.131 -28.227 20.578 1.00 85.81 668 ARG A N 1
ATOM 5543 C CA . ARG A 1 668 ? -14.831 -28.837 21.733 1.00 85.81 668 ARG A CA 1
ATOM 5544 C C . ARG A 1 668 ? -14.038 -29.887 22.510 1.00 85.81 668 ARG A C 1
ATOM 5546 O O . ARG A 1 668 ? -14.617 -30.747 23.171 1.00 85.81 668 ARG A O 1
ATOM 5553 N N . ILE A 1 669 ? -12.719 -29.770 22.521 1.00 88.25 669 ILE A N 1
ATOM 5554 C CA . ILE A 1 669 ? -11.860 -30.613 23.349 1.00 88.25 669 ILE A CA 1
ATOM 5555 C C . ILE A 1 669 ? -11.865 -30.045 24.776 1.00 88.25 669 ILE A C 1
ATOM 5557 O O . ILE A 1 669 ? -11.278 -28.996 25.027 1.00 88.25 669 ILE A O 1
ATOM 5561 N N . GLU A 1 670 ? -12.532 -30.720 25.721 1.00 86.88 670 GLU A N 1
ATOM 5562 C CA . GLU A 1 670 ? -12.679 -30.230 27.108 1.00 86.88 670 GLU A CA 1
ATOM 5563 C C . GLU A 1 670 ? -11.337 -29.993 27.818 1.00 86.88 670 GLU A C 1
ATOM 5565 O O . GLU A 1 670 ? -11.168 -28.986 28.510 1.00 86.88 670 GLU A O 1
ATOM 5570 N N . GLU A 1 671 ? -10.379 -30.904 27.616 1.00 89.81 671 GLU A N 1
ATOM 5571 C CA . GLU A 1 671 ? -9.030 -30.851 28.188 1.00 89.81 671 GLU A CA 1
ATOM 5572 C C . GLU A 1 671 ? -7.971 -30.860 27.067 1.00 89.81 671 GLU A C 1
ATOM 5574 O O . GLU A 1 671 ? -7.352 -31.901 26.809 1.00 89.81 671 GLU A O 1
ATOM 5579 N N . PRO A 1 672 ? -7.752 -29.727 26.365 1.00 91.12 672 PRO A N 1
ATOM 5580 C CA . PRO A 1 672 ? -6.826 -29.651 25.234 1.00 91.12 672 PRO A CA 1
ATOM 5581 C C . PRO A 1 672 ? -5.413 -30.123 25.564 1.00 91.12 672 PRO A C 1
ATOM 5583 O O . PRO A 1 672 ? -4.754 -30.720 24.716 1.00 91.12 672 PRO A O 1
ATOM 5586 N N . GLU A 1 673 ? -4.948 -29.904 26.798 1.00 89.19 673 GLU A N 1
ATOM 5587 C CA . GLU A 1 673 ? -3.603 -30.291 27.230 1.00 89.19 673 GLU A CA 1
ATOM 5588 C C . GLU A 1 673 ? -3.383 -31.812 27.224 1.00 89.19 673 GLU A C 1
ATOM 5590 O O . GLU A 1 673 ? -2.238 -32.260 27.149 1.00 89.19 673 GLU A O 1
ATOM 5595 N N . LYS A 1 674 ? -4.461 -32.607 27.298 1.00 89.94 674 LYS A N 1
ATOM 5596 C CA . LYS A 1 674 ? -4.416 -34.078 27.273 1.00 89.94 674 LYS A CA 1
ATOM 5597 C C . LYS A 1 674 ? -4.576 -34.661 25.867 1.00 89.94 674 LYS A C 1
ATOM 5599 O O . LYS A 1 674 ? -4.403 -35.868 25.691 1.00 89.94 674 LYS A O 1
ATOM 5604 N N . ASN A 1 675 ? -4.928 -33.848 24.871 1.00 91.56 675 ASN A N 1
ATOM 5605 C CA . ASN A 1 675 ? -5.090 -34.323 23.503 1.00 91.56 675 ASN A CA 1
ATOM 5606 C C . ASN A 1 675 ? -3.719 -34.564 22.856 1.00 91.56 675 ASN A C 1
ATOM 5608 O O . ASN A 1 675 ? -2.937 -33.635 22.686 1.00 91.56 675 ASN A O 1
ATOM 5612 N N . ILE A 1 676 ? -3.460 -35.803 22.427 1.00 89.19 676 ILE A N 1
ATOM 5613 C CA . ILE A 1 676 ? -2.157 -36.239 21.895 1.00 89.19 676 ILE A CA 1
ATOM 5614 C C . ILE A 1 676 ? -1.673 -35.357 20.731 1.00 89.19 676 ILE A C 1
ATOM 5616 O O . ILE A 1 676 ? -0.480 -35.063 20.645 1.00 89.19 676 ILE A O 1
ATOM 5620 N N . SER A 1 677 ? -2.567 -34.942 19.830 1.00 89.25 677 SER A N 1
ATOM 5621 C CA . SER A 1 677 ? -2.210 -34.110 18.674 1.00 89.25 677 SER A CA 1
ATOM 5622 C C . SER A 1 677 ? -1.798 -32.702 19.108 1.00 89.25 677 SER A C 1
ATOM 5624 O O . SER A 1 677 ? -0.773 -32.198 18.650 1.00 89.25 677 SER A O 1
ATOM 5626 N N . ILE A 1 678 ? -2.544 -32.100 20.041 1.00 91.81 678 ILE A N 1
ATOM 5627 C CA . ILE A 1 678 ? -2.230 -30.779 20.601 1.00 91.81 678 ILE A CA 1
ATOM 5628 C C . ILE A 1 678 ? -0.935 -30.826 21.418 1.00 91.81 678 ILE A C 1
ATOM 5630 O O . ILE A 1 678 ? -0.053 -29.997 21.196 1.00 91.81 678 ILE A O 1
ATOM 5634 N N . SER A 1 679 ? -0.770 -31.813 22.307 1.00 89.88 679 SER A N 1
ATOM 5635 C CA . SER A 1 679 ? 0.442 -31.965 23.122 1.00 89.88 679 SER A CA 1
ATOM 5636 C C . SER A 1 679 ? 1.691 -32.095 22.249 1.00 89.88 679 SER A C 1
ATOM 5638 O O . SER A 1 679 ? 2.687 -31.441 22.529 1.00 89.88 679 SER A O 1
ATOM 5640 N N . ARG A 1 680 ? 1.628 -32.845 21.139 1.00 90.50 680 ARG A N 1
ATOM 5641 C CA . ARG A 1 680 ? 2.747 -32.959 20.184 1.00 90.50 680 ARG A CA 1
ATOM 5642 C C . ARG A 1 680 ? 3.114 -31.633 19.526 1.00 90.50 680 ARG A C 1
ATOM 5644 O O . ARG A 1 680 ? 4.298 -31.343 19.384 1.00 90.50 680 ARG A O 1
ATOM 5651 N N . MET A 1 681 ? 2.123 -30.838 19.118 1.00 93.19 681 MET A N 1
ATOM 5652 C CA . MET A 1 681 ? 2.393 -29.506 18.567 1.00 93.19 681 MET A CA 1
ATOM 5653 C C . MET A 1 681 ? 3.024 -28.595 19.625 1.00 93.19 681 MET A C 1
ATOM 5655 O O . MET A 1 681 ? 3.973 -27.882 19.322 1.00 93.19 681 MET A O 1
ATOM 5659 N N . ILE A 1 682 ? 2.557 -28.655 20.874 1.00 92.06 682 ILE A N 1
ATOM 5660 C CA . ILE A 1 682 ? 3.141 -27.889 21.985 1.00 92.06 682 ILE A CA 1
ATOM 5661 C C . ILE A 1 682 ? 4.576 -28.346 22.288 1.00 92.06 682 ILE A C 1
ATOM 5663 O O . ILE A 1 682 ? 5.447 -27.499 22.453 1.00 92.06 682 ILE A O 1
ATOM 5667 N N . GLU A 1 683 ? 4.850 -29.651 22.311 1.00 90.94 683 GLU A N 1
ATOM 5668 C CA . GLU A 1 683 ? 6.200 -30.201 22.498 1.00 90.94 683 GLU A CA 1
ATOM 5669 C C . GLU A 1 683 ? 7.155 -29.764 21.379 1.00 90.94 683 GLU A C 1
ATOM 5671 O O . GLU A 1 683 ? 8.302 -29.408 21.651 1.00 90.94 683 GLU A O 1
ATOM 5676 N N . GLU A 1 684 ? 6.692 -29.746 20.124 1.00 91.25 684 GLU A N 1
ATOM 5677 C CA . GLU A 1 684 ? 7.470 -29.220 18.998 1.00 91.25 684 GLU A CA 1
ATOM 5678 C C . GLU A 1 684 ? 7.832 -27.752 19.229 1.00 91.25 684 GLU A C 1
ATOM 5680 O O . GLU A 1 684 ? 9.008 -27.402 19.138 1.00 91.25 684 GLU A O 1
ATOM 5685 N N . ILE A 1 685 ? 6.855 -26.928 19.614 1.00 90.44 685 ILE A N 1
ATOM 5686 C CA . ILE A 1 685 ? 7.054 -25.510 19.935 1.00 90.44 685 ILE A CA 1
ATOM 5687 C C . ILE A 1 685 ? 8.069 -25.332 21.072 1.00 90.44 685 ILE A C 1
ATOM 5689 O O . ILE A 1 685 ? 8.986 -24.523 20.959 1.00 90.44 685 ILE A O 1
ATOM 5693 N N . GLU A 1 686 ? 7.932 -26.093 22.157 1.00 88.50 686 GLU A N 1
ATOM 5694 C CA . GLU A 1 686 ? 8.808 -26.007 23.334 1.00 88.50 686 GLU A CA 1
ATOM 5695 C C . GLU A 1 686 ? 10.222 -26.547 23.072 1.00 88.50 686 GLU A C 1
ATOM 5697 O O . GLU A 1 686 ? 11.170 -26.156 23.753 1.00 88.50 686 GLU A O 1
ATOM 5702 N N . SER A 1 687 ? 10.387 -27.418 22.073 1.00 87.31 687 SER A N 1
ATOM 5703 C CA . SER A 1 687 ? 11.694 -27.941 21.663 1.00 87.31 687 SER A CA 1
ATOM 5704 C C . SER A 1 687 ? 12.537 -26.935 20.868 1.00 87.31 687 SER A C 1
ATOM 5706 O O . SER A 1 687 ? 13.754 -27.116 20.730 1.00 87.31 687 SER A O 1
ATOM 5708 N N . LEU A 1 688 ? 11.918 -25.869 20.348 1.00 84.06 688 LEU A N 1
ATOM 5709 C CA . LEU A 1 688 ? 12.615 -24.827 19.603 1.00 84.06 688 LEU A CA 1
ATOM 5710 C C . LEU A 1 688 ? 13.495 -24.000 20.546 1.00 84.06 688 LEU A C 1
ATOM 5712 O O . LEU A 1 688 ? 13.094 -23.579 21.627 1.00 84.06 688 LEU A O 1
ATOM 5716 N N . LYS A 1 689 ? 14.732 -23.728 20.116 1.00 75.94 689 LYS A N 1
ATOM 5717 C CA . LYS A 1 689 ? 15.682 -22.900 20.884 1.00 75.94 689 LYS A CA 1
ATOM 5718 C C . LYS A 1 689 ? 15.312 -21.413 20.887 1.00 75.94 689 LYS A C 1
ATOM 5720 O O . LYS A 1 689 ? 15.901 -20.644 21.643 1.00 75.94 689 LYS A O 1
ATOM 5725 N N . THR A 1 690 ? 14.400 -21.006 20.011 1.00 80.50 690 THR A N 1
ATOM 5726 C CA . THR A 1 690 ? 13.959 -19.626 19.814 1.00 80.50 690 THR A CA 1
ATOM 5727 C C . THR A 1 690 ? 12.569 -19.437 20.409 1.00 80.50 690 THR A C 1
ATOM 5729 O O . THR A 1 690 ? 11.706 -20.300 20.299 1.00 80.50 690 THR A O 1
ATOM 5732 N N . SER A 1 691 ? 12.313 -18.269 20.998 1.00 84.50 691 SER A N 1
ATOM 5733 C CA . SER A 1 691 ? 10.971 -17.876 21.460 1.00 84.50 691 SER A CA 1
ATOM 5734 C C . SER A 1 691 ? 10.029 -17.473 20.316 1.00 84.50 691 SER A C 1
ATOM 5736 O O . SER A 1 691 ? 8.888 -17.083 20.566 1.00 84.50 691 SER A O 1
ATOM 5738 N N . ILE A 1 692 ? 10.512 -17.548 19.075 1.00 86.81 692 ILE A N 1
ATOM 5739 C CA . ILE A 1 692 ? 9.857 -17.103 17.849 1.00 86.81 692 ILE A CA 1
ATOM 5740 C C . ILE A 1 692 ? 9.842 -18.268 16.872 1.00 86.81 692 ILE A C 1
ATOM 5742 O O . ILE A 1 692 ? 10.885 -18.878 16.619 1.00 86.81 692 ILE A O 1
ATOM 5746 N N . ILE A 1 693 ? 8.659 -18.550 16.341 1.00 86.62 693 ILE A N 1
ATOM 5747 C CA . ILE A 1 693 ? 8.411 -19.564 15.321 1.00 86.62 693 ILE A CA 1
ATOM 5748 C C . ILE A 1 693 ? 8.350 -18.851 13.985 1.00 86.62 693 ILE A C 1
ATOM 5750 O O . ILE A 1 693 ? 7.516 -17.964 13.819 1.00 86.62 693 ILE A O 1
ATOM 5754 N N . GLU A 1 694 ? 9.234 -19.223 13.065 1.00 87.44 694 GLU A N 1
ATOM 5755 C CA . GLU A 1 694 ? 9.340 -18.587 11.753 1.00 87.44 694 GLU A CA 1
ATOM 5756 C C . GLU A 1 694 ? 8.031 -18.677 10.955 1.00 87.44 694 GLU A C 1
ATOM 5758 O O . GLU A 1 694 ? 7.195 -19.560 11.172 1.00 87.44 694 GLU A O 1
ATOM 5763 N N . THR A 1 695 ? 7.846 -17.724 10.045 1.00 86.69 695 THR A N 1
ATOM 5764 C CA . THR A 1 695 ? 6.718 -17.706 9.114 1.00 86.69 695 THR A CA 1
ATOM 5765 C C . THR A 1 695 ? 7.184 -17.474 7.686 1.00 86.69 695 THR A C 1
ATOM 5767 O O . THR A 1 695 ? 7.990 -16.572 7.452 1.00 86.69 695 THR A O 1
ATOM 5770 N N . ASP A 1 696 ? 6.575 -18.187 6.747 1.00 83.44 696 ASP A N 1
ATOM 5771 C CA . ASP A 1 696 ? 6.882 -18.158 5.320 1.00 83.44 696 ASP A CA 1
ATOM 5772 C C . ASP A 1 696 ? 5.712 -17.607 4.490 1.00 83.44 696 ASP A C 1
ATOM 5774 O O . ASP A 1 696 ? 4.570 -17.483 4.950 1.00 83.44 696 ASP A O 1
ATOM 5778 N N . THR A 1 697 ? 5.980 -17.282 3.228 1.00 78.44 697 THR A N 1
ATOM 5779 C CA . THR A 1 697 ? 4.929 -16.989 2.248 1.00 78.44 697 THR A CA 1
ATOM 5780 C C . THR A 1 697 ? 4.063 -18.221 1.971 1.00 78.44 697 THR A C 1
ATOM 5782 O O . THR A 1 697 ? 4.503 -19.362 2.073 1.00 78.44 697 THR A O 1
ATOM 5785 N N . ILE A 1 698 ? 2.787 -17.991 1.639 1.00 80.31 698 ILE A N 1
ATOM 5786 C CA . ILE A 1 698 ? 1.841 -19.075 1.316 1.00 80.31 698 ILE A CA 1
ATOM 5787 C C . ILE A 1 698 ? 2.117 -19.680 -0.072 1.00 80.31 698 ILE A C 1
ATOM 5789 O O . ILE A 1 698 ? 1.856 -20.866 -0.278 1.00 80.31 698 ILE A O 1
ATOM 5793 N N . LEU A 1 699 ? 2.571 -18.858 -1.028 1.00 70.94 699 LEU A N 1
ATOM 5794 C CA . LEU A 1 699 ? 2.705 -19.201 -2.451 1.00 70.94 699 LEU A CA 1
ATOM 5795 C C . LEU A 1 699 ? 4.149 -19.206 -2.932 1.00 70.94 699 LEU A C 1
ATOM 5797 O O . LEU A 1 699 ? 4.860 -18.239 -2.583 1.00 70.94 699 LEU A O 1
#

pLDDT: mean 84.36, std 11.47, range [44.62, 97.94]

Secondary structure (DSSP, 8-state):
-HHHHHHHHHHHHHHHHHHHHHHHHHHHHHHHHHHHHHHHHHTHHHHHHSGGGT--HHHHHHHHHHHTTSHHHHHHHHHHHHHHHTTTS---HHHHHHHHHHHHHHHHHS-TT--EEEESSTHHHHSHHHHHHHHHHHHHHTSHHHHHHHT--SSSPPBPSSEEEESS-EEES-EEPP-HHHH-TT-HHHHHHHHHHHH--TT-HHHHHHHHHHHHHHHH--EE-----TTS-EEEEEEEEEEEEEEEEEE-S-HHHHHHHHHHHHSSS-EEEEEEEEEEEHHHHHHHTGGGS-GGGHHHHHHHHHSTT-EEEEEEEEEE---GGGS---EEEEEEEEEEEE-TT--S--GGGEEEEEEEEETT-HHHHHHHHHHHHHHHHHHHHHHHT-TT---EEEEEEESSHHHHHHHHHHHHHHHTT-SHHHHHHHHHEE-S-PPPHHHHHHHHHHHHH---TTEEEEE--TT-HHHHHHHHHHIIIIIHHHS-TTTPPPHHHHHHHHHHHHTTTTTT-EEEEEEEEETTEEEEEEEEEEETTTTEEEEEEEEE-GGGTTSSHHHHHHHHHHHHHHHHHHHTT-SS--EEEEEEE-GGG--STTHHHHHHHHHHHT-EEESS---BPPSSTTPPPB-SEEEEEEE--TTS--BSEEEHHHHHHHHHHHHHHTS--SSGGG-HHHHHHHHHHHH-SSSEEEEE---

Radius of gyration: 32.02 Å; chains: 1; bounding box: 86×70×108 Å